Protein AF-0000000072582790 (afdb_homodimer)

Nearest PDB structures (foldseek):
  2hsj-assembly1_D  TM=8.292E-01  e=2.864E-12  Streptococcus pneumoniae TIGR4
  7pzg-assembly1_AAA  TM=8.797E-01  e=2.031E-11  Phocaeicola vulgatus
  7pzh-assembly4_GGG  TM=8.106E-01  e=1.279E-10  Phocaeicola vulgatus
  4rsh-assembly3_C  TM=7.972E-01  e=6.216E-07  Desulfitobacterium hafniense DCB-2
  5tid-assembly1_A  TM=7.064E-01  e=1.705E-06  Escherichia coli

InterPro domains:
  IPR013830 SGNH hydrolase-type esterase domain [PF13472] (95-235)
  IPR036514 SGNH hydrolase superfamily [G3DSA:3.40.50.1110] (51-244)
  IPR051532 Diverse Ester Hydrolysis Enzymes [PTHR30383] (43-239)

Radius of gyration: 24.8 Å; Cα contacts (8 Å, |Δi|>4): 791; chains: 2; bounding box: 52×106×44 Å

Secondary structure (DSSP, 8-state):
------------------SSS--SS---TTSTT---B-SSS-SSHHHHHHHHHHHHHHHHHHHHHHHHH---SEEEEESHHHHTS-HHHHHHHSTT-EEEE-TT--HHHHHHHHHHHTGGG--SEEEEE--HHHHHTTB-HHHHHHHHHHHHHHHHHH-TT-EEEEEPPPP-S-HHHHTTHHHHHHHHHHHHTT-TTEEEE-THHHHB-TTSSSB-GGG--TT-SS---HHHHHHHHHHHHHHHGGG-/------------------SSS--SS---TTSTT---B-SSS-SSHHHHHHHHHHHHHHHHHHHHHHHHH---SEEEEESHHHHTS-HHHHHHHSTT-EEEE-TT--HHHHHHHHHHHTGGG--SEEEEE--HHHHHTTB-HHHHHHHHHHHHHHHHHH-TT-EEEEEPPPP-S-HHHHTTHHHHHHHHHHHHTT-TTEEEE-THHHHEETTEEEE-GGG--TT-SS---HHHHHHHHHHHHHHHGGG-

Structure (mmCIF, N/CA/C/O backbone):
data_AF-0000000072582790-model_v1
#
loop_
_entity.id
_entity.type
_entity.pdbx_description
1 polymer SGNH-hydrolase
#
loop_
_atom_site.group_PDB
_atom_site.id
_atom_site.type_symbol
_atom_site.label_atom_id
_atom_site.label_alt_id
_atom_site.label_comp_id
_atom_site.label_asym_id
_atom_site.label_entity_id
_atom_site.label_seq_id
_atom_site.pdbx_PDB_ins_code
_atom_site.Cartn_x
_atom_site.Cartn_y
_atom_site.Cartn_z
_atom_site.occupancy
_atom_site.B_iso_or_equiv
_atom_site.auth_seq_id
_atom_site.auth_comp_id
_atom_site.auth_asym_id
_atom_site.auth_atom_id
_atom_site.pdbx_PDB_model_num
ATOM 1 N N . MET A 1 1 ? -4.387 53.344 3.742 1 27.47 1 MET A N 1
ATOM 2 C CA . MET A 1 1 ? -3.055 52.812 3.531 1 27.47 1 MET A CA 1
ATOM 3 C C . MET A 1 1 ? -2.865 51.531 4.348 1 27.47 1 MET A C 1
ATOM 5 O O . MET A 1 1 ? -2.449 51.594 5.508 1 27.47 1 MET A O 1
ATOM 9 N N . ALA A 1 2 ? -3.867 50.656 4.301 1 33.16 2 ALA A N 1
ATOM 10 C CA . ALA A 1 2 ? -3.9 49.406 5.043 1 33.16 2 ALA A CA 1
ATOM 11 C C . ALA A 1 2 ? -2.631 48.594 4.805 1 33.16 2 ALA A C 1
ATOM 13 O O . ALA A 1 2 ? -2.254 48.344 3.658 1 33.16 2 ALA A O 1
ATOM 14 N N . LYS A 1 3 ? -1.652 48.625 5.75 1 34.5 3 LYS A N 1
ATOM 15 C CA . LYS A 1 3 ? -0.379 47.906 5.82 1 34.5 3 LYS A CA 1
ATOM 16 C C . LYS A 1 3 ? -0.542 46.438 5.414 1 34.5 3 LYS A C 1
ATOM 18 O O . LYS A 1 3 ? -1.359 45.719 5.988 1 34.5 3 LYS A O 1
ATOM 23 N N . PHE A 1 4 ? -0.385 46.062 4.129 1 31.39 4 PHE A N 1
ATOM 24 C CA . PHE A 1 4 ? -0.151 44.75 3.602 1 31.39 4 PHE A CA 1
ATOM 25 C C . PHE A 1 4 ? 0.883 44 4.441 1 31.39 4 PHE A C 1
ATOM 27 O O . PHE A 1 4 ? 2.082 44.281 4.348 1 31.39 4 PHE A O 1
ATOM 34 N N . LEU A 1 5 ? 0.649 43.844 5.75 1 29.59 5 LEU A N 1
ATOM 35 C CA . LEU A 1 5 ? 1.576 42.969 6.457 1 29.59 5 LEU A CA 1
ATOM 36 C C . LEU A 1 5 ? 1.901 41.719 5.625 1 29.59 5 LEU A C 1
ATOM 38 O O . LEU A 1 5 ? 0.998 41 5.207 1 29.59 5 LEU A O 1
ATOM 42 N N . PHE A 1 6 ? 2.852 41.812 4.699 1 32.5 6 PHE A N 1
ATOM 43 C CA . PHE A 1 6 ? 3.566 40.688 4.133 1 32.5 6 PHE A CA 1
ATOM 44 C C . PHE A 1 6 ? 3.7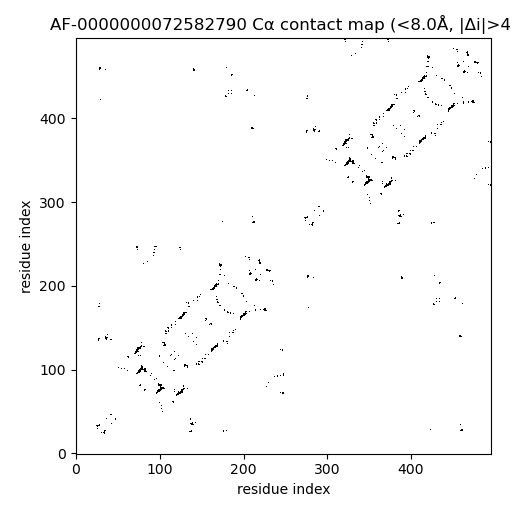44 39.594 5.172 1 32.5 6 PHE A C 1
ATOM 46 O O . PHE A 1 6 ? 4.469 39.75 6.156 1 32.5 6 PHE A O 1
ATOM 53 N N . SER A 1 7 ? 2.707 38.938 5.594 1 32.91 7 SER A N 1
ATOM 54 C CA . SER A 1 7 ? 2.887 37.688 6.359 1 32.91 7 SER A CA 1
ATOM 55 C C . SER A 1 7 ? 4.055 36.875 5.82 1 32.91 7 SER A C 1
ATOM 57 O O . SER A 1 7 ? 4.059 36.469 4.652 1 32.91 7 SER A O 1
ATOM 59 N N . ILE A 1 8 ? 5.297 37.219 6.121 1 33.56 8 ILE A N 1
ATOM 60 C CA . ILE A 1 8 ? 6.473 36.344 5.992 1 33.56 8 ILE A CA 1
ATOM 61 C C . ILE A 1 8 ? 6.094 34.906 6.293 1 33.56 8 ILE A C 1
ATOM 63 O O . ILE A 1 8 ? 5.734 34.562 7.426 1 33.56 8 ILE A O 1
ATOM 67 N N . SER A 1 9 ? 5.258 34.312 5.48 1 35.53 9 SER A N 1
ATOM 68 C CA . SER A 1 9 ? 5.199 32.875 5.527 1 35.53 9 SER A CA 1
ATOM 69 C C . SER A 1 9 ? 6.578 32.25 5.77 1 35.53 9 SER A C 1
ATOM 71 O O . SER A 1 9 ? 7.445 32.312 4.898 1 35.53 9 SER A O 1
ATOM 73 N N . LEU A 1 10 ? 7.133 32.5 6.898 1 34 10 LEU A N 1
ATOM 74 C CA . LEU A 1 10 ? 8.305 31.719 7.297 1 34 10 LEU A CA 1
ATOM 75 C C . LEU A 1 10 ? 8.148 30.266 6.879 1 34 10 LEU A C 1
ATOM 77 O O . LEU A 1 10 ? 7.387 29.516 7.492 1 34 10 LEU A O 1
ATOM 81 N N . LEU A 1 11 ? 8.031 30.078 5.617 1 37.44 11 LEU A N 1
ATOM 82 C CA . LEU A 1 11 ? 8.289 28.719 5.133 1 37.44 11 LEU A CA 1
ATOM 83 C C . LEU A 1 11 ? 9.547 28.141 5.781 1 37.44 11 LEU A C 1
ATOM 85 O O . LEU A 1 11 ? 10.656 28.594 5.48 1 37.44 11 LEU A O 1
ATOM 89 N N . PHE A 1 12 ? 9.484 27.891 7.023 1 36.03 12 PHE A N 1
ATOM 90 C CA . PHE A 1 12 ? 10.555 27.031 7.539 1 36.03 12 PHE A CA 1
ATOM 91 C C . PHE A 1 12 ? 10.836 25.875 6.586 1 36.03 12 PHE A C 1
ATOM 93 O O . PHE A 1 12 ? 10.117 24.875 6.59 1 36.03 12 PHE A O 1
ATOM 100 N N . LEU A 1 13 ? 11.141 26.25 5.355 1 37.5 13 LEU A N 1
ATOM 101 C CA . LEU A 1 13 ? 11.836 25.25 4.539 1 37.5 13 LEU A CA 1
ATOM 102 C C . LEU A 1 13 ? 13.047 24.688 5.281 1 37.5 13 LEU A C 1
ATOM 104 O O . LEU A 1 13 ? 14.109 25.312 5.297 1 37.5 13 LEU A O 1
ATOM 108 N N . PHE A 1 14 ? 12.898 24.109 6.406 1 35.09 14 PHE A N 1
ATOM 109 C CA . PHE A 1 14 ? 14.047 23.359 6.906 1 35.09 14 PHE A CA 1
ATOM 110 C C . PHE A 1 14 ? 14.656 22.516 5.805 1 35.09 14 PHE A C 1
ATOM 112 O O . PHE A 1 14 ? 14.18 21.406 5.523 1 35.09 14 PHE A O 1
ATOM 119 N N . THR A 1 15 ? 15.023 23.125 4.719 1 37.72 15 THR A N 1
ATOM 120 C CA . THR A 1 15 ? 16 22.391 3.941 1 37.72 15 THR A CA 1
ATOM 121 C C . THR A 1 15 ? 17.078 21.797 4.852 1 37.72 15 THR A C 1
ATOM 123 O O . THR A 1 15 ? 17.797 22.547 5.535 1 37.72 15 THR A O 1
ATOM 126 N N . TYR A 1 16 ? 16.844 20.719 5.492 1 35.88 16 TYR A N 1
ATOM 127 C CA . TYR A 1 16 ? 17.891 19.984 6.176 1 35.88 16 TYR A CA 1
ATOM 128 C C . TYR A 1 16 ? 19.203 20.047 5.379 1 35.88 16 TYR A C 1
ATOM 130 O O . TYR A 1 16 ? 19.25 19.609 4.227 1 35.88 16 TYR A O 1
ATOM 138 N N . CYS A 1 17 ? 19.859 21.109 5.449 1 35.12 17 CYS A N 1
ATOM 139 C CA . CYS A 1 17 ? 21.281 21.016 5.168 1 35.12 17 CYS A CA 1
ATOM 140 C C . CYS A 1 17 ? 21.875 19.766 5.781 1 35.12 17 CYS A C 1
ATOM 142 O O . CYS A 1 17 ? 22.391 19.797 6.906 1 35.12 17 CYS A O 1
ATOM 144 N N . SER A 1 18 ? 21.25 18.734 5.656 1 38.41 18 SER A N 1
ATOM 145 C CA . SER A 1 18 ? 21.594 17.422 6.184 1 38.41 18 SER A CA 1
ATOM 146 C C . SER A 1 18 ? 23 17.016 5.754 1 38.41 18 SER A C 1
ATOM 148 O O . SER A 1 18 ? 23.406 15.859 5.945 1 38.41 18 SER A O 1
ATOM 150 N N . SER A 1 19 ? 23.641 17.828 4.93 1 39.44 19 SER A N 1
ATOM 151 C CA . SER A 1 19 ? 24.859 17.188 4.438 1 39.44 19 SER A CA 1
ATOM 152 C C . SER A 1 19 ? 25.766 16.781 5.594 1 39.44 19 SER A C 1
ATOM 154 O O . SER A 1 19 ? 26.344 15.695 5.57 1 39.44 19 SER A O 1
ATOM 156 N N . LEU A 1 20 ? 26.391 17.859 6.355 1 38.34 20 LEU A N 1
ATOM 157 C CA . LEU A 1 20 ? 27.703 17.719 6.973 1 38.34 20 LEU A CA 1
ATOM 158 C C . LEU A 1 20 ? 27.609 17.031 8.328 1 38.34 20 LEU A C 1
ATOM 160 O O . LEU A 1 20 ? 28.625 16.781 8.984 1 38.34 20 LEU A O 1
ATOM 164 N N . ILE A 1 21 ? 26.516 17.109 9.039 1 40.97 21 ILE A N 1
ATOM 165 C CA . ILE A 1 21 ? 26.656 16.5 10.352 1 40.97 21 ILE A CA 1
ATOM 166 C C . ILE A 1 21 ? 26.375 15.008 10.266 1 40.97 21 ILE A C 1
ATOM 168 O O . ILE A 1 21 ? 25.281 14.594 9.844 1 40.97 21 ILE A O 1
ATOM 172 N N . LYS A 1 22 ? 27.344 14.18 10.305 1 53.03 22 LYS A N 1
ATOM 173 C CA . LYS A 1 22 ? 27.328 12.727 10.383 1 53.03 22 LYS A CA 1
ATOM 174 C C . LYS A 1 22 ? 26.266 12.234 11.359 1 53.03 22 LYS A C 1
ATOM 176 O O . LYS A 1 22 ? 26.328 12.523 12.555 1 53.03 22 LYS A O 1
ATOM 181 N N . LYS A 1 23 ? 25.062 11.922 10.891 1 64.81 23 LYS A N 1
ATOM 182 C CA . LYS A 1 23 ? 24.062 11.289 11.766 1 64.81 23 LYS A CA 1
ATOM 183 C C . LYS A 1 23 ? 24.656 10.07 12.461 1 64.81 23 LYS A C 1
ATOM 185 O O . LYS A 1 23 ? 25.344 9.258 11.836 1 64.81 23 LYS A O 1
ATOM 190 N N . SER A 1 24 ? 24.547 10.141 13.758 1 71.12 24 SER A N 1
ATOM 191 C CA . SER A 1 24 ? 24.984 8.961 14.5 1 71.12 24 SER A CA 1
ATOM 192 C C . SER A 1 24 ? 24.016 7.809 14.344 1 71.12 24 SER A C 1
ATOM 194 O O . SER A 1 24 ? 24.219 6.727 14.891 1 71.12 24 SER A O 1
ATOM 196 N N . TYR A 1 25 ? 22.828 8.133 13.594 1 80.62 25 TYR A N 1
ATOM 197 C CA . TYR A 1 25 ? 21.828 7.098 13.391 1 80.62 25 TYR A CA 1
ATOM 198 C C . TYR A 1 25 ? 21.5 6.938 11.914 1 80.62 25 TYR A C 1
ATOM 200 O O . TYR A 1 25 ? 21.766 7.828 11.109 1 80.62 25 TYR A O 1
ATOM 208 N N . THR A 1 26 ? 20.984 5.703 11.547 1 89 26 THR A N 1
ATOM 209 C CA . THR A 1 26 ? 20.516 5.5 10.18 1 89 26 THR A CA 1
ATOM 210 C C . THR A 1 26 ? 19.047 5.855 10.047 1 89 26 THR A C 1
ATOM 212 O O . THR A 1 26 ? 18.25 5.574 10.945 1 89 26 THR A O 1
ATOM 215 N N . ASP A 1 27 ? 18.656 6.543 9 1 87.81 27 ASP A N 1
ATOM 216 C CA . ASP A 1 27 ? 17.266 6.879 8.734 1 87.81 27 ASP A CA 1
ATOM 217 C C . ASP A 1 27 ? 16.625 5.867 7.781 1 87.81 27 ASP A C 1
ATOM 219 O O . ASP A 1 27 ? 15.508 6.07 7.316 1 87.81 27 ASP A O 1
ATOM 223 N N . ASP A 1 28 ? 17.359 4.832 7.473 1 92.88 28 ASP A N 1
ATOM 224 C CA . ASP A 1 28 ? 16.859 3.762 6.621 1 92.88 28 ASP A CA 1
ATOM 225 C C . ASP A 1 28 ? 16.094 2.717 7.441 1 92.88 28 ASP A C 1
ATOM 227 O O . ASP A 1 28 ? 16.719 1.888 8.117 1 92.88 28 ASP A O 1
ATOM 231 N N . TYR A 1 29 ? 14.805 2.725 7.355 1 96.31 29 TYR A N 1
ATOM 232 C CA . TYR A 1 29 ? 13.945 1.836 8.125 1 96.31 29 TYR A CA 1
ATOM 233 C C . TYR A 1 29 ? 14.289 0.375 7.863 1 96.31 29 TYR A C 1
ATOM 235 O O . TYR A 1 29 ? 14.031 -0.492 8.703 1 96.31 29 TYR A O 1
ATOM 243 N N . SER A 1 30 ? 14.805 0.029 6.707 1 93.81 30 SER A N 1
ATOM 244 C CA . SER A 1 30 ? 15.023 -1.362 6.324 1 93.81 30 SER A CA 1
ATOM 245 C C . SER A 1 30 ? 16.344 -1.888 6.879 1 93.81 30 SER A C 1
ATOM 247 O O . SER A 1 30 ? 16.609 -3.09 6.82 1 93.81 30 SER A O 1
ATOM 249 N N . SER A 1 31 ? 17.219 -0.983 7.379 1 93.69 31 SER A N 1
ATOM 250 C CA . SER A 1 31 ? 18.516 -1.369 7.918 1 93.69 31 SER A CA 1
ATOM 251 C C . SER A 1 31 ? 18.359 -2.154 9.219 1 93.69 31 SER A C 1
ATOM 253 O O . SER A 1 31 ? 17.531 -1.817 10.062 1 93.69 31 SER A O 1
ATOM 255 N N . PRO A 1 32 ? 19.125 -3.211 9.383 1 91.81 32 PRO A N 1
ATOM 256 C CA . PRO A 1 32 ? 19.125 -3.916 10.664 1 91.81 32 PRO A CA 1
ATOM 257 C C . PRO A 1 32 ? 19.562 -3.035 11.828 1 91.81 32 PRO A C 1
ATOM 259 O O . PRO A 1 32 ? 19.297 -3.352 12.984 1 91.81 32 PRO A O 1
ATOM 262 N N . ASN A 1 33 ? 20.266 -1.913 11.562 1 93.94 33 ASN A N 1
ATOM 263 C CA . ASN A 1 33 ? 20.766 -1.011 12.594 1 93.94 33 ASN A CA 1
ATOM 264 C C . ASN A 1 33 ? 19.812 0.157 12.836 1 93.94 33 ASN A C 1
ATOM 266 O O . ASN A 1 33 ? 20.125 1.08 13.586 1 93.94 33 ASN A O 1
ATOM 270 N N . PHE A 1 34 ? 18.672 0.109 12.117 1 96.19 34 PHE A N 1
ATOM 271 C CA . PHE A 1 34 ? 17.703 1.171 12.297 1 96.19 34 PHE A CA 1
ATOM 272 C C . PHE A 1 34 ? 17.109 1.13 13.703 1 96.19 34 PHE A C 1
ATOM 274 O O . PHE A 1 34 ? 16.656 0.08 14.164 1 96.19 34 PHE A O 1
ATOM 281 N N . GLU A 1 35 ? 17.172 2.254 14.398 1 95.38 35 GLU A N 1
ATOM 282 C CA . GLU A 1 35 ? 16.5 2.465 15.68 1 95.38 35 GLU A CA 1
ATOM 283 C C . GLU A 1 35 ? 15.445 3.557 15.57 1 95.38 35 GLU A C 1
ATOM 285 O O . GLU A 1 35 ? 15.773 4.734 15.422 1 95.38 35 GLU A O 1
ATOM 290 N N . CYS A 1 36 ? 14.25 3.15 15.617 1 96.56 36 CYS A N 1
ATOM 291 C CA . CYS A 1 36 ? 13.188 4.129 15.43 1 96.56 36 CYS A CA 1
ATOM 292 C C . CYS A 1 36 ? 13.109 5.09 16.609 1 96.56 36 CYS A C 1
ATOM 294 O O . CYS A 1 36 ? 13.562 4.766 17.703 1 96.56 36 CYS A O 1
ATOM 296 N N . TRP A 1 37 ? 12.602 6.246 16.391 1 95.75 37 TRP A N 1
ATOM 297 C CA . TRP A 1 37 ? 12.453 7.289 17.406 1 95.75 37 TRP A CA 1
ATOM 298 C C . TRP A 1 37 ? 11.086 7.195 18.078 1 95.75 37 TRP A C 1
ATOM 300 O O . TRP A 1 37 ? 10.055 7.43 17.453 1 95.75 37 TRP A O 1
ATOM 310 N N . SER A 1 38 ? 11.039 6.914 19.328 1 96.69 38 SER A N 1
ATOM 311 C CA . SER A 1 38 ? 9.781 6.77 20.062 1 96.69 38 SER A CA 1
ATOM 312 C C . SER A 1 38 ? 9.492 8.008 20.906 1 96.69 38 SER A C 1
ATOM 314 O O . SER A 1 38 ? 8.438 8.094 21.531 1 96.69 38 SER A O 1
ATOM 316 N N . GLY A 1 39 ? 10.414 8.938 20.938 1 95.5 39 GLY A N 1
ATOM 317 C CA . GLY A 1 39 ? 10.227 10.133 21.75 1 95.5 39 GLY A CA 1
ATOM 318 C C . GLY A 1 39 ? 9.25 11.125 21.125 1 95.5 39 GLY A C 1
ATOM 319 O O . GLY A 1 39 ? 8.797 10.922 20 1 95.5 39 GLY A O 1
ATOM 320 N N . SER A 1 40 ? 9.008 12.141 21.922 1 95.25 40 SER A N 1
ATOM 321 C CA . SER A 1 40 ? 8.078 13.164 21.469 1 95.25 40 SER A CA 1
ATOM 322 C C . SER A 1 40 ? 8.766 14.141 20.5 1 95.25 40 SER A C 1
ATOM 324 O O . SER A 1 40 ? 9.914 14.531 20.719 1 95.25 40 SER A O 1
ATOM 326 N N . GLY A 1 41 ? 8.031 14.469 19.469 1 96.06 41 GLY A N 1
ATOM 327 C CA . GLY A 1 41 ? 8.492 15.523 18.578 1 96.06 41 GLY A CA 1
ATOM 328 C C . GLY A 1 41 ? 9.586 15.062 17.625 1 96.06 41 GLY A C 1
ATOM 329 O O . GLY A 1 41 ? 9.609 13.906 17.219 1 96.06 41 GLY A O 1
ATOM 330 N N . PHE A 1 42 ? 10.391 16.047 17.188 1 95.25 42 PHE A N 1
ATOM 331 C CA . PHE A 1 42 ? 11.508 15.773 16.281 1 95.25 42 PHE A CA 1
ATOM 332 C C . PHE A 1 42 ? 12.664 15.133 17.047 1 95.25 42 PHE A C 1
ATOM 334 O O . PHE A 1 42 ? 12.805 15.328 18.25 1 95.25 42 PHE A O 1
ATOM 341 N N . ARG A 1 43 ? 13.461 14.406 16.391 1 91.25 43 ARG A N 1
ATOM 342 C CA . ARG A 1 43 ? 14.633 13.789 17 1 91.25 43 ARG A CA 1
ATOM 343 C C . ARG A 1 43 ? 15.586 14.844 17.547 1 91.25 43 ARG A C 1
ATOM 345 O O . ARG A 1 43 ? 16.219 14.641 18.578 1 91.25 43 ARG A O 1
ATOM 352 N N . ASP A 1 44 ? 15.711 15.898 16.828 1 92.88 44 ASP A N 1
ATOM 353 C CA . ASP A 1 44 ? 16.484 17.047 17.297 1 92.88 44 ASP A CA 1
ATOM 354 C C . ASP A 1 44 ? 15.609 17.984 18.141 1 92.88 44 ASP A C 1
ATOM 356 O O . ASP A 1 44 ? 14.781 18.719 17.594 1 92.88 44 ASP A O 1
ATOM 360 N N . SER A 1 45 ? 15.891 18.031 19.391 1 93.62 45 SER A N 1
ATOM 361 C CA . SER A 1 45 ? 15.039 18.75 20.328 1 93.62 45 SER A CA 1
ATOM 362 C C . SER A 1 45 ? 15.094 20.25 20.078 1 93.62 45 SER A C 1
ATOM 364 O O . SER A 1 45 ? 14.094 20.953 20.281 1 93.62 45 SER A O 1
ATOM 366 N N . GLU A 1 46 ? 16.25 20.719 19.719 1 94.88 46 GLU A N 1
ATOM 367 C CA . GLU A 1 46 ? 16.359 22.156 19.453 1 94.88 46 GLU A CA 1
ATOM 368 C C . GLU A 1 46 ? 15.5 22.562 18.266 1 94.88 46 GLU A C 1
ATOM 370 O O . GLU A 1 46 ? 14.758 23.547 18.328 1 94.88 46 GLU A O 1
ATOM 375 N N . THR A 1 47 ? 15.57 21.766 17.219 1 96.06 47 THR A N 1
ATOM 376 C CA . THR A 1 47 ? 14.75 22.031 16.031 1 96.06 47 THR A CA 1
ATOM 377 C C . THR A 1 47 ? 13.273 21.891 16.359 1 96.06 47 THR A C 1
ATOM 379 O O . THR A 1 47 ? 12.445 22.656 15.867 1 96.06 47 THR A O 1
ATOM 382 N N . PHE A 1 48 ? 12.953 20.953 17.188 1 97 48 PHE A N 1
ATOM 383 C CA . PHE A 1 48 ? 11.555 20.781 17.594 1 97 48 PHE A CA 1
ATOM 384 C C . PHE A 1 48 ? 11.062 21.984 18.375 1 97 48 PHE A C 1
ATOM 386 O O . PHE A 1 48 ? 9.906 22.406 18.219 1 97 48 PHE A O 1
ATOM 393 N N . GLY A 1 49 ? 11.898 22.484 19.219 1 97 49 GLY A N 1
ATOM 394 C CA . GLY A 1 49 ? 11.523 23.688 19.953 1 97 49 GLY A CA 1
ATOM 395 C C . GLY A 1 49 ? 11.203 24.859 19.047 1 97 49 GLY A C 1
ATOM 396 O O . GLY A 1 49 ? 10.211 25.562 19.25 1 97 49 GLY A O 1
ATOM 397 N N . LEU A 1 50 ? 12.078 25.062 18.078 1 97.12 50 LEU A N 1
ATOM 398 C CA . LEU A 1 50 ? 11.836 26.125 17.109 1 97.12 50 LEU A CA 1
ATOM 399 C C . LEU A 1 50 ? 10.539 25.875 16.344 1 97.12 50 LEU A C 1
ATOM 401 O O . LEU A 1 50 ? 9.75 26.797 16.141 1 97.12 50 LEU A O 1
ATOM 405 N N . TYR A 1 51 ? 10.367 24.641 15.961 1 97.56 51 TYR A N 1
ATOM 406 C CA . TYR A 1 51 ? 9.133 24.234 15.289 1 97.56 51 TYR A CA 1
ATOM 407 C C . TYR A 1 51 ? 7.922 24.547 16.156 1 97.56 51 TYR A C 1
ATOM 409 O O . TYR A 1 51 ? 6.938 25.109 15.688 1 97.56 51 TYR A O 1
ATOM 417 N N . LYS A 1 52 ? 7.953 24.188 17.422 1 97.94 52 LYS A N 1
ATOM 418 C CA . LYS A 1 52 ? 6.809 24.344 18.312 1 97.94 52 LYS A CA 1
ATOM 419 C C . LYS A 1 52 ? 6.477 25.828 18.531 1 97.94 52 LYS A C 1
ATOM 421 O O . LYS A 1 52 ? 5.309 26.188 18.688 1 97.94 52 LYS A O 1
ATOM 426 N N . SER A 1 53 ? 7.48 26.672 18.516 1 97.81 53 SER A N 1
ATOM 427 C CA . SER A 1 53 ? 7.234 28.094 18.625 1 97.81 53 SER A CA 1
ATOM 428 C C . SER A 1 53 ? 6.457 28.609 17.422 1 97.81 53 SER A C 1
ATOM 430 O O . SER A 1 53 ? 5.445 29.297 17.578 1 97.81 53 SER A O 1
ATOM 432 N N . ALA A 1 54 ? 6.902 28.25 16.234 1 97.81 54 ALA A N 1
ATOM 433 C CA . ALA A 1 54 ? 6.207 28.625 15.008 1 97.81 54 ALA A CA 1
ATOM 434 C C . ALA A 1 54 ? 4.82 28 14.945 1 97.81 54 ALA A C 1
ATOM 436 O O . ALA A 1 54 ? 3.859 28.625 14.508 1 97.81 54 ALA A O 1
ATOM 437 N N . TRP A 1 55 ? 4.797 26.797 15.398 1 98.31 55 TRP A N 1
ATOM 438 C CA . TRP A 1 55 ? 3.555 26.031 15.461 1 98.31 55 TRP A CA 1
ATOM 439 C C . TRP A 1 55 ? 2.52 26.75 16.328 1 98.31 55 TRP A C 1
ATOM 441 O O . TRP A 1 55 ? 1.364 26.906 15.922 1 98.31 55 TRP A O 1
ATOM 451 N N . ALA A 1 56 ? 2.908 27.234 17.438 1 98.38 56 ALA A N 1
ATOM 452 C CA . ALA A 1 56 ? 2.014 27.938 18.359 1 98.38 56 ALA A CA 1
ATOM 453 C C . ALA A 1 56 ? 1.483 29.219 17.734 1 98.38 56 ALA A C 1
ATOM 455 O O . ALA A 1 56 ? 0.309 29.562 17.906 1 98.38 56 ALA A O 1
ATOM 456 N N . GLU A 1 57 ? 2.297 29.875 17.062 1 98.19 57 GLU A N 1
ATOM 457 C CA . GLU A 1 57 ? 1.886 31.109 16.406 1 98.19 57 GLU A CA 1
ATOM 458 C C . GLU A 1 57 ? 0.84 30.844 15.336 1 98.19 57 GLU A C 1
ATOM 460 O O . GLU A 1 57 ? -0.168 31.547 15.25 1 98.19 57 GLU A O 1
ATOM 465 N N . LEU A 1 58 ? 1.089 29.844 14.555 1 98.5 58 LEU A N 1
ATOM 466 C CA . LEU A 1 58 ? 0.151 29.5 13.484 1 98.5 58 LEU A CA 1
ATOM 467 C C . LEU A 1 58 ? -1.176 29.031 14.062 1 98.5 58 LEU A C 1
ATOM 469 O O . LEU A 1 58 ? -2.242 29.359 13.539 1 98.5 58 LEU A O 1
ATOM 473 N N . ARG A 1 59 ? -1.115 28.312 15.156 1 98.69 59 ARG A N 1
ATOM 474 C CA . ARG A 1 59 ? -2.336 27.828 15.797 1 98.69 59 ARG A CA 1
ATOM 475 C C . ARG A 1 59 ? -3.158 28.984 16.344 1 98.69 59 ARG A C 1
ATOM 477 O O . ARG A 1 59 ? -4.391 28.969 16.297 1 98.69 59 ARG A O 1
ATOM 484 N N . ASN A 1 60 ? -2.453 29.953 16.859 1 98.44 60 ASN A N 1
ATOM 485 C CA . ASN A 1 60 ? -3.164 31.141 17.312 1 98.44 60 ASN A CA 1
ATOM 486 C C . ASN A 1 60 ? -3.865 31.844 16.156 1 98.44 60 ASN A C 1
ATOM 488 O O . ASN A 1 60 ? -5.012 32.281 16.297 1 98.44 60 ASN A O 1
ATOM 492 N N . PHE A 1 61 ? -3.178 31.984 15.086 1 98.38 61 PHE A N 1
ATOM 493 C CA . PHE A 1 61 ? -3.773 32.562 13.891 1 98.38 61 PHE A CA 1
ATOM 494 C C . PHE A 1 61 ? -5.008 31.797 13.461 1 98.38 61 PHE A C 1
ATOM 496 O O . PHE A 1 61 ? -6.051 32.375 13.164 1 98.38 61 PHE A O 1
ATOM 503 N N . TYR A 1 62 ? -4.93 30.422 13.406 1 98.69 62 TYR A N 1
ATOM 504 C CA . TYR A 1 62 ? -6.051 29.578 13.008 1 98.69 62 TYR A CA 1
ATOM 505 C C . TYR A 1 62 ? -7.215 29.719 13.977 1 98.69 62 TYR A C 1
ATOM 507 O O . TYR A 1 62 ? -8.375 29.734 13.562 1 98.69 62 TYR A O 1
ATOM 515 N N . LYS A 1 63 ? -6.887 29.844 15.227 1 98.38 63 LYS A N 1
ATOM 516 C CA . LYS A 1 63 ? -7.926 30.031 16.234 1 98.38 63 LYS A CA 1
ATOM 517 C C . LYS A 1 63 ? -8.727 31.312 15.977 1 98.38 63 LYS A C 1
ATOM 519 O O . LYS A 1 63 ? -9.961 31.281 15.992 1 98.38 63 LYS A O 1
ATOM 524 N N . ILE A 1 64 ? -8.094 32.375 15.742 1 98.38 64 ILE A N 1
ATOM 525 C CA . ILE A 1 64 ? -8.734 33.656 15.477 1 98.38 64 ILE A CA 1
ATOM 526 C C . ILE A 1 64 ? -9.562 33.594 14.195 1 98.38 64 ILE A C 1
ATOM 528 O O . ILE A 1 64 ? -10.711 34 14.156 1 98.38 64 ILE A O 1
ATOM 532 N N . GLU A 1 65 ? -8.938 33.031 13.156 1 98.38 65 GLU A N 1
ATOM 533 C CA . GLU A 1 65 ? -9.641 32.875 11.891 1 98.38 65 GLU A CA 1
ATOM 534 C C . GLU A 1 65 ? -10.891 32 12.047 1 98.38 65 GLU A C 1
ATOM 536 O O . GLU A 1 65 ? -11.938 32.312 11.461 1 98.38 65 GLU A O 1
ATOM 541 N N . ASN A 1 66 ? -10.773 30.906 12.812 1 98.62 66 ASN A N 1
ATOM 542 C CA . ASN A 1 66 ? -11.906 30.031 13.039 1 98.62 66 ASN A CA 1
ATOM 543 C C . ASN A 1 66 ? -13.055 30.75 13.734 1 98.62 66 ASN A C 1
ATOM 545 O O . ASN A 1 66 ? -14.227 30.5 13.438 1 98.62 66 ASN A O 1
ATOM 549 N N . GLN A 1 67 ? -12.688 31.609 14.664 1 97.69 67 GLN A N 1
ATOM 550 C CA . GLN A 1 67 ? -13.711 32.375 15.375 1 97.69 67 GLN A CA 1
ATOM 551 C C . GLN A 1 67 ? -14.43 33.344 14.43 1 97.69 67 GLN A C 1
ATOM 553 O O . GLN A 1 67 ? -15.625 33.594 14.594 1 97.69 67 GLN A O 1
ATOM 558 N N . LYS A 1 68 ? -13.758 33.75 13.461 1 97.69 68 LYS A N 1
ATOM 559 C CA . LYS A 1 68 ? -14.344 34.688 12.484 1 97.69 68 LYS A CA 1
ATOM 560 C C . LYS A 1 68 ? -15.211 33.906 11.484 1 97.69 68 LYS A C 1
ATOM 562 O O . LYS A 1 68 ? -16.328 34.344 11.172 1 97.69 68 LYS A O 1
ATOM 567 N N . ILE A 1 69 ? -14.766 32.781 10.945 1 96.25 69 ILE A N 1
ATOM 568 C CA . ILE A 1 69 ? -15.422 32 9.898 1 96.25 69 ILE A CA 1
ATOM 569 C C . ILE A 1 69 ? -16.594 31.219 10.492 1 96.25 69 ILE A C 1
ATOM 571 O O . ILE A 1 69 ? -17.594 30.984 9.812 1 96.25 69 ILE A O 1
ATOM 575 N N . LYS A 1 70 ? -16.438 30.75 11.695 1 96.19 70 LYS A N 1
ATOM 576 C CA . LYS A 1 70 ? -17.422 30.062 12.508 1 96.19 70 LYS A CA 1
ATOM 577 C C . LYS A 1 70 ? -17.656 28.641 12 1 96.19 70 LYS A C 1
ATOM 579 O O . LYS A 1 70 ? -17.703 27.688 12.797 1 96.19 70 LYS A O 1
ATOM 584 N N . SER A 1 71 ? -17.812 28.516 10.641 1 98.06 71 SER A N 1
ATOM 585 C CA . SER A 1 71 ? -18.031 27.172 10.133 1 98.06 71 SER A CA 1
ATOM 586 C C . SER A 1 71 ? -17.516 27.031 8.703 1 98.06 71 SER A C 1
ATOM 588 O O . SER A 1 71 ? -17.484 28 7.953 1 98.06 71 SER A O 1
ATOM 590 N N . ALA A 1 72 ? -17.078 25.812 8.375 1 98.44 72 ALA A N 1
ATOM 591 C CA . ALA A 1 72 ? -16.656 25.453 7.02 1 98.44 72 ALA A CA 1
ATOM 592 C C . ALA A 1 72 ? -17.016 24.016 6.695 1 98.44 72 ALA A C 1
ATOM 594 O O . ALA A 1 72 ? -16.641 23.094 7.422 1 98.44 72 ALA A O 1
ATOM 595 N N . ASN A 1 73 ? -17.672 23.734 5.59 1 98.38 73 ASN A N 1
ATOM 596 C CA . ASN A 1 73 ? -18.094 22.391 5.207 1 98.38 73 ASN A CA 1
ATOM 597 C C . ASN A 1 73 ? -16.891 21.484 4.91 1 98.38 73 ASN A C 1
ATOM 599 O O . ASN A 1 73 ? -16.906 20.297 5.242 1 98.38 73 ASN A O 1
ATOM 603 N N . ILE A 1 74 ? -15.898 22.109 4.266 1 98.88 74 ILE A N 1
ATOM 604 C CA . ILE A 1 74 ? -14.719 21.359 3.854 1 98.88 74 ILE A CA 1
ATOM 605 C C . ILE A 1 74 ? -13.477 21.922 4.527 1 98.88 74 ILE A C 1
ATOM 607 O O . ILE A 1 74 ? -13.18 23.109 4.379 1 98.88 74 ILE A O 1
ATOM 611 N N . VAL A 1 75 ? -12.766 21.125 5.293 1 98.94 75 VAL A N 1
ATOM 612 C CA . VAL A 1 75 ? -11.516 21.531 5.914 1 98.94 75 VAL A CA 1
ATOM 613 C C . VAL A 1 75 ? -10.383 20.594 5.477 1 98.94 75 VAL A C 1
ATOM 615 O O . VAL A 1 75 ? -10.5 19.375 5.602 1 98.94 75 VAL A O 1
ATOM 618 N N . PHE A 1 76 ? -9.359 21.141 4.824 1 98.94 76 PHE A N 1
ATOM 619 C CA . PHE A 1 76 ? -8.102 20.453 4.57 1 98.94 76 PHE A CA 1
ATOM 620 C C . PHE A 1 76 ? -7.176 20.547 5.773 1 98.94 76 PHE A C 1
ATOM 622 O O . PHE A 1 76 ? -7.004 21.625 6.344 1 98.94 76 PHE A O 1
ATOM 629 N N . VAL A 1 77 ? -6.586 19.438 6.188 1 98.94 77 VAL A N 1
ATOM 630 C CA . VAL A 1 77 ? -5.711 19.469 7.352 1 98.94 77 VAL A CA 1
ATOM 631 C C . VAL A 1 77 ? -4.543 18.5 7.152 1 98.94 77 VAL A C 1
ATOM 633 O O . VAL A 1 77 ? -4.699 17.453 6.52 1 98.94 77 VAL A O 1
ATOM 636 N N . GLY A 1 78 ? -3.428 18.828 7.68 1 98.81 78 GLY A N 1
ATOM 637 C CA . GLY A 1 78 ? -2.248 17.984 7.586 1 98.81 78 GLY A CA 1
ATOM 638 C C . GLY A 1 78 ? -0.949 18.766 7.672 1 98.81 78 GLY A C 1
ATOM 639 O O . GLY A 1 78 ? -0.856 19.75 8.406 1 98.81 78 GLY A O 1
ATOM 640 N N . ASP A 1 79 ? 0.051 18.281 6.992 1 98.56 79 ASP A N 1
ATOM 641 C CA . ASP A 1 79 ? 1.392 18.859 7.121 1 98.56 79 ASP A CA 1
ATOM 642 C C . ASP A 1 79 ? 1.666 19.875 6.016 1 98.56 79 ASP A C 1
ATOM 644 O O . ASP A 1 79 ? 0.774 20.625 5.625 1 98.56 79 ASP A O 1
ATOM 648 N N . SER A 1 80 ? 2.865 20 5.559 1 98.69 80 SER A N 1
ATOM 649 C CA . SER A 1 80 ? 3.258 21.016 4.582 1 98.69 80 SER A CA 1
ATOM 650 C C . SER A 1 80 ? 2.58 20.781 3.236 1 98.69 80 SER A C 1
ATOM 652 O O . SER A 1 80 ? 2.314 21.719 2.49 1 98.69 80 SER A O 1
ATOM 654 N N . LEU A 1 81 ? 2.309 19.531 2.883 1 98.44 81 LEU A N 1
ATOM 655 C CA . LEU A 1 81 ? 1.646 19.25 1.613 1 98.44 81 LEU A CA 1
ATOM 656 C C . LEU A 1 81 ? 0.256 19.891 1.58 1 98.44 81 LEU A C 1
ATOM 658 O O . LEU A 1 81 ? -0.216 20.297 0.521 1 98.44 81 LEU A O 1
ATOM 662 N N . ILE A 1 82 ? -0.388 19.969 2.734 1 98.81 82 ILE A N 1
ATOM 663 C CA . ILE A 1 82 ? -1.682 20.641 2.816 1 98.81 82 ILE A CA 1
ATOM 664 C C . ILE A 1 82 ? -1.479 22.156 2.914 1 98.81 82 ILE A C 1
ATOM 666 O O . ILE A 1 82 ? -2.141 22.922 2.213 1 98.81 82 ILE A O 1
ATOM 670 N N . GLN A 1 83 ? -0.51 22.547 3.768 1 98.75 83 GLN A N 1
ATOM 671 C CA . GLN A 1 83 ? -0.256 23.969 3.957 1 98.75 83 GLN A CA 1
ATOM 672 C C . GLN A 1 83 ? 0.038 24.656 2.627 1 98.75 83 GLN A C 1
ATOM 674 O O . GLN A 1 83 ? -0.39 25.797 2.398 1 98.75 83 GLN A O 1
ATOM 679 N N . LEU A 1 84 ? 0.698 23.938 1.778 1 98.12 84 LEU A N 1
ATOM 680 C CA . LEU A 1 84 ? 1.192 24.516 0.54 1 98.12 84 LEU A CA 1
ATOM 681 C C . LEU A 1 84 ? 0.181 24.344 -0.588 1 98.12 84 LEU A C 1
ATOM 683 O O . LEU A 1 84 ? 0.462 24.688 -1.739 1 98.12 84 LEU A O 1
ATOM 687 N N . PHE A 1 85 ? -0.953 23.766 -0.287 1 98.56 85 PHE A N 1
ATOM 688 C CA . PHE A 1 85 ? -1.992 23.734 -1.31 1 98.56 85 PHE A CA 1
ATOM 689 C C . PHE A 1 85 ? -2.217 25.109 -1.906 1 98.56 85 PHE A C 1
ATOM 691 O O . PHE A 1 85 ? -2.479 26.078 -1.18 1 98.56 85 PHE A O 1
ATOM 698 N N . PRO A 1 86 ? -2.125 25.234 -3.262 1 98.25 86 PRO A N 1
ATOM 699 C CA . PRO A 1 86 ? -2.236 26.578 -3.838 1 98.25 86 PRO A CA 1
ATOM 700 C C . PRO A 1 86 ? -3.58 27.25 -3.539 1 98.25 86 PRO A C 1
ATOM 702 O O . PRO A 1 86 ? -4.629 26.719 -3.906 1 98.25 86 PRO A O 1
ATOM 705 N N . LYS A 1 87 ? -3.459 28.422 -2.965 1 97.81 87 LYS A N 1
ATOM 706 C CA . LYS A 1 87 ? -4.645 29.125 -2.484 1 97.81 87 LYS A CA 1
ATOM 707 C C . LYS A 1 87 ? -5.617 29.406 -3.625 1 97.81 87 LYS A C 1
ATOM 709 O O . LYS A 1 87 ? -6.82 29.188 -3.49 1 97.81 87 LYS A O 1
ATOM 714 N N . GLU A 1 88 ? -5.152 29.859 -4.711 1 98.06 88 GLU A N 1
ATOM 715 C CA . GLU A 1 88 ? -6 30.203 -5.848 1 98.06 88 GLU A CA 1
ATOM 716 C C . GLU A 1 88 ? -6.75 28.984 -6.371 1 98.06 88 GLU A C 1
ATOM 718 O O . GLU A 1 88 ? -7.941 29.062 -6.68 1 98.06 88 GLU A O 1
ATOM 723 N N . LEU A 1 89 ? -6.039 27.859 -6.422 1 98.19 89 LEU A N 1
ATOM 724 C CA . LEU A 1 89 ? -6.672 26.641 -6.895 1 98.19 89 LEU A CA 1
ATOM 725 C C . LEU A 1 89 ? -7.738 26.172 -5.914 1 98.19 89 LEU A C 1
ATOM 727 O O . LEU A 1 89 ? -8.805 25.703 -6.324 1 98.19 89 LEU A O 1
ATOM 731 N N . MET A 1 90 ? -7.445 26.266 -4.66 1 98 90 MET A N 1
ATOM 732 C CA . MET A 1 90 ? -8.414 25.828 -3.662 1 98 90 MET A CA 1
ATOM 733 C C . MET A 1 90 ? -9.68 26.672 -3.725 1 98 90 MET A C 1
ATOM 735 O O . MET A 1 90 ? -10.797 26.141 -3.709 1 98 90 MET A O 1
ATOM 739 N N . VAL A 1 91 ? -9.5 28.031 -3.812 1 97.69 91 VAL A N 1
ATOM 740 C CA . VAL A 1 91 ? -10.641 28.938 -3.865 1 97.69 91 VAL A CA 1
ATOM 741 C C . VAL A 1 91 ? -11.469 28.672 -5.117 1 97.69 91 VAL A C 1
ATOM 743 O O . VAL A 1 91 ? -12.695 28.656 -5.066 1 97.69 91 VAL A O 1
ATOM 746 N N . GLN A 1 92 ? -10.805 28.391 -6.195 1 98.12 92 GLN A N 1
ATOM 747 C CA . GLN A 1 92 ? -11.469 28.172 -7.473 1 98.12 92 GLN A CA 1
ATOM 748 C C . GLN A 1 92 ? -12.203 26.844 -7.492 1 98.12 92 GLN A C 1
ATOM 750 O O . GLN A 1 92 ? -13.352 26.766 -7.93 1 98.12 92 GLN A O 1
ATOM 755 N N . GLU A 1 93 ? -11.602 25.797 -6.996 1 98.44 93 GLU A N 1
ATOM 756 C CA . GLU A 1 93 ? -12.117 24.438 -7.18 1 98.44 93 GLU A CA 1
ATOM 757 C C . GLU A 1 93 ? -12.984 24.016 -5.996 1 98.44 93 GLU A C 1
ATOM 759 O O . GLU A 1 93 ? -13.867 23.172 -6.145 1 98.44 93 GLU A O 1
ATOM 764 N N . PHE A 1 94 ? -12.703 24.562 -4.809 1 98.62 94 PHE A N 1
ATOM 765 C CA . PHE A 1 94 ? -13.43 24.234 -3.59 1 98.62 94 PHE A CA 1
ATOM 766 C C . PHE A 1 94 ? -13.797 25.5 -2.818 1 98.62 94 PHE A C 1
ATOM 768 O O . PHE A 1 94 ? -13.328 25.703 -1.695 1 98.62 94 PHE A O 1
ATOM 775 N N . PRO A 1 95 ? -14.711 26.328 -3.373 1 98.06 95 PRO A N 1
ATOM 776 C CA . PRO A 1 95 ? -15.07 27.562 -2.688 1 98.06 95 PRO A CA 1
ATOM 777 C C . PRO A 1 95 ? -15.578 27.328 -1.268 1 98.06 95 PRO A C 1
ATOM 779 O O . PRO A 1 95 ? -16.406 26.438 -1.043 1 98.06 95 PRO A O 1
ATOM 782 N N . GLY A 1 96 ? -14.93 28.094 -0.316 1 97.62 96 GLY A N 1
ATOM 783 C CA . GLY A 1 96 ? -15.359 28 1.072 1 97.62 96 GLY A CA 1
ATOM 784 C C . GLY A 1 96 ? -14.531 27.016 1.884 1 97.62 96 GLY A C 1
ATOM 785 O O . GLY A 1 96 ? -14.633 26.984 3.111 1 97.62 96 GLY A O 1
ATOM 786 N N . ALA A 1 97 ? -13.719 26.188 1.199 1 98.69 97 ALA A N 1
ATOM 787 C CA . ALA A 1 97 ? -12.852 25.266 1.923 1 98.69 97 ALA A CA 1
ATOM 788 C C . ALA A 1 97 ? -11.797 26.016 2.723 1 98.69 97 ALA A C 1
ATOM 790 O O . ALA A 1 97 ? -11.359 27.109 2.322 1 98.69 97 ALA A O 1
ATOM 791 N N . VAL A 1 98 ? -11.43 25.453 3.846 1 98.69 98 VAL A N 1
ATOM 792 C CA . VAL A 1 98 ? -10.453 26.078 4.734 1 98.69 98 VAL A CA 1
ATOM 793 C C . VAL A 1 98 ? -9.211 25.188 4.836 1 98.69 98 VAL A C 1
ATOM 795 O O . VAL A 1 98 ? -9.32 23.969 4.934 1 98.69 98 VAL A O 1
ATOM 798 N N . ASN A 1 99 ? -8.109 25.797 4.75 1 98.88 99 ASN A N 1
ATOM 799 C CA . ASN A 1 99 ? -6.82 25.125 4.875 1 98.88 99 ASN A CA 1
ATOM 800 C C . ASN A 1 99 ? -6.262 25.25 6.289 1 98.88 99 ASN A C 1
ATOM 802 O O . ASN A 1 99 ? -6 26.344 6.77 1 98.88 99 ASN A O 1
ATOM 806 N N . ARG A 1 100 ? -6.051 24.172 6.926 1 98.88 100 ARG A N 1
ATOM 807 C CA . ARG A 1 100 ? -5.48 24.109 8.266 1 98.88 100 ARG A CA 1
ATOM 808 C C . ARG A 1 100 ? -4.23 23.25 8.297 1 98.88 100 ARG A C 1
ATOM 810 O O . ARG A 1 100 ? -4.008 22.5 9.25 1 98.88 100 ARG A O 1
ATOM 817 N N . GLY A 1 101 ? -3.465 23.266 7.215 1 98.94 101 GLY A N 1
ATOM 818 C CA . GLY A 1 101 ? -2.162 22.609 7.172 1 98.94 101 GLY A CA 1
ATOM 819 C C . GLY A 1 101 ? -1.102 23.359 7.965 1 98.94 101 GLY A C 1
ATOM 820 O O . GLY A 1 101 ? -1.086 24.594 7.988 1 98.94 101 GLY A O 1
ATOM 821 N N . ILE A 1 102 ? -0.264 22.609 8.609 1 98.81 102 ILE A N 1
ATOM 822 C CA . ILE A 1 102 ? 0.911 23.188 9.258 1 98.81 102 ILE A CA 1
ATOM 823 C C . ILE A 1 102 ? 2.16 22.406 8.844 1 98.81 102 ILE A C 1
ATOM 825 O O . ILE A 1 102 ? 2.271 21.219 9.109 1 98.81 102 ILE A O 1
ATOM 829 N N . GLY A 1 103 ? 3.072 23.125 8.164 1 98.31 103 GLY A N 1
ATOM 830 C CA . GLY A 1 103 ? 4.332 22.516 7.781 1 98.31 103 GLY A CA 1
ATOM 831 C C . GLY A 1 103 ? 5.074 21.891 8.945 1 98.31 103 GLY A C 1
ATOM 832 O O . GLY A 1 103 ? 5.156 22.469 10.023 1 98.31 103 GLY A O 1
ATOM 833 N N . GLY A 1 104 ? 5.574 20.656 8.742 1 98.25 104 GLY A N 1
ATOM 834 C CA . GLY A 1 104 ? 6.355 19.984 9.773 1 98.25 104 GLY A CA 1
ATOM 835 C C . GLY A 1 104 ? 5.508 19.141 10.703 1 98.25 104 GLY A C 1
ATOM 836 O O . GLY A 1 104 ? 6.043 18.344 11.484 1 98.25 104 GLY A O 1
ATOM 837 N N . ASP A 1 105 ? 4.168 19.234 10.633 1 98.75 105 ASP A N 1
ATOM 838 C CA . ASP A 1 105 ? 3.295 18.453 11.508 1 98.75 105 ASP A CA 1
ATOM 839 C C . ASP A 1 105 ? 3.615 16.969 11.414 1 98.75 105 ASP A C 1
ATOM 841 O O . ASP A 1 105 ? 3.854 16.438 10.32 1 98.75 105 ASP A O 1
ATOM 845 N N . LEU A 1 106 ? 3.666 16.375 12.547 1 98.75 106 LEU A N 1
ATOM 846 C CA . LEU A 1 106 ? 3.646 14.93 12.727 1 98.75 106 LEU A CA 1
ATOM 847 C C . LEU A 1 106 ? 2.24 14.445 13.062 1 98.75 106 LEU A C 1
ATOM 849 O O . LEU A 1 106 ? 1.352 15.25 13.352 1 98.75 106 LEU A O 1
ATOM 853 N N . THR A 1 107 ? 2.008 13.125 12.992 1 98.88 107 THR A N 1
ATOM 854 C CA . THR A 1 107 ? 0.723 12.586 13.43 1 98.88 107 THR A CA 1
ATOM 855 C C . THR A 1 107 ? 0.431 13 14.875 1 98.88 107 THR A C 1
ATOM 857 O O . THR A 1 107 ? -0.71 13.312 15.211 1 98.88 107 THR A O 1
ATOM 860 N N . GLU A 1 108 ? 1.442 13.086 15.719 1 98.69 108 GLU A N 1
ATOM 861 C CA . GLU A 1 108 ? 1.235 13.406 17.125 1 98.69 108 GLU A CA 1
ATOM 862 C C . GLU A 1 108 ? 0.876 14.883 17.312 1 98.69 108 GLU A C 1
ATOM 864 O O . GLU A 1 108 ? 0.049 15.227 18.156 1 98.69 108 GLU A O 1
ATOM 869 N N . THR A 1 109 ? 1.56 15.766 16.547 1 98.81 109 THR A N 1
ATOM 870 C CA . THR A 1 109 ? 1.238 17.172 16.703 1 98.81 109 THR A CA 1
ATOM 871 C C . THR A 1 109 ? -0.133 17.484 16.109 1 98.81 109 THR A C 1
ATOM 873 O O . THR A 1 109 ? -0.864 18.328 16.641 1 98.81 109 THR A O 1
ATOM 876 N N . LEU A 1 110 ? -0.495 16.844 15.023 1 98.88 110 LEU A N 1
ATOM 877 C CA . LEU A 1 110 ? -1.843 17 14.484 1 98.88 110 LEU A CA 1
ATOM 878 C C . LEU A 1 110 ? -2.885 16.5 15.484 1 98.88 110 LEU A C 1
ATOM 880 O O . LEU A 1 110 ? -3.922 17.141 15.672 1 98.88 110 LEU A O 1
ATOM 884 N N . LEU A 1 111 ? -2.639 15.352 16.078 1 98.88 111 LEU A N 1
ATOM 885 C CA . LEU A 1 111 ? -3.531 14.797 17.094 1 98.88 111 LEU A CA 1
ATOM 886 C C . LEU A 1 111 ? -3.812 15.812 18.188 1 98.88 111 LEU A C 1
ATOM 888 O O . LEU A 1 111 ? -4.941 15.914 18.672 1 98.88 111 LEU A O 1
ATOM 892 N N . GLU A 1 112 ? -2.816 16.609 18.531 1 98.69 112 GLU A N 1
ATOM 893 C CA . GLU A 1 112 ? -2.922 17.594 19.594 1 98.69 112 GLU A CA 1
ATOM 894 C C . GLU A 1 112 ? -3.873 18.719 19.219 1 98.69 112 GLU A C 1
ATOM 896 O O . GLU A 1 112 ? -4.5 19.328 20.078 1 98.69 112 GLU A O 1
ATOM 901 N N . ARG A 1 113 ? -4.02 18.953 17.938 1 98.75 113 ARG A N 1
ATOM 902 C CA . ARG A 1 113 ? -4.676 20.219 17.594 1 98.75 113 ARG A CA 1
ATOM 903 C C . ARG A 1 113 ? -5.941 19.969 16.766 1 98.75 113 ARG A C 1
ATOM 905 O O . ARG A 1 113 ? -6.625 20.906 16.375 1 98.75 113 ARG A O 1
ATOM 912 N N . ILE A 1 114 ? -6.305 18.75 16.531 1 98.88 114 ILE A N 1
ATOM 913 C CA . ILE A 1 114 ? -7.359 18.422 15.586 1 98.88 114 ILE A CA 1
ATOM 914 C C . ILE A 1 114 ? -8.688 19.016 16.062 1 98.88 114 ILE A C 1
ATOM 916 O O . ILE A 1 114 ? -9.492 19.469 15.242 1 98.88 114 ILE A O 1
ATOM 920 N N . GLU A 1 115 ? -9 19.062 17.344 1 98.62 115 GLU A N 1
ATOM 921 C CA . GLU A 1 115 ? -10.266 19.578 17.859 1 98.62 115 GLU A CA 1
ATOM 922 C C . GLU A 1 115 ? -10.352 21.094 17.703 1 98.62 115 GLU A C 1
ATOM 924 O O . GLU A 1 115 ? -11.305 21.609 17.109 1 98.62 115 GLU A O 1
ATOM 929 N N . GLU A 1 116 ? -9.344 21.781 18.109 1 98.38 116 GLU A N 1
ATOM 930 C CA . GLU A 1 116 ? -9.375 23.25 18.109 1 98.38 116 GLU A CA 1
ATOM 931 C C . GLU A 1 116 ? -9.242 23.797 16.703 1 98.38 116 GLU A C 1
ATOM 933 O O . GLU A 1 116 ? -9.938 24.75 16.344 1 98.38 116 GLU A O 1
ATOM 938 N N . ASP A 1 117 ? -8.414 23.188 15.898 1 98.75 117 ASP A N 1
ATOM 939 C CA . ASP A 1 117 ? -8.086 23.797 14.617 1 98.75 117 ASP A CA 1
ATOM 940 C C . ASP A 1 117 ? -9.031 23.328 13.523 1 98.75 117 ASP A C 1
ATOM 942 O O . ASP A 1 117 ? -9.188 24 12.5 1 98.75 117 ASP A O 1
ATOM 946 N N . VAL A 1 118 ? -9.664 22.156 13.703 1 98.88 118 VAL A N 1
ATOM 947 C CA . VAL A 1 118 ? -10.414 21.578 12.594 1 98.88 118 VAL A CA 1
ATOM 948 C C . VAL A 1 118 ? -11.875 21.391 13.008 1 98.88 118 VAL A C 1
ATOM 950 O O . VAL A 1 118 ? -12.781 21.953 12.406 1 98.88 118 VAL A O 1
ATOM 953 N N . LEU A 1 119 ? -12.102 20.688 14.125 1 98.81 119 LEU A N 1
ATOM 954 C CA . LEU A 1 119 ? -13.461 20.312 14.484 1 98.81 119 LEU A CA 1
ATOM 955 C C . LEU A 1 119 ? -14.266 21.516 14.945 1 98.81 119 LEU A C 1
ATOM 957 O O . LEU A 1 119 ? -15.5 21.531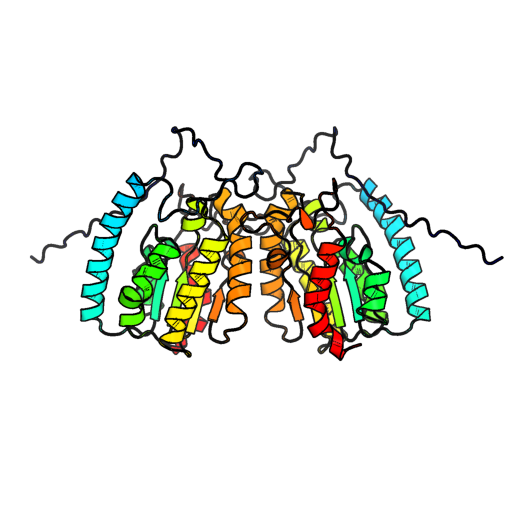 14.836 1 98.81 119 LEU A O 1
ATOM 961 N N . SER A 1 120 ? -13.578 22.578 15.391 1 98.56 120 SER A N 1
ATOM 962 C CA . SER A 1 120 ? -14.242 23.797 15.828 1 98.56 120 SER A CA 1
ATOM 963 C C . SER A 1 120 ? -14.961 24.484 14.672 1 98.56 120 SER A C 1
ATOM 965 O O . SER A 1 120 ? -15.82 25.344 14.891 1 98.56 120 SER A O 1
ATOM 967 N N . LEU A 1 121 ? -14.719 24.062 13.438 1 98.75 121 LEU A N 1
ATOM 968 C CA . LEU A 1 121 ? -15.344 24.641 12.258 1 98.75 121 LEU A CA 1
ATOM 969 C C . LEU A 1 121 ? -16.578 23.859 11.844 1 98.75 121 LEU A C 1
ATOM 971 O O . LEU A 1 121 ? -17.219 24.172 10.844 1 98.75 121 LEU A O 1
ATOM 975 N N . ASN A 1 122 ? -16.859 22.781 12.562 1 98.5 122 ASN A N 1
ATOM 976 C CA . ASN A 1 122 ? -18.016 21.938 12.312 1 98.5 122 ASN A CA 1
ATOM 977 C C . ASN A 1 122 ? -18.047 21.438 10.867 1 98.5 122 ASN A C 1
ATOM 979 O O . ASN A 1 122 ? -19.062 21.594 10.18 1 98.5 122 ASN A O 1
ATOM 983 N N . PRO A 1 123 ? -16.984 20.781 10.422 1 98.81 123 PRO A N 1
ATOM 984 C CA . PRO A 1 123 ? -16.906 20.359 9.023 1 98.81 123 PRO A CA 1
ATOM 985 C C . PRO A 1 123 ? -17.828 19.188 8.703 1 98.81 123 PRO A C 1
ATOM 987 O O . PRO A 1 123 ? -18.172 18.406 9.602 1 98.81 123 PRO A O 1
ATOM 990 N N . LYS A 1 124 ? -18.203 19.125 7.445 1 98.69 124 LYS A N 1
ATOM 991 C CA . LYS A 1 124 ? -18.922 17.969 6.914 1 98.69 124 LYS A CA 1
ATOM 992 C C . LYS A 1 124 ? -17.969 17 6.25 1 98.69 124 LYS A C 1
ATOM 994 O O . LYS A 1 124 ? -18.266 15.805 6.133 1 98.69 124 LYS A O 1
ATOM 999 N N . VAL A 1 125 ? -16.844 17.516 5.781 1 98.88 125 VAL A N 1
ATOM 1000 C CA . VAL A 1 125 ? -15.805 16.703 5.172 1 98.88 125 VAL A CA 1
ATOM 1001 C C . VAL A 1 125 ? -14.438 17.188 5.645 1 98.88 125 VAL A C 1
ATOM 1003 O O . VAL A 1 125 ? -14.188 18.391 5.723 1 98.88 125 VAL A O 1
ATOM 1006 N N . ILE A 1 126 ? -13.57 16.266 5.93 1 98.94 126 ILE A N 1
ATOM 1007 C CA . ILE A 1 126 ? -12.172 16.547 6.246 1 98.94 126 ILE A CA 1
ATOM 1008 C C . ILE A 1 126 ? -11.266 15.836 5.242 1 98.94 126 ILE A C 1
ATOM 1010 O O . ILE A 1 126 ? -11.414 14.633 4.996 1 98.94 126 ILE A O 1
ATOM 1014 N N . VAL A 1 127 ? -10.438 16.547 4.535 1 98.94 127 VAL A N 1
ATOM 1015 C CA . VAL A 1 127 ? -9.352 16 3.734 1 98.94 127 VAL A CA 1
ATOM 1016 C C . VAL A 1 127 ? -8.055 16.016 4.543 1 98.94 127 VAL A C 1
ATOM 1018 O O . VAL A 1 127 ? -7.543 17.078 4.895 1 98.94 127 VAL A O 1
ATOM 1021 N N . LEU A 1 128 ? -7.531 14.859 4.812 1 98.94 128 LEU A N 1
ATOM 1022 C CA . LEU A 1 128 ? -6.453 14.688 5.777 1 98.94 128 LEU A CA 1
ATOM 1023 C C . LEU A 1 128 ? -5.211 14.109 5.105 1 98.94 128 LEU A C 1
ATOM 1025 O O . LEU A 1 128 ? -5.289 13.102 4.406 1 98.94 128 LEU A O 1
ATOM 1029 N N . GLU A 1 129 ? -4.086 14.734 5.184 1 98.88 129 GLU A N 1
ATOM 1030 C CA . GLU A 1 129 ? -2.787 14.234 4.742 1 98.88 129 GLU A CA 1
ATOM 1031 C C . GLU A 1 129 ? -1.743 14.367 5.848 1 98.88 129 GLU A C 1
ATOM 1033 O O . GLU A 1 129 ? -1.411 15.477 6.27 1 98.88 129 GLU A O 1
ATOM 1038 N N . ILE A 1 130 ? -1.183 13.195 6.348 1 98.88 130 ILE A N 1
ATOM 1039 C CA . ILE A 1 130 ? -0.244 13.25 7.465 1 98.88 130 ILE A CA 1
ATOM 1040 C C . ILE A 1 130 ? 0.63 12 7.461 1 98.88 130 ILE A C 1
ATOM 1042 O O . ILE A 1 130 ? 0.263 10.977 6.875 1 98.88 130 ILE A O 1
ATOM 1046 N N . GLY A 1 131 ? 1.766 12.07 8.086 1 98.69 131 GLY A N 1
ATOM 1047 C CA . GLY A 1 131 ? 2.588 10.891 8.312 1 98.69 131 GLY A CA 1
ATOM 1048 C C . GLY A 1 131 ? 3.979 11.016 7.715 1 98.69 131 GLY A C 1
ATOM 1049 O O . GLY A 1 131 ? 4.922 10.391 8.195 1 98.69 131 GLY A O 1
ATOM 1050 N N . GLY A 1 132 ? 4.164 11.781 6.551 1 98.25 132 GLY A N 1
ATOM 1051 C CA . GLY A 1 132 ? 5.453 11.914 5.887 1 98.25 132 GLY A CA 1
ATOM 1052 C C . GLY A 1 132 ? 6.547 12.422 6.809 1 98.25 132 GLY A C 1
ATOM 1053 O O . GLY A 1 132 ? 7.668 11.906 6.793 1 98.25 132 GLY A O 1
ATOM 1054 N N . ASN A 1 133 ? 6.254 13.422 7.586 1 98.06 133 ASN A N 1
ATOM 1055 C CA . ASN A 1 133 ? 7.25 13.984 8.5 1 98.06 133 ASN A CA 1
ATOM 1056 C C . ASN A 1 133 ? 7.613 13 9.602 1 98.06 133 ASN A C 1
ATOM 1058 O O . ASN A 1 133 ? 8.742 13.008 10.094 1 98.06 133 ASN A O 1
ATOM 1062 N N . ASP A 1 134 ? 6.641 12.148 10.062 1 98.44 134 ASP A N 1
ATOM 1063 C CA . ASP A 1 134 ? 6.969 11.07 10.992 1 98.44 134 ASP A CA 1
ATOM 1064 C C . ASP A 1 134 ? 8.086 10.188 10.445 1 98.44 134 ASP A C 1
ATOM 1066 O O . ASP A 1 134 ? 9.047 9.875 11.156 1 98.44 134 ASP A O 1
ATOM 1070 N N . LEU A 1 135 ? 7.969 9.844 9.18 1 98.12 135 LEU A N 1
ATOM 1071 C CA . LEU A 1 135 ? 8.961 8.984 8.539 1 98.12 135 LEU A CA 1
ATOM 1072 C C . LEU A 1 135 ? 10.305 9.695 8.43 1 98.12 135 LEU A C 1
ATOM 1074 O O . LEU A 1 135 ? 11.352 9.078 8.633 1 98.12 135 LEU A O 1
ATOM 1078 N N . ILE A 1 136 ? 10.258 10.984 8.125 1 96.56 136 ILE A N 1
ATOM 1079 C CA . ILE A 1 136 ? 11.477 11.773 8.023 1 96.56 136 ILE A CA 1
ATOM 1080 C C . ILE A 1 136 ? 12.203 11.773 9.359 1 96.56 136 ILE A C 1
ATOM 1082 O O . ILE A 1 136 ? 13.438 11.703 9.406 1 96.56 136 ILE A O 1
ATOM 1086 N N . GLN A 1 137 ? 11.484 11.789 10.492 1 96.25 137 GLN A N 1
ATOM 1087 C CA . GLN A 1 137 ? 12.07 11.82 11.82 1 96.25 137 GLN A CA 1
ATOM 1088 C C . GLN A 1 137 ? 12.453 10.414 12.289 1 96.25 137 GLN A C 1
ATOM 1090 O O . GLN A 1 137 ? 13 10.242 13.383 1 96.25 137 GLN A O 1
ATOM 1095 N N . GLY A 1 138 ? 12.156 9.383 11.492 1 96.88 138 GLY A N 1
ATOM 1096 C CA . GLY A 1 138 ? 12.438 8.016 11.891 1 96.88 138 GLY A CA 1
ATOM 1097 C C . GLY A 1 138 ? 11.562 7.531 13.031 1 96.88 138 GLY A C 1
ATOM 1098 O O . GLY A 1 138 ? 12.008 6.762 13.883 1 96.88 138 GLY A O 1
ATOM 1099 N N . LYS A 1 139 ? 10.336 8.008 13.062 1 98 139 LYS A N 1
ATOM 1100 C CA . LYS A 1 139 ? 9.422 7.617 14.133 1 98 139 LYS A CA 1
ATOM 1101 C C . LYS A 1 139 ? 9.109 6.125 14.062 1 98 139 LYS A C 1
ATOM 1103 O O . LYS A 1 139 ? 9.086 5.539 12.977 1 98 139 LYS A O 1
ATOM 1108 N N . CYS A 1 140 ? 8.914 5.551 15.266 1 98.44 140 CYS A N 1
ATOM 1109 C CA . CYS A 1 140 ? 8.406 4.184 15.273 1 98.44 140 CYS A CA 1
ATOM 1110 C C . CYS A 1 140 ? 7.062 4.098 14.562 1 98.44 140 CYS A C 1
ATOM 1112 O O . CYS A 1 140 ? 6.148 4.871 14.859 1 98.44 140 CYS A O 1
ATOM 1114 N N . LEU A 1 141 ? 6.953 3.158 13.648 1 98.62 141 LEU A N 1
ATOM 1115 C CA . LEU A 1 141 ? 5.758 3.051 12.82 1 98.62 141 LEU A CA 1
ATOM 1116 C C . LEU A 1 141 ? 4.516 2.828 13.688 1 98.62 141 LEU A C 1
ATOM 1118 O O . LEU A 1 141 ? 3.459 3.404 13.422 1 98.62 141 LEU A O 1
ATOM 1122 N N . HIS A 1 142 ? 4.637 1.991 14.719 1 98.5 142 HIS A N 1
ATOM 1123 C CA . HIS A 1 142 ? 3.471 1.677 15.539 1 98.5 142 HIS A CA 1
ATOM 1124 C C . HIS A 1 142 ? 2.916 2.928 16.203 1 98.5 142 HIS A C 1
ATOM 1126 O O . HIS A 1 142 ? 1.71 3.025 16.453 1 98.5 142 HIS A O 1
ATOM 1132 N N . ILE A 1 143 ? 3.777 3.906 16.516 1 98.62 143 ILE A N 1
ATOM 1133 C CA . ILE A 1 143 ? 3.338 5.152 17.125 1 98.62 143 ILE A CA 1
ATOM 1134 C C . ILE A 1 143 ? 2.566 5.988 16.109 1 98.62 143 ILE A C 1
ATOM 1136 O O . ILE A 1 143 ? 1.491 6.512 16.422 1 98.62 143 ILE A O 1
ATOM 1140 N N . THR A 1 144 ? 3.117 6.109 14.914 1 98.75 144 THR A N 1
ATOM 1141 C CA . THR A 1 144 ? 2.457 6.832 13.828 1 98.75 144 THR A CA 1
ATOM 1142 C C . THR A 1 144 ? 1.096 6.215 13.516 1 98.75 144 THR A C 1
ATOM 1144 O O . THR A 1 144 ? 0.103 6.93 13.375 1 98.75 144 THR A O 1
ATOM 1147 N N . GLU A 1 145 ? 1.04 4.898 13.461 1 98.75 145 GLU A N 1
ATOM 1148 C CA . GLU A 1 145 ? -0.192 4.164 13.203 1 98.75 145 GLU A CA 1
ATOM 1149 C C . GLU A 1 145 ? -1.215 4.383 14.312 1 98.75 145 GLU A C 1
ATOM 1151 O O . GLU A 1 145 ? -2.391 4.633 14.039 1 98.75 145 GLU A O 1
ATOM 1156 N N . THR A 1 146 ? -0.776 4.316 15.539 1 98.62 146 THR A N 1
ATOM 1157 C CA . THR A 1 146 ? -1.646 4.535 16.688 1 98.62 146 THR A CA 1
ATOM 1158 C C . THR A 1 146 ? -2.209 5.953 16.672 1 98.62 146 THR A C 1
ATOM 1160 O O . THR A 1 146 ? -3.385 6.164 16.984 1 98.62 146 THR A O 1
ATOM 1163 N N . ASN A 1 147 ? -1.358 6.887 16.359 1 98.88 147 ASN A N 1
ATOM 1164 C CA . ASN A 1 147 ? -1.8 8.281 16.328 1 98.88 147 ASN A CA 1
ATOM 1165 C C . ASN A 1 147 ? -2.879 8.5 15.266 1 98.88 147 ASN A C 1
ATOM 1167 O O . ASN A 1 147 ? -3.822 9.258 15.484 1 98.88 147 ASN A O 1
ATOM 1171 N N . LEU A 1 148 ? -2.756 7.875 14.086 1 98.75 148 LEU A N 1
ATOM 1172 C CA . LEU A 1 148 ? -3.82 8.008 13.094 1 98.75 148 LEU A CA 1
ATOM 1173 C C . LEU A 1 148 ? -5.137 7.453 13.633 1 98.75 148 LEU A C 1
ATOM 1175 O O . LEU A 1 148 ? -6.191 8.062 13.453 1 98.75 148 LEU A O 1
ATOM 1179 N N . ASN A 1 149 ? -5.062 6.277 14.289 1 98.75 149 ASN A N 1
ATOM 1180 C CA . ASN A 1 149 ? -6.258 5.719 14.914 1 98.75 149 ASN A CA 1
ATOM 1181 C C . ASN A 1 149 ? -6.902 6.715 15.875 1 98.75 149 ASN A C 1
ATOM 1183 O O . ASN A 1 149 ? -8.117 6.918 15.836 1 98.75 149 ASN A O 1
ATOM 1187 N N . ARG A 1 150 ? -6.113 7.348 16.656 1 98.88 150 ARG A N 1
ATOM 1188 C CA . ARG A 1 150 ? -6.621 8.289 17.656 1 98.88 150 ARG A CA 1
ATOM 1189 C C . ARG A 1 150 ? -7.203 9.531 16.984 1 98.88 150 ARG A C 1
ATOM 1191 O O . ARG A 1 150 ? -8.195 10.086 17.453 1 98.88 150 ARG A O 1
ATOM 1198 N N . ILE A 1 151 ? -6.59 10.008 15.922 1 98.94 151 ILE A N 1
ATOM 1199 C CA . ILE A 1 151 ? -7.113 11.141 15.164 1 98.94 151 ILE A CA 1
ATOM 1200 C C . ILE A 1 151 ? -8.5 10.797 14.625 1 98.94 151 ILE A C 1
ATOM 1202 O O . ILE A 1 151 ? -9.445 11.578 14.789 1 98.94 151 ILE A O 1
ATOM 1206 N N . LEU A 1 152 ? -8.641 9.648 14.016 1 98.88 152 LEU A N 1
ATOM 1207 C CA . LEU A 1 152 ? -9.922 9.219 13.453 1 98.88 152 LEU A CA 1
ATOM 1208 C C . LEU A 1 152 ? -10.969 9.055 14.555 1 98.88 152 LEU A C 1
ATOM 1210 O O . LEU A 1 152 ? -12.125 9.445 14.375 1 98.88 152 LEU A O 1
ATOM 1214 N N . GLU A 1 153 ? -10.516 8.523 15.695 1 98.62 153 GLU A N 1
ATOM 1215 C CA . GLU A 1 153 ? -11.43 8.359 16.828 1 98.62 153 GLU A CA 1
ATOM 1216 C C . GLU A 1 153 ? -11.984 9.703 17.281 1 98.62 153 GLU A C 1
ATOM 1218 O O . GLU A 1 153 ? -13.188 9.836 17.516 1 98.62 153 GLU A O 1
ATOM 1223 N N . LYS A 1 154 ? -11.117 10.711 17.391 1 98.81 154 LYS A N 1
ATOM 1224 C CA . LYS A 1 154 ? -11.562 12.047 17.797 1 98.81 154 LYS A CA 1
ATOM 1225 C C . LYS A 1 154 ? -12.555 12.625 16.797 1 98.81 154 LYS A C 1
ATOM 1227 O O . LYS A 1 154 ? -13.586 13.172 17.188 1 98.81 154 LYS A O 1
ATOM 1232 N N . ILE A 1 155 ? -12.281 12.492 15.531 1 98.88 155 ILE A N 1
ATOM 1233 C CA . ILE A 1 155 ? -13.125 13.047 14.477 1 98.88 155 ILE A CA 1
ATOM 1234 C C . ILE A 1 155 ? -14.484 12.352 14.484 1 98.88 155 ILE A C 1
ATOM 1236 O O . ILE A 1 155 ? -15.523 13.016 14.477 1 98.88 155 ILE A O 1
ATOM 1240 N N . LEU A 1 156 ? -14.477 11.031 14.57 1 98.62 156 LEU A N 1
ATOM 1241 C CA . LEU A 1 156 ? -15.695 10.258 14.43 1 98.62 156 LEU A CA 1
ATOM 1242 C C . LEU A 1 156 ? -16.531 10.32 15.703 1 98.62 156 LEU A C 1
ATOM 1244 O O . LEU A 1 156 ? -17.75 10.141 15.664 1 98.62 156 LEU A O 1
ATOM 1248 N N . LYS A 1 157 ? -15.859 10.539 16.844 1 98.38 157 LYS A N 1
ATOM 1249 C CA . LYS A 1 157 ? -16.594 10.812 18.078 1 98.38 157 LYS A CA 1
ATOM 1250 C C . LYS A 1 157 ? -17.344 12.141 17.984 1 98.38 157 LYS A C 1
ATOM 1252 O O . LYS A 1 157 ? -18.453 12.273 18.5 1 98.38 157 LYS A O 1
ATOM 1257 N N . PHE A 1 158 ? -16.75 13.062 17.359 1 98.25 158 PHE A N 1
ATOM 1258 C CA . PHE A 1 158 ? -17.344 14.375 17.172 1 98.25 158 PHE A CA 1
ATOM 1259 C C . PHE A 1 158 ? -18.562 14.281 16.25 1 98.25 158 PHE A C 1
ATOM 1261 O O . PHE A 1 158 ? -19.625 14.836 16.562 1 98.25 158 PHE A O 1
ATOM 1268 N N . ASN A 1 159 ? -18.5 13.641 15.148 1 98.12 159 ASN A N 1
ATOM 1269 C CA . ASN A 1 159 ? -19.562 13.398 14.18 1 98.12 159 ASN A CA 1
ATOM 1270 C C . ASN A 1 159 ? -19.359 12.062 13.461 1 98.12 159 ASN A C 1
ATOM 1272 O O . ASN A 1 159 ? -18.547 11.961 12.547 1 98.12 159 ASN A O 1
ATOM 1276 N N . PRO A 1 160 ? -20.141 11.086 13.805 1 97.62 160 PRO A N 1
ATOM 1277 C CA . PRO A 1 160 ? -19.938 9.734 13.266 1 97.62 160 PRO A CA 1
ATOM 1278 C C . PRO A 1 160 ? -20.219 9.656 11.766 1 97.62 160 PRO A C 1
ATOM 1280 O O . PRO A 1 160 ? -19.859 8.68 11.109 1 97.62 160 PRO A O 1
ATOM 1283 N N . ASN A 1 161 ? -20.844 10.688 11.242 1 96.5 161 ASN A N 1
ATOM 1284 C CA . ASN A 1 161 ? -21.234 10.648 9.844 1 96.5 161 ASN A CA 1
ATOM 1285 C C . ASN A 1 161 ? -20.328 11.523 8.984 1 96.5 161 ASN A C 1
ATOM 1287 O O . ASN A 1 161 ? -20.516 11.617 7.766 1 96.5 161 ASN A O 1
ATOM 1291 N N . ILE A 1 162 ? -19.359 12.141 9.562 1 98.69 162 ILE A N 1
ATOM 1292 C CA . ILE A 1 162 ? -18.453 13.039 8.844 1 98.69 162 ILE A CA 1
ATOM 1293 C C . ILE A 1 162 ? -17.719 12.258 7.758 1 98.69 162 ILE A C 1
ATOM 1295 O O . ILE A 1 162 ? -17.297 11.117 7.98 1 98.69 162 ILE A O 1
ATOM 1299 N N . LYS A 1 163 ? -17.625 12.828 6.535 1 98.81 163 LYS A N 1
ATOM 1300 C CA . LYS A 1 163 ? -16.797 12.258 5.473 1 98.81 163 LYS A CA 1
ATOM 1301 C C . LYS A 1 163 ? -15.328 12.578 5.688 1 98.81 163 LYS A C 1
ATOM 1303 O O . LYS A 1 163 ? -14.969 13.727 5.945 1 98.81 163 LYS A O 1
ATOM 1308 N N . ILE A 1 164 ? -14.484 11.586 5.684 1 98.94 164 ILE A N 1
ATOM 1309 C CA . ILE A 1 164 ? -13.039 11.789 5.785 1 98.94 164 ILE A CA 1
ATOM 1310 C C . ILE A 1 164 ? -12.352 11.234 4.539 1 98.94 164 ILE A C 1
ATOM 1312 O O . ILE A 1 164 ? -12.602 10.094 4.145 1 98.94 164 ILE A O 1
ATOM 1316 N N . VAL A 1 165 ? -11.586 12.023 3.855 1 98.94 165 VAL A N 1
ATOM 1317 C CA . VAL A 1 165 ? -10.727 11.578 2.766 1 98.94 165 VAL A CA 1
ATOM 1318 C C . VAL A 1 165 ? -9.266 11.656 3.199 1 98.94 165 VAL A C 1
ATOM 1320 O O . VAL A 1 165 ? -8.742 12.742 3.443 1 98.94 165 VAL A O 1
ATOM 1323 N N . ILE A 1 166 ? -8.641 10.531 3.334 1 98.94 166 ILE A N 1
ATOM 1324 C CA . ILE A 1 166 ? -7.215 10.492 3.65 1 98.94 166 ILE A CA 1
ATOM 1325 C C . ILE A 1 166 ? -6.398 10.508 2.359 1 98.94 166 ILE A C 1
ATOM 1327 O O . ILE A 1 166 ? -6.52 9.594 1.532 1 98.94 166 ILE A O 1
ATOM 1331 N N . LEU A 1 167 ? -5.652 11.562 2.154 1 98.81 167 LEU A N 1
ATOM 1332 C CA . LEU A 1 167 ? -4.633 11.562 1.107 1 98.81 167 LEU A CA 1
ATOM 1333 C C . LEU A 1 167 ? -3.402 10.773 1.549 1 98.81 167 LEU A C 1
ATOM 1335 O O . LEU A 1 167 ? -2.715 11.172 2.492 1 98.81 167 LEU A O 1
ATOM 1339 N N . GLY A 1 168 ? -3.186 9.617 0.92 1 98.75 168 GLY A N 1
ATOM 1340 C CA . GLY A 1 168 ? -1.999 8.852 1.252 1 98.75 168 GLY A CA 1
ATOM 1341 C C . GLY A 1 168 ? -0.713 9.641 1.109 1 98.75 168 GLY A C 1
ATOM 1342 O O . GLY A 1 168 ? -0.649 10.594 0.329 1 98.75 168 GLY A O 1
ATOM 1343 N N . ILE A 1 169 ? 0.321 9.266 1.902 1 98.81 169 ILE A N 1
ATOM 1344 C CA . ILE A 1 169 ? 1.636 9.867 1.705 1 98.81 169 ILE A CA 1
ATOM 1345 C C . ILE A 1 169 ? 2.1 9.633 0.269 1 98.81 169 ILE A C 1
ATOM 1347 O O . ILE A 1 169 ? 2.26 8.492 -0.16 1 98.81 169 ILE A O 1
ATOM 1351 N N . PRO A 1 170 ? 2.273 10.672 -0.494 1 98.69 170 PRO A N 1
ATOM 1352 C CA . PRO A 1 170 ? 2.607 10.5 -1.91 1 98.69 170 PRO A CA 1
ATOM 1353 C C . PRO A 1 170 ? 4.07 10.125 -2.131 1 98.69 170 PRO A C 1
ATOM 1355 O O . PRO A 1 170 ? 4.887 10.227 -1.21 1 98.69 170 PRO A O 1
ATOM 1358 N N . PRO A 1 171 ? 4.395 9.594 -3.371 1 98.56 171 PRO A N 1
ATOM 1359 C CA . PRO A 1 171 ? 5.82 9.508 -3.699 1 98.56 171 PRO A CA 1
ATOM 1360 C C . PRO A 1 171 ? 6.504 10.875 -3.693 1 98.56 171 PRO A C 1
ATOM 1362 O O . PRO A 1 171 ? 5.898 11.875 -4.094 1 98.56 171 PRO A O 1
ATOM 1365 N N . VAL A 1 172 ? 7.676 10.906 -3.209 1 97.69 172 VAL A N 1
ATOM 1366 C CA . VAL A 1 172 ? 8.516 12.102 -3.219 1 97.69 172 VAL A CA 1
ATOM 1367 C C . VAL A 1 172 ? 9.898 11.758 -3.762 1 97.69 172 VAL A C 1
ATOM 1369 O O . VAL A 1 172 ? 10.109 10.664 -4.293 1 97.69 172 VAL A O 1
ATOM 1372 N N . ARG A 1 173 ? 10.773 12.672 -3.727 1 95.44 173 ARG A N 1
ATOM 1373 C CA . ARG A 1 173 ? 12.109 12.43 -4.254 1 95.44 173 ARG A CA 1
ATOM 1374 C C . ARG A 1 173 ? 13.031 11.867 -3.18 1 95.44 173 ARG A C 1
ATOM 1376 O O . ARG A 1 173 ? 14.102 11.344 -3.484 1 95.44 173 ARG A O 1
ATOM 1383 N N . ASN A 1 174 ? 12.602 11.969 -1.932 1 94.75 174 ASN A N 1
ATOM 1384 C CA . ASN A 1 174 ? 13.336 11.383 -0.812 1 94.75 174 ASN A CA 1
ATOM 1385 C C . ASN A 1 174 ? 13.133 9.875 -0.736 1 94.75 174 ASN A C 1
ATOM 1387 O O . ASN A 1 174 ? 12.039 9.406 -0.393 1 94.75 174 ASN A O 1
ATOM 1391 N N . GLN A 1 175 ? 14.188 9.109 -0.911 1 91.38 175 GLN A N 1
ATOM 1392 C CA . GLN A 1 175 ? 14.062 7.664 -1.042 1 91.38 175 GLN A CA 1
ATOM 1393 C C . GLN A 1 175 ? 13.82 7.008 0.314 1 91.38 175 GLN A C 1
ATOM 1395 O O . GLN A 1 175 ? 13.203 5.945 0.395 1 91.38 175 GLN A O 1
ATOM 1400 N N . THR A 1 176 ? 14.305 7.66 1.341 1 91.06 176 THR A N 1
ATOM 1401 C CA . THR A 1 176 ? 14.047 7.125 2.672 1 91.06 176 THR A CA 1
ATOM 1402 C C . THR A 1 176 ? 12.547 7.102 2.965 1 91.06 176 THR A C 1
ATOM 1404 O O . THR A 1 176 ? 12.023 6.117 3.494 1 91.06 176 THR A O 1
ATOM 1407 N N . VAL A 1 177 ? 11.867 8.156 2.604 1 96.62 177 VAL A N 1
ATOM 1408 C CA . VAL A 1 177 ? 10.422 8.25 2.768 1 96.62 177 VAL A CA 1
ATOM 1409 C C . VAL A 1 177 ? 9.734 7.281 1.812 1 96.62 177 VAL A C 1
ATOM 1411 O O . VAL A 1 177 ? 8.852 6.52 2.219 1 96.62 177 VAL A O 1
ATOM 1414 N N . ASN A 1 178 ? 10.203 7.211 0.572 1 97.31 178 ASN A N 1
ATOM 1415 C CA . ASN A 1 178 ? 9.562 6.406 -0.464 1 97.31 178 ASN A CA 1
ATOM 1416 C C . ASN A 1 178 ? 9.633 4.918 -0.143 1 97.31 178 ASN A C 1
ATOM 1418 O O . ASN A 1 178 ? 8.742 4.152 -0.512 1 97.31 178 ASN A O 1
ATOM 1422 N N . ARG A 1 179 ? 10.633 4.562 0.576 1 95.88 179 ARG A N 1
ATOM 1423 C CA . ARG A 1 179 ? 10.828 3.145 0.854 1 95.88 179 ARG A CA 1
ATOM 1424 C C . ARG A 1 179 ? 9.852 2.65 1.916 1 95.88 179 ARG A C 1
ATOM 1426 O O . ARG A 1 179 ? 9.609 1.447 2.029 1 95.88 179 ARG A O 1
ATOM 1433 N N . VAL A 1 180 ? 9.227 3.566 2.639 1 98 180 VAL A N 1
ATOM 1434 C CA . VAL A 1 180 ? 8.43 3.137 3.779 1 98 180 VAL A CA 1
ATOM 1435 C C . VAL A 1 180 ? 6.996 3.645 3.625 1 98 180 VAL A C 1
ATOM 1437 O O . VAL A 1 180 ? 6.055 3.021 4.121 1 98 180 VAL A O 1
ATOM 1440 N N . SER A 1 181 ? 6.785 4.723 2.932 1 98.69 181 SER A N 1
ATOM 1441 C CA . SER A 1 181 ? 5.477 5.371 2.891 1 98.69 181 SER A CA 1
ATOM 1442 C C . SER A 1 181 ? 4.414 4.438 2.326 1 98.69 181 SER A C 1
ATOM 1444 O O . SER A 1 181 ? 3.275 4.422 2.803 1 98.69 181 SER A O 1
ATOM 1446 N N . PRO A 1 182 ? 4.719 3.592 1.289 1 98.81 182 PRO A N 1
ATOM 1447 C CA . PRO A 1 182 ? 3.664 2.689 0.821 1 98.81 182 PRO A CA 1
ATOM 1448 C C . PRO A 1 182 ? 3.24 1.678 1.882 1 98.81 182 PRO A C 1
ATOM 1450 O O . PRO A 1 182 ? 2.076 1.27 1.92 1 98.81 182 PRO A O 1
ATOM 1453 N N . VAL A 1 183 ? 4.164 1.242 2.758 1 98.75 183 VAL A N 1
ATOM 1454 C CA . VAL A 1 183 ? 3.846 0.333 3.854 1 98.75 183 VAL A CA 1
ATOM 1455 C C . VAL A 1 183 ? 2.883 1.011 4.828 1 98.75 183 VAL A C 1
ATOM 1457 O O . VAL A 1 183 ? 1.887 0.414 5.242 1 98.75 183 VAL A O 1
ATOM 1460 N N . LEU A 1 184 ? 3.186 2.207 5.141 1 98.75 184 LEU A N 1
ATOM 1461 C CA . LEU A 1 184 ? 2.314 2.967 6.031 1 98.75 184 LEU A CA 1
ATOM 1462 C C . LEU A 1 184 ? 0.966 3.234 5.371 1 98.75 184 LEU A C 1
ATOM 1464 O O . LEU A 1 184 ? -0.075 3.168 6.031 1 98.75 184 LEU A O 1
ATOM 1468 N N . ASN A 1 185 ? 0.956 3.561 4.059 1 98.88 185 ASN A N 1
ATOM 1469 C CA . ASN A 1 185 ? -0.289 3.752 3.324 1 98.88 185 ASN A CA 1
ATOM 1470 C C . ASN A 1 185 ? -1.159 2.5 3.357 1 98.88 185 ASN A C 1
ATOM 1472 O O . ASN A 1 185 ? -2.377 2.588 3.518 1 98.88 185 ASN A O 1
ATOM 1476 N N . LEU A 1 186 ? -0.539 1.338 3.199 1 98.81 186 LEU A N 1
ATOM 1477 C CA . LEU A 1 186 ? -1.286 0.094 3.342 1 98.81 186 LEU A CA 1
ATOM 1478 C C . LEU A 1 186 ? -1.911 -0.008 4.73 1 98.81 186 LEU A C 1
ATOM 1480 O O . LEU A 1 186 ? -3.047 -0.466 4.871 1 98.81 186 LEU A O 1
ATOM 1484 N N . THR A 1 187 ? -1.173 0.396 5.711 1 98.62 187 THR A N 1
ATOM 1485 C CA . THR A 1 187 ? -1.686 0.366 7.078 1 98.62 187 THR A CA 1
ATOM 1486 C C . THR A 1 187 ? -2.854 1.336 7.238 1 98.62 187 THR A C 1
ATOM 1488 O O . THR A 1 187 ? -3.842 1.021 7.902 1 98.62 187 THR A O 1
ATOM 1491 N N . TRP A 1 188 ? -2.729 2.559 6.629 1 98.75 188 TRP A N 1
ATOM 1492 C CA . TRP A 1 188 ? -3.846 3.498 6.641 1 98.75 188 TRP A CA 1
ATOM 1493 C C . TRP A 1 188 ? -5.109 2.85 6.082 1 98.75 188 TRP A C 1
ATOM 1495 O O . TRP A 1 188 ? -6.176 2.924 6.699 1 98.75 188 TRP A O 1
ATOM 1505 N N . ILE A 1 189 ? -4.969 2.162 4.957 1 98.56 189 ILE A N 1
ATOM 1506 C CA . ILE A 1 189 ? -6.098 1.503 4.305 1 98.56 189 ILE A CA 1
ATOM 1507 C C . ILE A 1 189 ? -6.688 0.452 5.242 1 98.56 189 ILE A C 1
ATOM 1509 O O . ILE A 1 189 ? -7.91 0.339 5.363 1 98.56 189 ILE A O 1
ATOM 1513 N N . SER A 1 190 ? -5.828 -0.297 5.926 1 97.75 190 SER A N 1
ATOM 1514 C CA . SER A 1 190 ? -6.293 -1.312 6.867 1 97.75 190 SER A CA 1
ATOM 1515 C C . SER A 1 190 ? -7.059 -0.685 8.023 1 97.75 190 SER A C 1
ATOM 1517 O O . SER A 1 190 ? -8.102 -1.198 8.438 1 97.75 190 SER A O 1
ATOM 1519 N N . ILE A 1 191 ? -6.578 0.42 8.539 1 98.12 191 ILE A N 1
ATOM 1520 C CA . ILE A 1 191 ? -7.141 1.103 9.695 1 98.12 191 ILE A CA 1
ATOM 1521 C C . ILE A 1 191 ? -8.547 1.607 9.367 1 98.12 191 ILE A C 1
ATOM 1523 O O . ILE A 1 191 ? -9.438 1.581 10.219 1 98.12 191 ILE A O 1
ATOM 1527 N N . ILE A 1 192 ? -8.766 1.995 8.125 1 98.19 192 ILE A N 1
ATOM 1528 C CA . ILE A 1 192 ? -10.008 2.697 7.848 1 98.19 192 ILE A CA 1
ATOM 1529 C C . ILE A 1 192 ? -11.055 1.71 7.324 1 98.19 192 ILE A C 1
ATOM 1531 O O . ILE A 1 192 ? -12.203 2.08 7.09 1 98.19 192 ILE A O 1
ATOM 1535 N N . ARG A 1 193 ? -10.703 0.456 7.16 1 95.56 193 ARG A N 1
ATOM 1536 C CA . ARG A 1 193 ? -11.547 -0.573 6.559 1 95.56 193 ARG A CA 1
ATOM 1537 C C . ARG A 1 193 ? -12.914 -0.616 7.227 1 95.56 193 ARG A C 1
ATOM 1539 O O . ARG A 1 193 ? -13.938 -0.763 6.551 1 95.56 193 ARG A O 1
ATOM 1546 N N . PRO A 1 194 ? -13.078 -0.412 8.562 1 95.69 194 PRO A N 1
ATOM 1547 C CA . PRO A 1 194 ? -14.375 -0.542 9.219 1 95.69 194 PRO A CA 1
ATOM 1548 C C . PRO A 1 194 ? -15.266 0.687 9.016 1 95.69 194 PRO A C 1
ATOM 1550 O O . PRO A 1 194 ? -16.453 0.65 9.328 1 95.69 194 PRO A O 1
ATOM 1553 N N . TYR A 1 195 ? -14.711 1.751 8.469 1 97.62 195 TYR A N 1
ATOM 1554 C CA . TYR A 1 195 ? -15.43 3.014 8.383 1 97.62 195 TYR A CA 1
ATOM 1555 C C . TYR A 1 195 ? -15.906 3.281 6.957 1 97.62 195 TYR A C 1
ATOM 1557 O O . TYR A 1 195 ? -15.102 3.607 6.082 1 97.62 195 TYR A O 1
ATOM 1565 N N . LYS A 1 196 ? -17.172 3.312 6.742 1 96.31 196 LYS A N 1
ATOM 1566 C CA . LYS A 1 196 ? -17.75 3.471 5.406 1 96.31 196 LYS A CA 1
ATOM 1567 C C . LYS A 1 196 ? -17.609 4.91 4.918 1 96.31 196 LYS A C 1
ATOM 1569 O O . LYS A 1 196 ? -17.609 5.164 3.711 1 96.31 196 LYS A O 1
ATOM 1574 N N . ASN A 1 197 ? -17.531 5.836 5.887 1 98.06 197 ASN A N 1
ATOM 1575 C CA . ASN A 1 197 ? -17.469 7.25 5.523 1 98.06 197 ASN A CA 1
ATOM 1576 C C . ASN A 1 197 ? -16.047 7.758 5.449 1 98.06 197 ASN A C 1
ATOM 1578 O O . ASN A 1 197 ? -15.805 8.969 5.387 1 98.06 197 ASN A O 1
ATOM 1582 N N . VAL A 1 198 ? -15.023 6.883 5.531 1 98.69 198 VAL A N 1
ATOM 1583 C CA . VAL A 1 198 ? -13.617 7.23 5.391 1 98.69 198 VAL A CA 1
ATOM 1584 C C . VAL A 1 198 ? -13.047 6.586 4.125 1 98.69 198 VAL A C 1
ATOM 1586 O O . VAL A 1 198 ? -13.219 5.387 3.904 1 98.69 198 VAL A O 1
ATOM 1589 N N . GLU A 1 199 ? -12.477 7.32 3.258 1 97.69 199 GLU A N 1
ATOM 1590 C CA . GLU A 1 199 ? -11.891 6.785 2.033 1 97.69 199 GLU A CA 1
ATOM 1591 C C . GLU A 1 199 ? -10.422 7.184 1.905 1 97.69 199 GLU A C 1
ATOM 1593 O O . GLU A 1 199 ? -9.984 8.156 2.523 1 97.69 199 GLU A O 1
ATOM 1598 N N . PHE A 1 200 ? -9.719 6.402 1.248 1 98.75 200 PHE A N 1
ATOM 1599 C CA . PHE A 1 200 ? -8.289 6.59 1.022 1 98.75 200 PHE A CA 1
ATOM 1600 C C . PHE A 1 200 ? -8.008 6.914 -0.439 1 98.75 200 PHE A C 1
ATOM 1602 O O . PHE A 1 200 ? -8.461 6.199 -1.338 1 98.75 200 PHE A O 1
ATOM 1609 N N . LEU A 1 201 ? -7.332 8.047 -0.668 1 98.56 201 LEU A N 1
ATOM 1610 C CA . LEU A 1 201 ? -6.887 8.422 -2.008 1 98.56 201 LEU A CA 1
ATOM 1611 C C . LEU A 1 201 ? -5.395 8.156 -2.174 1 98.56 201 LEU A C 1
ATOM 1613 O O . LEU A 1 201 ? -4.57 8.82 -1.538 1 98.56 201 LEU A O 1
ATOM 1617 N N . ASP A 1 202 ? -5.027 7.238 -3.031 1 98.25 202 ASP A N 1
ATOM 1618 C CA . ASP A 1 202 ? -3.66 6.754 -3.211 1 98.25 202 ASP A CA 1
ATOM 1619 C C . ASP A 1 202 ? -2.92 7.578 -4.262 1 98.25 202 ASP A C 1
ATOM 1621 O O . ASP A 1 202 ? -3.047 7.324 -5.461 1 98.25 202 ASP A O 1
ATOM 1625 N N . GLY A 1 203 ? -2.047 8.461 -3.814 1 97.94 203 GLY A N 1
ATOM 1626 C CA . GLY A 1 203 ? -1.275 9.305 -4.715 1 97.94 203 GLY A CA 1
ATOM 1627 C C . GLY A 1 203 ? -0.211 8.547 -5.48 1 97.94 203 GLY A C 1
ATOM 1628 O O . GLY A 1 203 ? 0.314 9.039 -6.48 1 97.94 203 GLY A O 1
ATOM 1629 N N . TRP A 1 204 ? 0.158 7.363 -5 1 98.25 204 TRP A N 1
ATOM 1630 C CA . TRP A 1 204 ? 1.17 6.566 -5.688 1 98.25 204 TRP A CA 1
ATOM 1631 C C . TRP A 1 204 ? 0.665 6.105 -7.051 1 98.25 204 TRP A C 1
ATOM 1633 O O . TRP A 1 204 ? 1.46 5.824 -7.953 1 98.25 204 TRP A O 1
ATOM 1643 N N . GLN A 1 205 ? -0.63 6.031 -7.215 1 96.75 205 GLN A N 1
ATOM 1644 C CA . GLN A 1 205 ? -1.21 5.512 -8.453 1 96.75 205 GLN A CA 1
ATOM 1645 C C . GLN A 1 205 ? -1.156 6.551 -9.562 1 96.75 205 GLN A C 1
ATOM 1647 O O . GLN A 1 205 ? -1.139 6.199 -10.75 1 96.75 205 GLN A O 1
ATOM 1652 N N . PHE A 1 206 ? -1.101 7.836 -9.203 1 97.19 206 PHE A N 1
ATOM 1653 C CA . PHE A 1 206 ? -1.182 8.797 -10.297 1 97.19 206 PHE A CA 1
ATOM 1654 C C . PHE A 1 206 ? -0.037 9.797 -10.219 1 97.19 206 PHE A C 1
ATOM 1656 O O . PHE A 1 206 ? 0.092 10.664 -11.086 1 97.19 206 PHE A O 1
ATOM 1663 N N . LEU A 1 207 ? 0.908 9.664 -9.25 1 98.62 207 LEU A N 1
ATOM 1664 C CA . LEU A 1 207 ? 2 10.625 -9.156 1 98.62 207 LEU A CA 1
ATOM 1665 C C . LEU A 1 207 ? 3.344 9.953 -9.414 1 98.62 207 LEU A C 1
ATOM 1667 O O . LEU A 1 207 ? 4.352 10.633 -9.617 1 98.62 207 LEU A O 1
ATOM 1671 N N . ARG A 1 208 ? 3.406 8.617 -9.352 1 98.31 208 ARG A N 1
ATOM 1672 C CA . ARG A 1 208 ? 4.691 7.953 -9.516 1 98.31 208 ARG A CA 1
ATOM 1673 C C . ARG A 1 208 ? 5.02 7.766 -11 1 98.31 208 ARG A C 1
ATOM 1675 O O . ARG A 1 208 ? 4.137 7.855 -11.852 1 98.31 208 ARG A O 1
ATOM 1682 N N . GLU A 1 209 ? 6.332 7.492 -11.312 1 97.94 209 GLU A N 1
ATOM 1683 C CA . GLU A 1 209 ? 6.715 7.043 -12.648 1 97.94 209 GLU A CA 1
ATOM 1684 C C . GLU A 1 209 ? 6.051 5.715 -13 1 97.94 209 GLU A C 1
ATOM 1686 O O . GLU A 1 209 ? 5.742 4.918 -12.109 1 97.94 209 GLU A O 1
ATOM 1691 N N . LYS A 1 210 ? 5.855 5.504 -14.234 1 97.12 210 LYS A N 1
ATOM 1692 C CA . LYS A 1 210 ? 5.109 4.359 -14.742 1 97.12 210 LYS A CA 1
ATOM 1693 C C . LYS A 1 210 ? 5.715 3.045 -14.258 1 97.12 210 LYS A C 1
ATOM 1695 O O . LYS A 1 210 ? 4.992 2.127 -13.867 1 97.12 210 LYS A O 1
ATOM 1700 N N . ASP A 1 211 ? 7.113 2.973 -14.211 1 97.88 211 ASP A N 1
ATOM 1701 C CA . ASP A 1 211 ? 7.73 1.678 -13.938 1 97.88 211 ASP A CA 1
ATOM 1702 C C . ASP A 1 211 ? 8.75 1.783 -12.805 1 97.88 211 ASP A C 1
ATOM 1704 O O . ASP A 1 211 ? 9.609 0.913 -12.656 1 97.88 211 ASP A O 1
ATOM 1708 N N . ARG A 1 212 ? 8.734 2.889 -12.023 1 97.12 212 ARG A N 1
ATOM 1709 C CA . ARG A 1 212 ? 9.609 3.082 -10.875 1 97.12 212 ARG A CA 1
ATOM 1710 C C . ARG A 1 212 ? 8.844 3.672 -9.695 1 97.12 212 ARG A C 1
ATOM 1712 O O . ARG A 1 212 ? 7.934 4.484 -9.883 1 97.12 212 ARG A O 1
ATOM 1719 N N . PRO A 1 213 ? 9.195 3.23 -8.484 1 97.75 213 PRO A N 1
ATOM 1720 C CA . PRO A 1 213 ? 8.539 3.748 -7.285 1 97.75 213 PRO A CA 1
ATOM 1721 C C . PRO A 1 213 ? 9.117 5.082 -6.824 1 97.75 213 PRO A C 1
ATOM 1723 O O . PRO A 1 213 ? 9.562 5.203 -5.68 1 97.75 213 PRO A O 1
ATOM 1726 N N . VAL A 1 214 ? 9.156 6.059 -7.734 1 97.44 214 VAL A N 1
ATOM 1727 C CA . VAL A 1 214 ? 9.625 7.414 -7.469 1 97.44 214 VAL A CA 1
ATOM 1728 C C . VAL A 1 214 ? 8.633 8.43 -8.031 1 97.44 214 VAL A C 1
ATOM 1730 O O . VAL A 1 214 ? 7.828 8.102 -8.906 1 97.44 214 VAL A O 1
ATOM 1733 N N . LEU A 1 215 ? 8.672 9.594 -7.469 1 98.38 215 LEU A N 1
ATOM 1734 C CA . LEU A 1 215 ? 7.836 10.664 -8 1 98.38 215 LEU A CA 1
ATOM 1735 C C . LEU A 1 215 ? 8.18 10.945 -9.461 1 98.38 215 LEU A C 1
ATOM 1737 O O . LEU A 1 215 ? 9.352 11.125 -9.805 1 98.38 215 LEU A O 1
ATOM 1741 N N . ASP A 1 216 ? 7.16 10.953 -10.297 1 98.12 216 ASP A N 1
ATOM 1742 C CA . ASP A 1 216 ? 7.379 11.297 -11.695 1 98.12 216 ASP A CA 1
ATOM 1743 C C . ASP A 1 216 ? 7.969 12.695 -11.836 1 98.12 216 ASP A C 1
ATOM 1745 O O . ASP A 1 216 ? 7.555 13.625 -11.141 1 98.12 216 ASP A O 1
ATOM 1749 N N . SER A 1 217 ? 8.906 12.867 -12.719 1 96.75 217 SER A N 1
ATOM 1750 C CA . SER A 1 217 ? 9.633 14.125 -12.875 1 96.75 217 SER A CA 1
ATOM 1751 C C . SER A 1 217 ? 8.695 15.266 -13.234 1 96.75 217 SER A C 1
ATOM 1753 O O . SER A 1 217 ? 8.984 16.438 -12.953 1 96.75 217 SER A O 1
ATOM 1755 N N . GLU A 1 218 ? 7.555 14.992 -13.82 1 97.75 218 GLU A N 1
ATOM 1756 C CA . GLU A 1 218 ? 6.602 16.031 -14.18 1 97.75 218 GLU A CA 1
ATOM 1757 C C . GLU A 1 218 ? 6.027 16.719 -12.938 1 97.75 218 GLU A C 1
ATOM 1759 O O . GLU A 1 218 ? 5.5 17.828 -13.023 1 97.75 218 GLU A O 1
ATOM 1764 N N . PHE A 1 219 ? 6.156 16.094 -11.766 1 98.5 219 PHE A N 1
ATOM 1765 C CA . PHE A 1 219 ? 5.574 16.625 -10.539 1 98.5 219 PHE A CA 1
ATOM 1766 C C . PHE A 1 219 ? 6.656 17.172 -9.609 1 98.5 219 PHE A C 1
ATOM 1768 O O . PHE A 1 219 ? 6.383 17.484 -8.453 1 98.5 219 PHE A O 1
ATOM 1775 N N . TRP A 1 220 ? 7.941 17.25 -10.094 1 95.31 220 TRP A N 1
ATOM 1776 C CA . TRP A 1 220 ? 9.055 17.734 -9.289 1 95.31 220 TRP A CA 1
ATOM 1777 C C . TRP A 1 220 ? 8.953 19.234 -9.062 1 95.31 220 TRP A C 1
ATOM 1779 O O . TRP A 1 220 ? 8.742 20 -10.008 1 95.31 220 TRP A O 1
ATOM 1789 N N . PRO A 1 221 ? 9.109 19.688 -7.82 1 92.62 221 PRO A N 1
ATOM 1790 C CA . PRO A 1 221 ? 9.227 21.125 -7.559 1 92.62 221 PRO A CA 1
ATOM 1791 C C . PRO A 1 221 ? 10.68 21.594 -7.531 1 92.62 221 PRO A C 1
ATOM 1793 O O . PRO A 1 221 ? 11.109 22.234 -6.566 1 92.62 221 PRO A O 1
ATOM 1796 N N . GLY A 1 222 ? 11.461 21.312 -8.578 1 91.56 222 GLY A N 1
ATOM 1797 C CA . GLY A 1 222 ? 12.875 21.656 -8.617 1 91.56 222 GLY A CA 1
ATOM 1798 C C . GLY A 1 222 ? 13.742 20.688 -7.816 1 91.56 222 GLY A C 1
ATOM 1799 O O . GLY A 1 222 ? 13.672 19.484 -8.008 1 91.56 222 GLY A O 1
ATOM 1800 N N . GLN A 1 223 ? 14.484 21.25 -6.844 1 89.69 223 GLN A N 1
ATOM 1801 C CA . GLN A 1 223 ? 15.422 20.422 -6.094 1 89.69 223 GLN A CA 1
ATOM 1802 C C . GLN A 1 223 ? 14.812 19.953 -4.777 1 89.69 223 GLN A C 1
ATOM 1804 O O . GLN A 1 223 ? 15.43 19.172 -4.039 1 89.69 223 GLN A O 1
ATOM 1809 N N . ASP A 1 224 ? 13.641 20.328 -4.566 1 92.5 224 ASP A N 1
AT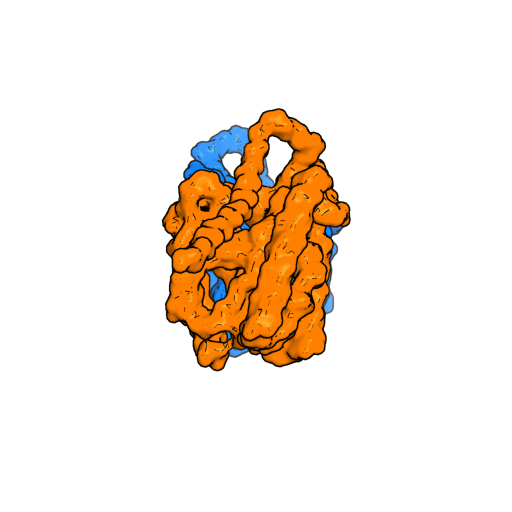OM 1810 C CA . ASP A 1 224 ? 12.922 19.906 -3.367 1 92.5 224 ASP A CA 1
ATOM 1811 C C . ASP A 1 224 ? 12.703 18.406 -3.357 1 92.5 224 ASP A C 1
ATOM 1813 O O . ASP A 1 224 ? 12.312 17.812 -4.371 1 92.5 224 ASP A O 1
ATOM 1817 N N . LYS A 1 225 ? 12.898 17.734 -2.223 1 94.81 225 LYS A N 1
ATOM 1818 C CA . LYS A 1 225 ? 12.898 16.266 -2.205 1 94.81 225 LYS A CA 1
ATOM 1819 C C . LYS A 1 225 ? 11.656 15.734 -1.504 1 94.81 225 LYS A C 1
ATOM 1821 O O . LYS A 1 225 ? 11.414 14.523 -1.501 1 94.81 225 LYS A O 1
ATOM 1826 N N . ILE A 1 226 ? 10.867 16.625 -0.891 1 95.69 226 ILE A N 1
ATOM 1827 C CA . ILE A 1 226 ? 9.789 16.062 -0.081 1 95.69 226 ILE A CA 1
ATOM 1828 C C . ILE A 1 226 ? 8.461 16.688 -0.488 1 95.69 226 ILE A C 1
ATOM 1830 O O . ILE A 1 226 ? 7.395 16.219 -0.075 1 95.69 226 ILE A O 1
ATOM 1834 N N . HIS A 1 227 ? 8.492 17.766 -1.297 1 97.44 227 HIS A N 1
ATOM 1835 C CA . HIS A 1 227 ? 7.262 18.406 -1.756 1 97.44 227 HIS A CA 1
ATOM 1836 C C . HIS A 1 227 ? 6.984 18.078 -3.221 1 97.44 227 HIS A C 1
ATOM 1838 O O . HIS A 1 227 ? 7.738 17.328 -3.846 1 97.44 227 HIS A O 1
ATOM 1844 N N . VAL A 1 228 ? 5.875 18.594 -3.752 1 98.12 228 VAL A N 1
ATOM 1845 C CA . VAL A 1 228 ? 5.449 18.391 -5.133 1 98.12 228 VAL A CA 1
ATOM 1846 C C . VAL A 1 228 ? 5.105 19.734 -5.773 1 98.12 228 VAL A C 1
ATOM 1848 O O . VAL A 1 228 ? 5.023 20.75 -5.086 1 98.12 228 VAL A O 1
ATOM 1851 N N . ASN A 1 229 ? 4.945 19.734 -7.098 1 98 229 ASN A N 1
ATOM 1852 C CA . ASN A 1 229 ? 4.633 20.984 -7.789 1 98 229 ASN A CA 1
ATOM 1853 C C . ASN A 1 229 ? 3.129 21.141 -8.008 1 98 229 ASN A C 1
ATOM 1855 O O . ASN A 1 229 ? 2.34 20.312 -7.543 1 98 229 ASN A O 1
ATOM 1859 N N . GLU A 1 230 ? 2.721 22.203 -8.656 1 98.25 230 GLU A N 1
ATOM 1860 C CA . GLU A 1 230 ? 1.315 22.547 -8.852 1 98.25 230 GLU A CA 1
ATOM 1861 C C . GLU A 1 230 ? 0.584 21.453 -9.648 1 98.25 230 GLU A C 1
ATOM 1863 O O . GLU A 1 230 ? -0.596 21.203 -9.406 1 98.25 230 GLU A O 1
ATOM 1868 N N . LYS A 1 231 ? 1.242 20.828 -10.617 1 98.5 231 LYS A N 1
ATOM 1869 C CA . LYS A 1 231 ? 0.63 19.766 -11.414 1 98.5 231 LYS A CA 1
ATOM 1870 C C . LYS A 1 231 ? 0.147 18.625 -10.523 1 98.5 231 LYS A C 1
ATOM 1872 O O . LYS A 1 231 ? -0.894 18.016 -10.789 1 98.5 231 LYS A O 1
ATOM 1877 N N . ALA A 1 232 ? 0.911 18.297 -9.516 1 98.69 232 ALA A N 1
ATOM 1878 C CA . ALA A 1 232 ? 0.502 17.266 -8.578 1 98.69 232 ALA A CA 1
ATOM 1879 C C . ALA A 1 232 ? -0.772 17.656 -7.836 1 98.69 232 ALA A C 1
ATOM 1881 O O . ALA A 1 232 ? -1.671 16.828 -7.648 1 98.69 232 ALA A O 1
ATOM 1882 N N . TYR A 1 233 ? -0.84 18.938 -7.43 1 98.75 233 TYR A N 1
ATOM 1883 C CA . TYR A 1 233 ? -2.049 19.422 -6.766 1 98.75 233 TYR A CA 1
ATOM 1884 C C . TYR A 1 233 ? -3.25 19.344 -7.699 1 98.75 233 TYR A C 1
ATOM 1886 O O . TYR A 1 233 ? -4.352 18.984 -7.273 1 98.75 233 TYR A O 1
ATOM 1894 N N . ARG A 1 234 ? -3.068 19.641 -8.922 1 98.75 234 ARG A N 1
ATOM 1895 C CA . ARG A 1 234 ? -4.148 19.531 -9.891 1 98.75 234 ARG A CA 1
ATOM 1896 C C . ARG A 1 234 ? -4.605 18.094 -10.055 1 98.75 234 ARG A C 1
ATOM 1898 O O . ARG A 1 234 ? -5.793 17.828 -10.227 1 98.75 234 ARG A O 1
ATOM 1905 N N . ALA A 1 235 ? -3.674 17.172 -10.031 1 98.62 235 ALA A N 1
ATOM 1906 C CA . ALA A 1 235 ? -4.031 15.758 -10.07 1 98.62 235 ALA A CA 1
ATOM 1907 C C . ALA A 1 235 ? -4.871 15.375 -8.852 1 98.62 235 ALA A C 1
ATOM 1909 O O . ALA A 1 235 ? -5.871 14.664 -8.984 1 98.62 235 ALA A O 1
ATOM 1910 N N . TRP A 1 236 ? -4.48 15.891 -7.637 1 98.44 236 TRP A N 1
ATOM 1911 C CA . TRP A 1 236 ? -5.266 15.656 -6.43 1 98.44 236 TRP A CA 1
ATOM 1912 C C . TRP A 1 236 ? -6.66 16.25 -6.562 1 98.44 236 TRP A C 1
ATOM 1914 O O . TRP A 1 236 ? -7.656 15.617 -6.219 1 98.44 236 TRP A O 1
ATOM 1924 N N . ILE A 1 237 ? -6.688 17.453 -7.09 1 98.75 237 ILE A N 1
ATOM 1925 C CA . ILE A 1 237 ? -7.957 18.156 -7.25 1 98.75 237 ILE A CA 1
ATOM 1926 C C . ILE A 1 237 ? -8.883 17.344 -8.156 1 98.75 237 ILE A C 1
ATOM 1928 O O . ILE A 1 237 ? -10.07 17.188 -7.852 1 98.75 237 ILE A O 1
ATOM 1932 N N . HIS A 1 238 ? -8.352 16.844 -9.219 1 98.56 238 HIS A N 1
ATOM 1933 C CA . HIS A 1 238 ? -9.133 16.047 -10.156 1 98.56 238 HIS A CA 1
ATOM 1934 C C . HIS A 1 238 ? -9.789 14.859 -9.461 1 98.56 238 HIS A C 1
ATOM 1936 O O . HIS A 1 238 ? -10.945 14.531 -9.742 1 98.56 238 HIS A O 1
ATOM 1942 N N . LYS A 1 239 ? -9.078 14.227 -8.555 1 98.31 239 LYS A N 1
ATOM 1943 C CA . LYS A 1 239 ? -9.602 13.062 -7.848 1 98.31 239 LYS A CA 1
ATOM 1944 C C . LYS A 1 239 ? -10.547 13.477 -6.723 1 98.31 239 LYS A C 1
ATOM 1946 O O . LYS A 1 239 ? -11.492 12.758 -6.402 1 98.31 239 LYS A O 1
ATOM 1951 N N . LEU A 1 240 ? -10.344 14.656 -6.125 1 98.69 240 LEU A N 1
ATOM 1952 C CA . LEU A 1 240 ? -11.102 15.125 -4.969 1 98.69 240 LEU A CA 1
ATOM 1953 C C . LEU A 1 240 ? -12.43 15.742 -5.398 1 98.69 240 LEU A C 1
ATOM 1955 O O . LEU A 1 240 ? -13.414 15.688 -4.652 1 98.69 240 LEU A O 1
ATOM 1959 N N . LYS A 1 241 ? -12.5 16.297 -6.551 1 98.44 241 LYS A N 1
ATOM 1960 C CA . LYS A 1 241 ? -13.641 17.094 -6.992 1 98.44 241 LYS A CA 1
ATOM 1961 C C . LYS A 1 241 ? -14.938 16.281 -6.906 1 98.44 241 LYS A C 1
ATOM 1963 O O . LYS A 1 241 ? -15.906 16.734 -6.301 1 98.44 241 LYS A O 1
ATOM 1968 N N . PRO A 1 242 ? -14.945 15.047 -7.484 1 98.06 242 PRO A N 1
ATOM 1969 C CA . PRO A 1 242 ? -16.203 14.297 -7.41 1 98.06 242 PRO A CA 1
ATOM 1970 C C . PRO A 1 242 ? -16.609 13.961 -5.977 1 98.06 242 PRO A C 1
ATOM 1972 O O . PRO A 1 242 ? -17.797 13.789 -5.691 1 98.06 242 PRO A O 1
ATOM 1975 N N . ILE A 1 243 ? -15.672 13.875 -5.074 1 98.06 243 ILE A N 1
ATOM 1976 C CA . ILE A 1 243 ? -15.945 13.516 -3.686 1 98.06 243 ILE A CA 1
ATOM 1977 C C . ILE A 1 243 ? -16.453 14.742 -2.93 1 98.06 243 ILE A C 1
ATOM 1979 O O . ILE A 1 243 ? -17.359 14.625 -2.098 1 98.06 243 ILE A O 1
ATOM 1983 N N . LEU A 1 244 ? -15.93 15.945 -3.24 1 98.56 244 LEU A N 1
ATOM 1984 C CA . LEU A 1 244 ? -16.156 17.141 -2.422 1 98.56 244 LEU A CA 1
ATOM 1985 C C . LEU A 1 244 ? -17.312 17.969 -2.979 1 98.56 244 LEU A C 1
ATOM 1987 O O . LEU A 1 244 ? -17.891 18.797 -2.27 1 98.56 244 LEU A O 1
ATOM 1991 N N . LEU A 1 245 ? -17.719 17.75 -4.191 1 97.88 245 LEU A N 1
ATOM 1992 C CA . LEU A 1 245 ? -18.719 18.562 -4.887 1 97.88 245 LEU A CA 1
ATOM 1993 C C . LEU A 1 245 ? -20.031 18.609 -4.105 1 97.88 245 LEU A C 1
ATOM 1995 O O . LEU A 1 245 ? -20.625 19.688 -3.951 1 97.88 245 LEU A O 1
ATOM 1999 N N . PRO A 1 246 ? -20.469 17.516 -3.488 1 97.69 246 PRO A N 1
ATOM 2000 C CA . PRO A 1 246 ? -21.75 17.531 -2.77 1 97.69 246 PRO A CA 1
ATOM 2001 C C . PRO A 1 246 ? -21.703 18.438 -1.533 1 97.69 246 PRO A C 1
ATOM 2003 O O . PRO A 1 246 ? -22.75 18.734 -0.953 1 97.69 246 PRO A O 1
ATOM 2006 N N . TYR A 1 247 ? -20.562 18.875 -1.156 1 97.06 247 TYR A N 1
ATOM 2007 C CA . TYR A 1 247 ? -20.422 19.609 0.09 1 97.06 247 TYR A CA 1
ATOM 2008 C C . TYR A 1 247 ? -20.125 21.078 -0.183 1 97.06 247 TYR A C 1
ATOM 2010 O O . TYR A 1 247 ? -19.891 21.859 0.747 1 97.06 247 TYR A O 1
ATOM 2018 N N . LEU A 1 248 ? -20.016 21.406 -1.455 1 95.06 248 LEU A N 1
ATOM 2019 C CA . LEU A 1 248 ? -19.703 22.781 -1.85 1 95.06 248 LEU A CA 1
ATOM 2020 C C . LEU A 1 248 ? -20.969 23.641 -1.868 1 95.06 248 LEU A C 1
ATOM 2022 O O . LEU A 1 248 ? -22.062 23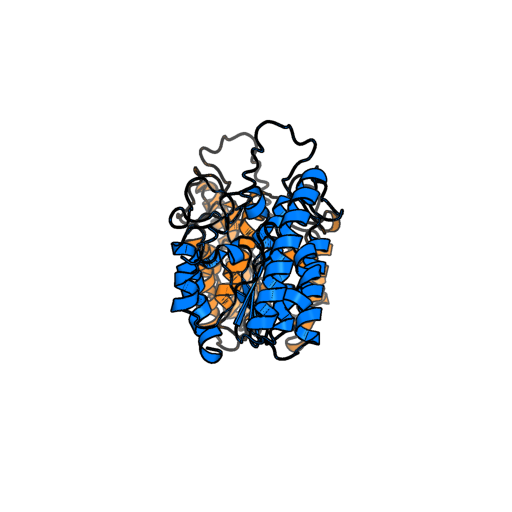.125 -2.107 1 95.06 248 LEU A O 1
ATOM 2026 N N . MET B 1 1 ? 3.012 -54.062 -3.793 1 29.03 1 MET B N 1
ATOM 2027 C CA . MET B 1 1 ? 4.266 -53.312 -3.693 1 29.03 1 MET B CA 1
ATOM 2028 C C . MET B 1 1 ? 4.195 -52.031 -4.5 1 29.03 1 MET B C 1
ATOM 2030 O O . MET B 1 1 ? 4.512 -52 -5.691 1 29.03 1 MET B O 1
ATOM 2034 N N . ALA B 1 2 ? 3.068 -51.281 -4.328 1 34.88 2 ALA B N 1
ATOM 2035 C CA . ALA B 1 2 ? 2.799 -50.031 -5.031 1 34.88 2 ALA B CA 1
ATOM 2036 C C . ALA B 1 2 ? 3.967 -49.062 -4.895 1 34.88 2 ALA B C 1
ATOM 2038 O O . ALA B 1 2 ? 4.402 -48.75 -3.779 1 34.88 2 ALA B O 1
ATOM 2039 N N . LYS B 1 3 ? 4.836 -48.969 -5.93 1 37 3 LYS B N 1
ATOM 2040 C CA . LYS B 1 3 ? 5.98 -48.094 -6.109 1 37 3 LYS B CA 1
ATOM 2041 C C . LYS B 1 3 ? 5.641 -46.656 -5.691 1 37 3 LYS B C 1
ATOM 2043 O O . LYS B 1 3 ? 4.695 -46.062 -6.211 1 37 3 LYS B O 1
ATOM 2048 N N . PHE B 1 4 ? 5.812 -46.25 -4.426 1 32.94 4 PHE B N 1
ATOM 2049 C CA . PHE B 1 4 ? 5.855 -44.875 -3.924 1 32.94 4 PHE B CA 1
ATOM 2050 C C . PHE B 1 4 ? 6.754 -44 -4.797 1 32.94 4 PHE B C 1
ATOM 2052 O O . PHE B 1 4 ? 7.98 -44.094 -4.734 1 32.94 4 PHE B O 1
ATOM 2059 N N . LEU B 1 5 ? 6.438 -43.844 -6.094 1 29.8 5 LEU B N 1
ATOM 2060 C CA . LEU B 1 5 ? 7.199 -42.844 -6.84 1 29.8 5 LEU B CA 1
ATOM 2061 C C . LEU B 1 5 ? 7.379 -41.562 -6.023 1 29.8 5 LEU B C 1
ATOM 2063 O O . LEU B 1 5 ? 6.395 -40.969 -5.582 1 29.8 5 LEU B O 1
ATOM 2067 N N . PHE B 1 6 ? 8.352 -41.531 -5.117 1 32.88 6 PHE B N 1
ATOM 2068 C CA . PHE B 1 6 ? 8.914 -40.281 -4.57 1 32.88 6 PHE B CA 1
ATOM 2069 C C . PHE B 1 6 ? 8.922 -39.188 -5.617 1 32.88 6 PHE B C 1
ATOM 2071 O O . PHE B 1 6 ? 9.641 -39.281 -6.613 1 32.88 6 PHE B O 1
ATOM 2078 N N . SER B 1 7 ? 7.773 -38.656 -5.98 1 32.97 7 SER B N 1
ATOM 2079 C CA . SER B 1 7 ? 7.754 -37.438 -6.762 1 32.97 7 SER B CA 1
ATOM 2080 C C . SER B 1 7 ? 8.82 -36.469 -6.281 1 32.97 7 SER B C 1
ATOM 2082 O O . SER B 1 7 ? 8.844 -36.094 -5.109 1 32.97 7 SER B O 1
ATOM 2084 N N . ILE B 1 8 ? 10.078 -36.562 -6.691 1 33.16 8 ILE B N 1
ATOM 2085 C CA . ILE B 1 8 ? 11.141 -35.562 -6.621 1 33.16 8 ILE B CA 1
ATOM 2086 C C . ILE B 1 8 ? 10.555 -34.188 -6.848 1 33.16 8 ILE B C 1
ATOM 2088 O O . ILE B 1 8 ? 10.07 -33.875 -7.941 1 33.16 8 ILE B O 1
ATOM 2092 N N . SER B 1 9 ? 9.742 -33.719 -5.945 1 35.41 9 SER B N 1
ATOM 2093 C CA . SER B 1 9 ? 9.5 -32.281 -5.953 1 35.41 9 SER B CA 1
ATOM 2094 C C . SER B 1 9 ? 10.781 -31.5 -6.277 1 35.41 9 SER B C 1
ATOM 2096 O O . SER B 1 9 ? 11.719 -31.484 -5.48 1 35.41 9 SER B O 1
ATOM 2098 N N . LEU B 1 10 ? 11.234 -31.594 -7.457 1 34 10 LEU B N 1
ATOM 2099 C CA . LEU B 1 10 ? 12.281 -30.688 -7.914 1 34 10 LEU B CA 1
ATOM 2100 C C . LEU B 1 10 ? 12 -29.266 -7.445 1 34 10 LEU B C 1
ATOM 2102 O O . LEU B 1 10 ? 11.094 -28.609 -7.961 1 34 10 LEU B O 1
ATOM 2106 N N . LEU B 1 11 ? 12.039 -29.094 -6.184 1 37.03 11 LEU B N 1
ATOM 2107 C CA . LEU B 1 11 ? 12.195 -27.734 -5.68 1 37.03 11 LEU B CA 1
ATOM 2108 C C . LEU B 1 11 ? 13.289 -27 -6.438 1 37.03 11 LEU B C 1
ATOM 2110 O O . LEU B 1 11 ? 14.477 -27.281 -6.266 1 37.03 11 LEU B O 1
ATOM 2114 N N . PHE B 1 12 ? 13.031 -26.703 -7.66 1 35.84 12 PHE B N 1
ATOM 2115 C CA . PHE B 1 12 ? 13.922 -25.703 -8.242 1 35.84 12 PHE B CA 1
ATOM 2116 C C . PHE B 1 12 ? 14.117 -24.531 -7.297 1 35.84 12 PHE B C 1
ATOM 2118 O O . PHE B 1 12 ? 13.273 -23.625 -7.234 1 35.84 12 PHE B O 1
ATOM 2125 N N . LEU B 1 13 ? 14.586 -24.844 -6.105 1 37.41 13 LEU B N 1
ATOM 2126 C CA . LEU B 1 13 ? 15.188 -23.766 -5.336 1 37.41 13 LEU B CA 1
ATOM 2127 C C . LEU B 1 13 ? 16.234 -23.031 -6.168 1 37.41 13 LEU B C 1
ATOM 2129 O O . LEU B 1 13 ? 17.375 -23.469 -6.27 1 37.41 13 LEU B O 1
ATOM 2133 N N . PHE B 1 14 ? 15.883 -22.438 -7.242 1 35.22 14 PHE B N 1
ATOM 2134 C CA . PHE B 1 14 ? 16.875 -21.531 -7.793 1 35.22 14 PHE B CA 1
ATOM 2135 C C . PHE B 1 14 ? 17.453 -20.625 -6.703 1 35.22 14 PHE B C 1
ATOM 2137 O O . PHE B 1 14 ? 16.844 -19.625 -6.332 1 35.22 14 PHE B O 1
ATOM 2144 N N . THR B 1 15 ? 18 -21.234 -5.688 1 37.5 15 THR B N 1
ATOM 2145 C CA . THR B 1 15 ? 18.938 -20.375 -4.961 1 37.5 15 THR B CA 1
ATOM 2146 C C . THR B 1 15 ? 19.781 -19.547 -5.93 1 37.5 15 THR B C 1
ATOM 2148 O O . THR B 1 15 ? 20.5 -20.109 -6.758 1 37.5 15 THR B O 1
ATOM 2151 N N . TYR B 1 16 ? 19.266 -18.469 -6.406 1 36.22 16 TYR B N 1
ATOM 2152 C CA . TYR B 1 16 ? 20.125 -17.516 -7.098 1 36.22 16 TYR B CA 1
ATOM 2153 C C . TYR B 1 16 ? 21.5 -17.453 -6.449 1 36.22 16 TYR B C 1
ATOM 2155 O O . TYR B 1 16 ? 21.625 -17.047 -5.293 1 36.22 16 TYR B O 1
ATOM 2163 N N . CYS B 1 17 ? 22.25 -18.438 -6.664 1 34.19 17 CYS B N 1
ATOM 2164 C CA . CYS B 1 17 ? 23.672 -18.141 -6.504 1 34.19 17 CYS B CA 1
ATOM 2165 C C . CYS B 1 17 ? 24.016 -16.781 -7.102 1 34.19 17 CYS B C 1
ATOM 2167 O O . CYS B 1 17 ? 24.281 -16.672 -8.297 1 34.19 17 CYS B O 1
ATOM 2169 N N . SER B 1 18 ? 23.328 -15.828 -6.773 1 38.94 18 SER B N 1
ATOM 2170 C CA . SER B 1 18 ? 23.578 -14.445 -7.145 1 38.94 18 SER B CA 1
ATOM 2171 C C . SER B 1 18 ? 25.062 -14.078 -6.957 1 38.94 18 SER B C 1
ATOM 2173 O O . SER B 1 18 ? 25.391 -12.914 -6.754 1 38.94 18 SER B O 1
ATOM 2175 N N . SER B 1 19 ? 25.906 -15.039 -6.559 1 38.88 19 SER B N 1
ATOM 2176 C CA . SER B 1 19 ? 27.219 -14.492 -6.289 1 38.88 19 SER B CA 1
ATOM 2177 C C . SER B 1 19 ? 27.688 -13.594 -7.43 1 38.88 19 SER B C 1
ATOM 2179 O O . SER B 1 19 ? 28.031 -12.43 -7.211 1 38.88 19 SER B O 1
ATOM 2181 N N . LEU B 1 20 ? 28.797 -14.172 -8.289 1 37.62 20 LEU B N 1
ATOM 2182 C CA . LEU B 1 20 ? 29.969 -13.617 -8.945 1 37.62 20 LEU B CA 1
ATOM 2183 C C . LEU B 1 20 ? 29.625 -13.031 -10.305 1 37.62 20 LEU B C 1
ATOM 2185 O O . LEU B 1 20 ? 30.5 -12.578 -11.039 1 37.62 20 LEU B O 1
ATOM 2189 N N . ILE B 1 21 ? 28.438 -13.344 -10.914 1 44.03 21 ILE B N 1
ATOM 2190 C CA . ILE B 1 21 ? 28.344 -12.766 -12.25 1 44.03 21 ILE B CA 1
ATOM 2191 C C . ILE B 1 21 ? 27.844 -11.328 -12.156 1 44.03 21 ILE B C 1
ATOM 2193 O O . ILE B 1 21 ? 26.75 -11.086 -11.633 1 44.03 21 ILE B O 1
ATOM 2197 N N . LYS B 1 22 ? 28.625 -10.312 -12.234 1 53.97 22 LYS B N 1
ATOM 2198 C CA . LYS B 1 22 ? 28.406 -8.875 -12.328 1 53.97 22 LYS B CA 1
ATOM 2199 C C . LYS B 1 22 ? 27.203 -8.57 -13.227 1 53.97 22 LYS B C 1
ATOM 2201 O O . LYS B 1 22 ? 27.219 -8.883 -14.414 1 53.97 22 LYS B O 1
ATOM 2206 N N . LYS B 1 23 ? 25.969 -8.398 -12.617 1 64.75 23 LYS B N 1
ATOM 2207 C CA . LYS B 1 23 ? 24.844 -7.934 -13.422 1 64.75 23 LYS B CA 1
ATOM 2208 C C . LYS B 1 23 ? 25.172 -6.621 -14.133 1 64.75 23 LYS B C 1
ATOM 2210 O O . LYS B 1 23 ? 25.766 -5.719 -13.531 1 64.75 23 LYS B O 1
ATOM 2215 N N . SER B 1 24 ? 25.031 -6.66 -15.383 1 72.44 24 SER B N 1
ATOM 2216 C CA . SER B 1 24 ? 25.219 -5.434 -16.156 1 72.44 24 SER B CA 1
ATOM 2217 C C . SER B 1 24 ? 24.062 -4.457 -15.93 1 72.44 24 SER B C 1
ATOM 2219 O O . SER B 1 24 ? 24.062 -3.359 -16.484 1 72.44 24 SER B O 1
ATOM 2221 N N . TYR B 1 25 ? 23.016 -4.988 -15.086 1 81.56 25 TYR B N 1
ATOM 2222 C CA . TYR B 1 25 ? 21.859 -4.125 -14.812 1 81.56 25 TYR B CA 1
ATOM 2223 C C . TYR B 1 25 ? 21.594 -4.023 -13.32 1 81.56 25 TYR B C 1
ATOM 2225 O O . TYR B 1 25 ? 22.078 -4.848 -12.539 1 81.56 25 TYR B O 1
ATOM 2233 N N . THR B 1 26 ? 20.906 -2.906 -12.906 1 89.38 26 THR B N 1
ATOM 2234 C CA . THR B 1 26 ? 20.5 -2.781 -11.508 1 89.38 26 THR B CA 1
ATOM 2235 C C . THR B 1 26 ? 19.094 -3.344 -11.289 1 89.38 26 THR B C 1
ATOM 2237 O O . THR B 1 26 ? 18.219 -3.172 -12.141 1 89.38 26 THR B O 1
ATOM 2240 N N . ASP B 1 27 ? 18.891 -4.082 -10.227 1 88.12 27 ASP B N 1
ATOM 2241 C CA . ASP B 1 27 ? 17.578 -4.613 -9.883 1 88.12 27 ASP B CA 1
ATOM 2242 C C . ASP B 1 27 ? 16.859 -3.693 -8.906 1 88.12 27 ASP B C 1
ATOM 2244 O O . ASP B 1 27 ? 15.797 -4.047 -8.375 1 88.12 27 ASP B O 1
ATOM 2248 N N . ASP B 1 28 ? 17.453 -2.557 -8.617 1 93 28 ASP B N 1
ATOM 2249 C CA . ASP B 1 28 ? 16.844 -1.562 -7.742 1 93 28 ASP B CA 1
ATOM 2250 C C . ASP B 1 28 ? 15.891 -0.649 -8.523 1 93 28 ASP B C 1
ATOM 2252 O O . ASP B 1 28 ? 16.344 0.256 -9.227 1 93 28 ASP B O 1
ATOM 2256 N N . TYR B 1 29 ? 14.617 -0.856 -8.367 1 96.44 29 TYR B N 1
ATOM 2257 C CA . TYR B 1 29 ? 13.594 -0.114 -9.094 1 96.44 29 TYR B CA 1
ATOM 2258 C C . TYR B 1 29 ? 13.734 1.385 -8.852 1 96.44 29 TYR B C 1
ATOM 2260 O O . TYR B 1 29 ? 13.305 2.195 -9.68 1 96.44 29 TYR B O 1
ATOM 2268 N N . SER B 1 30 ? 14.258 1.82 -7.727 1 94.19 30 SER B N 1
ATOM 2269 C CA . SER B 1 30 ? 14.297 3.232 -7.363 1 94.19 30 SER B CA 1
ATOM 2270 C C . SER B 1 30 ? 15.492 3.938 -7.992 1 94.19 30 SER B C 1
ATOM 2272 O O . SER B 1 30 ? 15.586 5.164 -7.953 1 94.19 30 SER B O 1
ATOM 2274 N N . SER B 1 31 ? 16.453 3.17 -8.531 1 94.06 31 SER B N 1
ATOM 2275 C CA . SER B 1 31 ? 17.656 3.734 -9.141 1 94.06 31 SER B CA 1
ATOM 2276 C C . SER B 1 31 ? 17.328 4.477 -10.438 1 94.06 31 SER B C 1
ATOM 2278 O O . SER B 1 31 ? 16.5 4.012 -11.234 1 94.06 31 SER B O 1
ATOM 2280 N N . PRO B 1 32 ? 17.906 5.641 -10.641 1 92.44 32 PRO B N 1
ATOM 2281 C CA . PRO B 1 32 ? 17.734 6.324 -11.922 1 92.44 32 PRO B CA 1
ATOM 2282 C C . PRO B 1 32 ? 18.234 5.508 -13.102 1 92.44 32 PRO B C 1
ATOM 2284 O O . PRO B 1 32 ? 17.875 5.773 -14.25 1 92.44 32 PRO B O 1
ATOM 2287 N N . ASN B 1 33 ? 19.109 4.504 -12.883 1 94.25 33 ASN B N 1
ATOM 2288 C CA . ASN B 1 33 ? 19.688 3.678 -13.93 1 94.25 33 ASN B CA 1
ATOM 2289 C C . ASN B 1 33 ? 18.906 2.381 -14.117 1 94.25 33 ASN B C 1
ATOM 2291 O O . ASN B 1 33 ? 19.312 1.508 -14.891 1 94.25 33 ASN B O 1
ATOM 2295 N N . PHE B 1 34 ? 17.812 2.273 -13.336 1 96.38 34 PHE B N 1
ATOM 2296 C CA . PHE B 1 34 ? 16.984 1.077 -13.469 1 96.38 34 PHE B CA 1
ATOM 2297 C C . PHE B 1 34 ? 16.328 1.022 -14.844 1 96.38 34 PHE B C 1
ATOM 2299 O O . PHE B 1 34 ? 15.695 1.99 -15.273 1 96.38 34 PHE B O 1
ATOM 2306 N N . GLU B 1 35 ? 16.516 -0.093 -15.539 1 95.62 35 GLU B N 1
ATOM 2307 C CA . GLU B 1 35 ? 15.812 -0.412 -16.781 1 95.62 35 GLU B CA 1
ATOM 2308 C C . GLU B 1 35 ? 14.93 -1.643 -16.609 1 95.62 35 GLU B C 1
ATOM 2310 O O . GLU B 1 35 ? 15.43 -2.762 -16.484 1 95.62 35 GLU B O 1
ATOM 2315 N N . CYS B 1 36 ? 13.68 -1.417 -16.594 1 96.75 36 CYS B N 1
ATOM 2316 C CA . CYS B 1 36 ? 12.781 -2.537 -16.344 1 96.75 36 CYS B CA 1
ATOM 2317 C C . CYS B 1 36 ? 12.781 -3.514 -17.516 1 96.75 36 CYS B C 1
ATOM 2319 O O . CYS B 1 36 ? 13.117 -3.139 -18.641 1 96.75 36 CYS B O 1
ATOM 2321 N N . TRP B 1 37 ? 12.461 -4.742 -17.25 1 96 37 TRP B N 1
ATOM 2322 C CA . TRP B 1 37 ? 12.406 -5.805 -18.25 1 96 37 TRP B CA 1
ATOM 2323 C C . TRP B 1 37 ? 11.008 -5.914 -18.859 1 96 37 TRP B C 1
ATOM 2325 O O . TRP B 1 37 ? 10.055 -6.289 -18.172 1 96 37 TRP B O 1
ATOM 2335 N N . SER B 1 38 ? 10.859 -5.648 -20.094 1 96.81 38 SER B N 1
ATOM 2336 C CA . SER B 1 38 ? 9.555 -5.695 -20.75 1 96.81 38 SER B CA 1
ATOM 2337 C C . SER B 1 38 ? 9.398 -6.969 -21.578 1 96.81 38 SER B C 1
ATOM 2339 O O . SER B 1 38 ? 8.336 -7.211 -22.156 1 96.81 38 SER B O 1
ATOM 2341 N N . GLY B 1 39 ? 10.453 -7.746 -21.688 1 95.62 39 GLY B N 1
ATOM 2342 C CA . GLY B 1 39 ? 10.406 -8.969 -22.469 1 95.62 39 GLY B CA 1
ATOM 2343 C C . GLY B 1 39 ? 9.625 -10.078 -21.797 1 95.62 39 GLY B C 1
ATOM 2344 O O . GLY B 1 39 ? 9.219 -9.953 -20.641 1 95.62 39 GLY B O 1
ATOM 2345 N N . SER B 1 40 ? 9.461 -11.133 -22.578 1 95.25 40 SER B N 1
ATOM 2346 C CA . SER B 1 40 ? 8.719 -12.281 -22.078 1 95.25 40 SER B CA 1
ATOM 2347 C C . SER B 1 40 ? 9.586 -13.125 -21.141 1 95.25 40 SER B C 1
ATOM 2349 O O . SER B 1 40 ? 10.766 -13.344 -21.422 1 95.25 40 SER B O 1
ATOM 2351 N N . GLY B 1 41 ? 8.961 -13.562 -20.078 1 96.19 41 GLY B N 1
ATOM 2352 C CA . GLY B 1 41 ? 9.617 -14.523 -19.203 1 96.19 41 GLY B CA 1
ATOM 2353 C C . GLY B 1 41 ? 10.68 -13.906 -18.312 1 96.19 41 GLY B C 1
ATOM 2354 O O . GLY B 1 41 ? 10.562 -12.75 -17.922 1 96.19 41 GLY B O 1
ATOM 2355 N N . PHE B 1 42 ? 11.641 -14.758 -17.906 1 95.31 42 PHE B N 1
ATOM 2356 C CA . PHE B 1 42 ? 12.75 -14.32 -17.078 1 95.31 42 PHE B CA 1
ATOM 2357 C C . PHE B 1 42 ? 13.758 -13.523 -17.891 1 95.31 42 PHE B C 1
ATOM 2359 O O . PHE B 1 42 ? 13.859 -13.695 -19.109 1 95.31 42 PHE B O 1
ATOM 2366 N N . ARG B 1 43 ? 14.461 -12.664 -17.281 1 91.38 43 ARG B N 1
ATOM 2367 C CA . ARG B 1 43 ? 15.492 -11.891 -17.969 1 91.38 43 ARG B CA 1
ATOM 2368 C C . ARG B 1 43 ? 16.562 -12.797 -18.562 1 91.38 43 ARG B C 1
ATOM 2370 O O . ARG B 1 43 ? 17.109 -12.508 -19.625 1 91.38 43 ARG B O 1
ATOM 2377 N N . ASP B 1 44 ? 16.875 -13.82 -17.844 1 92.94 44 ASP B N 1
ATOM 2378 C CA . ASP B 1 44 ? 17.781 -14.844 -18.359 1 92.94 44 ASP B CA 1
ATOM 2379 C C . ASP B 1 44 ? 17.016 -15.906 -19.141 1 92.94 44 ASP B C 1
ATOM 2381 O O . ASP B 1 44 ? 16.328 -16.75 -18.562 1 92.94 44 ASP B O 1
ATOM 2385 N N . SER B 1 45 ? 17.219 -15.914 -20.422 1 93.75 45 SER B N 1
ATOM 2386 C CA . SER B 1 45 ? 16.422 -16.75 -21.312 1 93.75 45 SER B CA 1
ATOM 2387 C C . SER B 1 45 ? 16.719 -18.234 -21.078 1 93.75 45 SER B C 1
ATOM 2389 O O . SER B 1 45 ? 15.82 -19.078 -21.203 1 93.75 45 SER B O 1
ATOM 2391 N N . GLU B 1 46 ? 17.953 -18.516 -20.766 1 94.88 46 GLU B N 1
ATOM 2392 C CA . GLU B 1 46 ? 18.297 -19.922 -20.516 1 94.88 46 GLU B CA 1
ATOM 2393 C C . GLU B 1 46 ? 17.562 -20.438 -19.281 1 94.88 46 GLU B C 1
ATOM 2395 O O . GLU B 1 46 ? 16.984 -21.531 -19.312 1 94.88 46 GLU B O 1
ATOM 2400 N N . THR B 1 47 ? 17.578 -19.641 -18.234 1 96.06 47 THR B N 1
ATOM 2401 C CA . THR B 1 47 ? 16.875 -20.031 -17.016 1 96.06 47 THR B CA 1
ATOM 2402 C C . THR B 1 47 ? 15.375 -20.109 -17.266 1 96.06 47 THR B C 1
ATOM 2404 O O . THR B 1 47 ? 14.695 -20.984 -16.719 1 96.06 47 THR B O 1
ATOM 2407 N N . PHE B 1 48 ? 14.875 -19.234 -18.078 1 97.12 48 PHE B N 1
ATOM 2408 C CA . PHE B 1 48 ? 13.453 -19.266 -18.391 1 97.12 48 PHE B CA 1
ATOM 2409 C C . PHE B 1 48 ? 13.094 -20.531 -19.141 1 97.12 48 PHE B C 1
ATOM 2411 O O . PHE B 1 48 ? 12.023 -21.109 -18.922 1 97.12 48 PHE B O 1
ATOM 2418 N N . GLY B 1 49 ? 13.938 -20.906 -20.047 1 97 49 GLY B N 1
ATOM 2419 C CA . GLY B 1 49 ? 13.711 -22.156 -20.75 1 97 49 GLY B CA 1
ATOM 2420 C C . GLY B 1 49 ? 13.617 -23.359 -19.828 1 97 49 GLY B C 1
ATOM 2421 O O . GLY B 1 49 ? 12.719 -24.203 -19.984 1 97 49 GLY B O 1
ATOM 2422 N N . LEU B 1 50 ? 14.562 -23.438 -18.922 1 97.06 50 LEU B N 1
ATOM 2423 C CA . LEU B 1 50 ? 14.539 -24.516 -17.938 1 97.06 50 LEU B CA 1
ATOM 2424 C C . LEU B 1 50 ? 13.266 -24.453 -17.109 1 97.06 50 LEU B C 1
ATOM 2426 O O . LEU B 1 50 ? 12.625 -25.484 -16.875 1 97.06 50 LEU B O 1
ATOM 2430 N N . TYR B 1 51 ? 12.938 -23.25 -16.703 1 97.44 51 TYR B N 1
ATOM 2431 C CA . TYR B 1 51 ? 11.695 -23.031 -15.961 1 97.44 51 TYR B CA 1
ATOM 2432 C C . TYR B 1 51 ? 10.492 -23.516 -16.766 1 97.44 51 TYR B C 1
ATOM 2434 O O . TYR B 1 51 ? 9.625 -24.219 -16.234 1 97.44 51 TYR B O 1
ATOM 2442 N N . LYS B 1 52 ? 10.383 -23.156 -18.016 1 97.94 52 LYS B N 1
ATOM 2443 C CA . LYS B 1 52 ? 9.227 -23.484 -18.844 1 97.94 52 LYS B CA 1
ATOM 2444 C C . LYS B 1 52 ? 9.094 -24.984 -19.047 1 97.94 52 LYS B C 1
ATOM 2446 O O . LYS B 1 52 ? 7.984 -25.516 -19.141 1 97.94 52 LYS B O 1
ATOM 2451 N N . SER B 1 53 ? 10.219 -25.688 -19.109 1 97.75 53 SER B N 1
ATOM 2452 C CA . SER B 1 53 ? 10.172 -27.141 -19.203 1 97.75 53 SER B CA 1
ATOM 2453 C C . SER B 1 53 ? 9.539 -27.75 -17.953 1 97.75 53 SER B C 1
ATOM 2455 O O . SER B 1 53 ? 8.633 -28.578 -18.047 1 97.75 53 SER B O 1
ATOM 2457 N N . ALA B 1 54 ? 10 -27.312 -16.797 1 97.81 54 ALA B N 1
ATOM 2458 C CA . ALA B 1 54 ? 9.43 -27.781 -15.539 1 97.81 54 ALA B CA 1
ATOM 2459 C C . ALA B 1 54 ? 7.973 -27.359 -15.398 1 97.81 54 ALA B C 1
ATOM 2461 O O . ALA B 1 54 ? 7.137 -28.109 -14.906 1 97.81 54 ALA B O 1
ATOM 2462 N N . TRP B 1 55 ? 7.758 -26.172 -15.844 1 98.31 55 TRP B N 1
ATOM 2463 C CA . TRP B 1 55 ? 6.414 -25.594 -15.836 1 98.31 55 TRP B CA 1
ATOM 2464 C C . TRP B 1 55 ? 5.449 -26.453 -16.641 1 98.31 55 TRP B C 1
ATOM 2466 O O . TRP B 1 55 ? 4.352 -26.766 -16.188 1 98.31 55 TRP B O 1
ATOM 2476 N N . ALA B 1 56 ? 5.844 -26.891 -17.797 1 98.38 56 ALA B N 1
ATOM 2477 C CA . ALA B 1 56 ? 5.012 -27.703 -18.656 1 98.38 56 ALA B CA 1
ATOM 2478 C C . ALA B 1 56 ? 4.707 -29.062 -18.016 1 98.38 56 ALA B C 1
ATOM 2480 O O . ALA B 1 56 ? 3.59 -29.562 -18.109 1 98.38 56 ALA B O 1
ATOM 2481 N N . GLU B 1 57 ? 5.652 -29.578 -17.375 1 98.12 57 GLU B N 1
ATOM 2482 C CA . GLU B 1 57 ? 5.461 -30.859 -16.703 1 98.12 57 GLU B CA 1
ATOM 2483 C C . GLU B 1 57 ? 4.445 -30.734 -15.57 1 98.12 57 GLU B C 1
ATOM 2485 O O . GLU B 1 57 ? 3.553 -31.578 -15.438 1 98.12 57 GLU B O 1
ATOM 2490 N N . LEU B 1 58 ? 4.574 -29.703 -14.797 1 98.44 58 LEU B N 1
ATOM 2491 C CA . LEU B 1 58 ? 3.654 -29.5 -13.68 1 98.44 58 LEU B CA 1
ATOM 2492 C C . LEU B 1 58 ? 2.244 -29.219 -14.188 1 98.44 58 LEU B C 1
ATOM 2494 O O . LEU B 1 58 ? 1.265 -29.688 -13.609 1 98.44 58 LEU B O 1
ATOM 2498 N N . ARG B 1 59 ? 2.135 -28.5 -15.289 1 98.69 59 ARG B N 1
ATOM 2499 C CA . ARG B 1 59 ? 0.827 -28.203 -15.867 1 98.69 59 ARG B CA 1
ATOM 2500 C C . ARG B 1 59 ? 0.154 -29.484 -16.375 1 98.69 59 ARG B C 1
ATOM 2502 O O . ARG B 1 59 ? -1.064 -29.625 -16.266 1 98.69 59 ARG B O 1
ATOM 2509 N N . ASN B 1 60 ? 0.967 -30.344 -16.906 1 98.44 60 ASN B N 1
ATOM 2510 C CA . ASN B 1 60 ? 0.411 -31.625 -17.328 1 98.44 60 ASN B CA 1
ATOM 2511 C C . ASN B 1 60 ? -0.115 -32.406 -16.141 1 98.44 60 ASN B C 1
ATOM 2513 O O . ASN B 1 60 ? -1.194 -33 -16.219 1 98.44 60 ASN B O 1
ATOM 2517 N N . PHE B 1 61 ? 0.646 -32.469 -15.109 1 98.38 61 PHE B N 1
ATOM 2518 C CA . PHE B 1 61 ? 0.208 -33.125 -13.883 1 98.38 61 PHE B CA 1
ATOM 2519 C C . PHE B 1 61 ? -1.104 -32.531 -13.383 1 98.38 61 PHE B C 1
ATOM 2521 O O . PHE B 1 61 ? -2.033 -33.25 -13.039 1 98.38 61 PHE B O 1
ATOM 2528 N N . TYR B 1 62 ? -1.225 -31.125 -13.32 1 98.69 62 TYR B N 1
ATOM 2529 C CA . TYR B 1 62 ? -2.434 -30.453 -12.867 1 98.69 62 TYR B CA 1
ATOM 2530 C C . TYR B 1 62 ? -3.615 -30.781 -13.773 1 98.69 62 TYR B C 1
ATOM 2532 O O . TYR B 1 62 ? -4.742 -30.953 -13.297 1 98.69 62 TYR B O 1
ATOM 2540 N N . LYS B 1 63 ? -3.34 -30.875 -15.055 1 98.38 63 LYS B N 1
ATOM 2541 C CA . LYS B 1 63 ? -4.395 -31.219 -16.016 1 98.38 63 LYS B CA 1
ATOM 2542 C C . LYS B 1 63 ? -4.992 -32.594 -15.703 1 98.38 63 LYS B C 1
ATOM 2544 O O . LYS B 1 63 ? -6.215 -32.719 -15.648 1 98.38 63 LYS B O 1
ATOM 2549 N N . ILE B 1 64 ? -4.191 -33.562 -15.508 1 98.38 64 ILE B N 1
ATOM 2550 C CA . ILE B 1 64 ? -4.629 -34.906 -15.219 1 98.38 64 ILE B CA 1
ATOM 2551 C C . ILE B 1 64 ? -5.383 -34.938 -13.891 1 98.38 64 ILE B C 1
ATOM 2553 O O . ILE B 1 64 ? -6.461 -35.531 -13.789 1 98.38 64 ILE B O 1
ATOM 2557 N N . GLU B 1 65 ? -4.797 -34.281 -12.891 1 98.38 65 GLU B N 1
ATOM 2558 C CA . GLU B 1 65 ? -5.445 -34.219 -11.578 1 98.38 65 GLU B CA 1
ATOM 2559 C C . GLU B 1 65 ? -6.812 -33.562 -11.672 1 98.38 65 GLU B C 1
ATOM 2561 O O . GLU B 1 65 ? -7.77 -34 -11.031 1 98.38 65 GLU B O 1
ATOM 2566 N N . ASN B 1 66 ? -6.895 -32.469 -12.445 1 98.62 66 ASN B N 1
ATOM 2567 C CA . ASN B 1 66 ? -8.156 -31.75 -12.602 1 98.62 66 ASN B CA 1
ATOM 2568 C C . ASN B 1 66 ? -9.227 -32.625 -13.242 1 98.62 66 ASN B C 1
ATOM 2570 O O . ASN B 1 66 ? -10.398 -32.562 -12.883 1 98.62 66 ASN B O 1
ATOM 2574 N N . GLN B 1 67 ? -8.797 -33.438 -14.188 1 97.62 67 GLN B N 1
ATOM 2575 C CA . GLN B 1 67 ? -9.727 -34.344 -14.844 1 97.62 67 GLN B CA 1
ATOM 2576 C C . GLN B 1 67 ? -10.258 -35.406 -13.859 1 97.62 67 GLN B C 1
ATOM 2578 O O . GLN B 1 67 ? -11.406 -35.844 -13.969 1 97.62 67 GLN B O 1
ATOM 2583 N N . LYS B 1 68 ? -9.484 -35.719 -12.938 1 97.69 68 LYS B N 1
ATOM 2584 C CA . LYS B 1 68 ? -9.883 -36.688 -11.93 1 97.69 68 LYS B CA 1
ATOM 2585 C C . LYS B 1 68 ? -10.797 -36.062 -10.883 1 97.69 68 LYS B C 1
ATOM 2587 O O . LYS B 1 68 ? -11.82 -36.656 -10.516 1 97.69 68 LYS B O 1
ATOM 2592 N N . ILE B 1 69 ? -10.492 -34.875 -10.367 1 96.25 69 ILE B N 1
ATOM 2593 C CA . ILE B 1 69 ? -11.188 -34.188 -9.289 1 96.25 69 ILE B CA 1
ATOM 2594 C C . ILE B 1 69 ? -12.492 -33.594 -9.812 1 96.25 69 ILE B C 1
ATOM 2596 O O . ILE B 1 69 ? -13.484 -33.5 -9.086 1 96.25 69 ILE B O 1
ATOM 2600 N N . LYS B 1 70 ? -12.461 -33.094 -11.031 1 96.06 70 LYS B N 1
ATOM 2601 C CA . LYS B 1 70 ? -13.586 -32.562 -11.781 1 96.06 70 LYS B CA 1
ATOM 2602 C C . LYS B 1 70 ? -13.984 -31.188 -11.266 1 96.06 70 LYS B C 1
ATOM 2604 O O . LYS B 1 70 ? -14.203 -30.266 -12.055 1 96.06 70 LYS B O 1
ATOM 2609 N N . SER B 1 71 ? -14.086 -31.078 -9.906 1 98.06 71 SER B N 1
ATOM 2610 C CA . SER B 1 71 ? -14.469 -29.766 -9.383 1 98.06 71 SER B CA 1
ATOM 2611 C C . SER B 1 71 ? -13.898 -29.547 -7.984 1 98.06 71 SER B C 1
ATOM 2613 O O . SER B 1 71 ? -13.68 -30.5 -7.242 1 98.06 71 SER B O 1
ATOM 2615 N N . ALA B 1 72 ? -13.625 -28.281 -7.672 1 98.44 72 ALA B N 1
ATOM 2616 C CA . ALA B 1 72 ? -13.188 -27.859 -6.344 1 98.44 72 ALA B CA 1
ATOM 2617 C C . ALA B 1 72 ? -13.734 -26.484 -5.992 1 98.44 72 ALA B C 1
ATOM 2619 O O . ALA B 1 72 ? -13.531 -25.516 -6.738 1 98.44 72 ALA B O 1
ATOM 2620 N N . ASN B 1 73 ? -14.359 -26.297 -4.859 1 98.38 73 ASN B N 1
ATOM 2621 C CA . ASN B 1 73 ? -14.953 -25.031 -4.453 1 98.38 73 ASN B CA 1
ATOM 2622 C C . ASN B 1 73 ? -13.883 -23.969 -4.219 1 98.38 73 ASN B C 1
ATOM 2624 O O . ASN B 1 73 ? -14.078 -22.797 -4.551 1 98.38 73 ASN B O 1
ATOM 2628 N N . ILE B 1 74 ? -12.773 -24.422 -3.633 1 98.88 74 ILE B N 1
ATOM 2629 C CA . ILE B 1 74 ? -11.695 -23.5 -3.279 1 98.88 74 ILE B CA 1
ATOM 2630 C C . ILE B 1 74 ? -10.422 -23.906 -4.016 1 98.88 74 ILE B C 1
ATOM 2632 O O . ILE B 1 74 ? -9.945 -25.031 -3.883 1 98.88 74 ILE B O 1
ATOM 2636 N N . VAL B 1 75 ? -9.875 -23.016 -4.824 1 98.94 75 VAL B N 1
ATOM 2637 C CA . VAL B 1 75 ? -8.602 -23.25 -5.508 1 98.94 75 VAL B CA 1
ATOM 2638 C C . VAL B 1 75 ? -7.602 -22.156 -5.129 1 98.94 75 VAL B C 1
ATOM 2640 O O . VAL B 1 75 ? -7.898 -20.969 -5.246 1 98.94 75 VAL B O 1
ATOM 2643 N N . PHE B 1 76 ? -6.484 -22.547 -4.52 1 98.94 76 PHE B N 1
ATOM 2644 C CA . PHE B 1 76 ? -5.332 -21.688 -4.328 1 98.94 76 PHE B CA 1
ATOM 2645 C C . PHE B 1 76 ? -4.461 -21.656 -5.582 1 98.94 76 PHE B C 1
ATOM 2647 O O . PHE B 1 76 ? -4.172 -22.703 -6.164 1 98.94 76 PHE B O 1
ATOM 2654 N N . VAL B 1 77 ? -4.059 -20.469 -6.035 1 98.94 77 VAL B N 1
ATOM 2655 C CA . VAL B 1 77 ? -3.252 -20.375 -7.25 1 98.94 77 VAL B CA 1
ATOM 2656 C C . VAL B 1 77 ? -2.229 -19.25 -7.109 1 98.94 77 VAL B C 1
ATOM 2658 O O . VAL B 1 77 ? -2.5 -18.234 -6.469 1 98.94 77 VAL B O 1
ATOM 2661 N N . GLY B 1 78 ? -1.105 -19.422 -7.691 1 98.81 78 GLY B N 1
ATOM 2662 C CA . GLY B 1 78 ? -0.058 -18.406 -7.66 1 98.81 78 GLY B CA 1
ATOM 2663 C C . GLY B 1 78 ? 1.335 -18.984 -7.812 1 98.81 78 GLY B C 1
ATOM 2664 O O . GLY B 1 78 ? 1.531 -19.953 -8.555 1 98.81 78 GLY B O 1
ATOM 2665 N N . ASP B 1 79 ? 2.297 -18.375 -7.195 1 98.56 79 ASP B N 1
ATOM 2666 C CA . ASP B 1 79 ? 3.695 -18.734 -7.395 1 98.56 79 ASP B CA 1
ATOM 2667 C C . ASP B 1 79 ? 4.172 -19.703 -6.312 1 98.56 79 ASP B C 1
ATOM 2669 O O . ASP B 1 79 ? 3.424 -20.578 -5.887 1 98.56 79 ASP B O 1
ATOM 2673 N N . SER B 1 80 ? 5.406 -19.641 -5.922 1 98.69 80 SER B N 1
ATOM 2674 C CA . SER B 1 80 ? 5.988 -20.578 -4.969 1 98.69 80 SER B CA 1
ATOM 2675 C C . SER B 1 80 ? 5.355 -20.438 -3.59 1 98.69 80 SER B C 1
ATOM 2677 O O . SER B 1 80 ? 5.273 -21.406 -2.834 1 98.69 80 SER B O 1
ATOM 2679 N N . LEU B 1 81 ? 4.922 -19.25 -3.215 1 98.44 81 LEU B N 1
ATOM 2680 C CA . LEU B 1 81 ? 4.293 -19.062 -1.911 1 98.44 81 LEU B CA 1
ATOM 2681 C C . LEU B 1 81 ? 3.012 -19.875 -1.806 1 98.44 81 LEU B C 1
ATOM 2683 O O . LEU B 1 81 ? 2.662 -20.359 -0.723 1 98.44 81 LEU B O 1
ATOM 2687 N N . ILE B 1 82 ? 2.326 -20.062 -2.912 1 98.88 82 ILE B N 1
ATOM 2688 C CA . ILE B 1 82 ? 1.139 -20.922 -2.926 1 98.88 82 ILE B CA 1
ATOM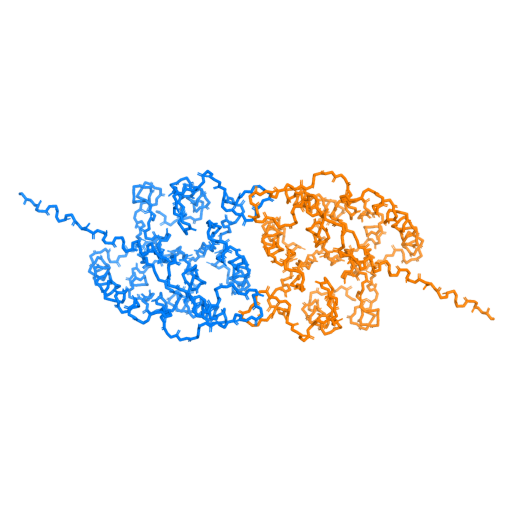 2689 C C . ILE B 1 82 ? 1.552 -22.375 -3.035 1 98.88 82 ILE B C 1
ATOM 2691 O O . ILE B 1 82 ? 1.044 -23.234 -2.303 1 98.88 82 ILE B O 1
ATOM 2695 N N . GLN B 1 83 ? 2.523 -22.641 -3.953 1 98.75 83 GLN B N 1
ATOM 2696 C CA . GLN B 1 83 ? 2.969 -24.016 -4.156 1 98.75 83 GLN B CA 1
ATOM 2697 C C . GLN B 1 83 ? 3.432 -24.641 -2.844 1 98.75 83 GLN B C 1
ATOM 2699 O O . GLN B 1 83 ? 3.186 -25.828 -2.596 1 98.75 83 GLN B O 1
ATOM 2704 N N . LEU B 1 84 ? 4.027 -23.828 -2.029 1 98.19 84 LEU B N 1
ATOM 2705 C CA . LEU B 1 84 ? 4.664 -24.328 -0.817 1 98.19 84 LEU B CA 1
ATOM 2706 C C . LEU B 1 84 ? 3.697 -24.297 0.361 1 98.19 84 LEU B C 1
ATOM 2708 O O . LEU B 1 84 ? 4.086 -24.578 1.496 1 98.19 84 LEU B O 1
ATOM 2712 N N . PHE B 1 85 ? 2.471 -23.891 0.129 1 98.56 85 PHE B N 1
ATOM 2713 C CA . PHE B 1 85 ? 1.49 -24 1.204 1 98.56 85 PHE B CA 1
ATOM 2714 C C . PHE B 1 85 ? 1.498 -25.391 1.81 1 98.56 85 PHE B C 1
ATOM 2716 O O . PHE B 1 85 ? 1.337 -26.391 1.096 1 98.56 85 PHE B O 1
ATOM 2723 N N . PRO B 1 86 ? 1.679 -25.5 3.143 1 98.25 86 PRO B N 1
ATOM 2724 C CA . PRO B 1 86 ? 1.792 -26.844 3.725 1 98.25 86 PRO B CA 1
ATOM 2725 C C . PRO B 1 86 ? 0.544 -27.688 3.496 1 98.25 86 PRO B C 1
ATOM 2727 O O . PRO B 1 86 ? -0.552 -27.312 3.918 1 98.25 86 PRO B O 1
ATOM 2730 N N . LYS B 1 87 ? 0.797 -28.844 2.908 1 97.88 87 LYS B N 1
ATOM 2731 C CA . LYS B 1 87 ? -0.299 -29.719 2.488 1 97.88 87 LYS B CA 1
ATOM 2732 C C . LYS B 1 87 ? -1.159 -30.125 3.678 1 97.88 87 LYS B C 1
ATOM 2734 O O . LYS B 1 87 ? -2.389 -30.078 3.609 1 97.88 87 LYS B O 1
ATOM 2739 N N . GLU B 1 88 ? -0.581 -30.5 4.742 1 98.06 88 GLU B N 1
ATOM 2740 C CA . GLU B 1 88 ? -1.309 -30.953 5.918 1 98.06 88 GLU B CA 1
ATOM 2741 C C . GLU B 1 88 ? -2.197 -29.859 6.488 1 98.06 88 GLU B C 1
ATOM 2743 O O . GLU B 1 88 ? -3.346 -30.109 6.859 1 98.06 88 GLU B O 1
ATOM 2748 N N . LEU B 1 89 ? -1.649 -28.641 6.516 1 98.19 89 LEU B N 1
ATOM 2749 C CA . LEU B 1 89 ? -2.424 -27.516 7.023 1 98.19 89 LEU B CA 1
ATOM 2750 C C . LEU B 1 89 ? -3.6 -27.203 6.105 1 98.19 89 LEU B C 1
ATOM 2752 O O . LEU B 1 89 ? -4.699 -26.906 6.574 1 98.19 89 LEU B O 1
ATOM 2756 N N . MET B 1 90 ? -3.357 -27.266 4.832 1 98 90 MET B N 1
ATOM 2757 C CA . MET B 1 90 ? -4.434 -26.984 3.891 1 98 90 MET B CA 1
ATOM 2758 C C . MET B 1 90 ? -5.559 -28 4.02 1 98 90 MET B C 1
ATOM 2760 O O . MET B 1 90 ? -6.734 -27.625 4.062 1 98 90 MET B O 1
ATOM 2764 N N . VAL B 1 91 ? -5.191 -29.312 4.094 1 97.69 91 VAL B N 1
ATOM 2765 C CA . VAL B 1 91 ? -6.18 -30.375 4.203 1 97.69 91 VAL B CA 1
ATOM 2766 C C . VAL B 1 91 ? -6.969 -30.219 5.504 1 97.69 91 VAL B C 1
ATOM 2768 O O . VAL B 1 91 ? -8.195 -30.375 5.516 1 97.69 91 VAL B O 1
ATOM 2771 N N . GLN B 1 92 ? -6.297 -29.844 6.539 1 98.12 92 GLN B N 1
ATOM 2772 C CA . GLN B 1 92 ? -6.918 -29.719 7.852 1 98.12 92 GLN B CA 1
ATOM 2773 C C . GLN B 1 92 ? -7.836 -28.5 7.91 1 98.12 92 GLN B C 1
ATOM 2775 O O . GLN B 1 92 ? -8.961 -28.578 8.414 1 98.12 92 GLN B O 1
ATOM 2780 N N . GLU B 1 93 ? -7.414 -27.375 7.395 1 98.44 93 GLU B N 1
ATOM 2781 C CA . GLU B 1 93 ? -8.102 -26.109 7.605 1 98.44 93 GLU B CA 1
ATOM 2782 C C . GLU B 1 93 ? -9.086 -25.812 6.473 1 98.44 93 GLU B C 1
ATOM 2784 O O . GLU B 1 93 ? -10.078 -25.109 6.672 1 98.44 93 GLU B O 1
ATOM 2789 N N . PHE B 1 94 ? -8.797 -26.344 5.262 1 98.62 94 PHE B N 1
ATOM 2790 C CA . PHE B 1 94 ? -9.625 -26.125 4.086 1 98.62 94 PHE B CA 1
ATOM 2791 C C . PHE B 1 94 ? -9.852 -27.438 3.33 1 98.62 94 PHE B C 1
ATOM 2793 O O . PHE B 1 94 ? -9.422 -27.578 2.184 1 98.62 94 PHE B O 1
ATOM 2800 N N . PRO B 1 95 ? -10.602 -28.391 3.928 1 98.06 95 PRO B N 1
ATOM 2801 C CA . PRO B 1 95 ? -10.82 -29.672 3.26 1 98.06 95 PRO B CA 1
ATOM 2802 C C . PRO B 1 95 ? -11.43 -29.531 1.87 1 98.06 95 PRO B C 1
ATOM 2804 O O . PRO B 1 95 ? -12.391 -28.766 1.693 1 98.06 95 PRO B O 1
ATOM 2807 N N . GLY B 1 96 ? -10.734 -30.172 0.893 1 97.62 96 GLY B N 1
ATOM 2808 C CA . GLY B 1 96 ? -11.234 -30.156 -0.471 1 97.62 96 GLY B CA 1
ATOM 2809 C C . GLY B 1 96 ? -10.609 -29.062 -1.322 1 97.62 96 GLY B C 1
ATOM 2810 O O . GLY B 1 96 ? -10.773 -29.062 -2.545 1 97.62 96 GLY B O 1
ATOM 2811 N N . ALA B 1 97 ? -9.891 -28.141 -0.681 1 98.69 97 ALA B N 1
ATOM 2812 C CA . ALA B 1 97 ? -9.195 -27.109 -1.447 1 98.69 97 ALA B CA 1
ATOM 2813 C C . ALA B 1 97 ? -8.086 -27.703 -2.299 1 98.69 97 ALA B C 1
ATOM 2815 O O . ALA B 1 97 ? -7.477 -28.703 -1.922 1 98.69 97 ALA B O 1
ATOM 2816 N N . VAL B 1 98 ? -7.859 -27.094 -3.445 1 98.69 98 VAL B N 1
ATOM 2817 C CA . VAL B 1 98 ? -6.848 -27.578 -4.383 1 98.69 98 VAL B CA 1
ATOM 2818 C C . VAL B 1 98 ? -5.754 -26.516 -4.547 1 98.69 98 VAL B C 1
ATOM 2820 O O . VAL B 1 98 ? -6.047 -25.328 -4.637 1 98.69 98 VAL B O 1
ATOM 2823 N N . ASN B 1 99 ? -4.574 -26.969 -4.512 1 98.88 99 ASN B N 1
ATOM 2824 C CA . ASN B 1 99 ? -3.408 -26.125 -4.707 1 98.88 99 ASN B CA 1
ATOM 2825 C C . ASN B 1 99 ? -2.914 -26.172 -6.152 1 98.88 99 ASN B C 1
ATOM 2827 O O . ASN B 1 99 ? -2.525 -27.219 -6.645 1 98.88 99 ASN B O 1
ATOM 2831 N N . ARG B 1 100 ? -2.893 -25.078 -6.812 1 98.88 100 ARG B N 1
ATOM 2832 C CA . ARG B 1 100 ? -2.41 -24.953 -8.188 1 98.88 100 ARG B CA 1
ATOM 2833 C C . ARG B 1 100 ? -1.298 -23.906 -8.273 1 98.88 100 ARG B C 1
ATOM 2835 O O . ARG B 1 100 ? -1.229 -23.141 -9.242 1 98.88 100 ARG B O 1
ATOM 2842 N N . GLY B 1 101 ? -0.484 -23.812 -7.227 1 98.94 101 GLY B N 1
ATOM 2843 C CA . GLY B 1 101 ? 0.712 -22.984 -7.25 1 98.94 101 GLY B CA 1
ATOM 2844 C C . GLY B 1 101 ? 1.826 -23.562 -8.094 1 98.94 101 GLY B C 1
ATOM 2845 O O . GLY B 1 101 ? 2.014 -24.781 -8.125 1 98.94 101 GLY B O 1
ATOM 2846 N N . ILE B 1 102 ? 2.525 -22.703 -8.797 1 98.81 102 ILE B N 1
ATOM 2847 C CA . ILE B 1 102 ? 3.738 -23.109 -9.5 1 98.81 102 ILE B CA 1
ATOM 2848 C C . ILE B 1 102 ? 4.879 -22.156 -9.148 1 98.81 102 ILE B C 1
ATOM 2850 O O . ILE B 1 102 ? 4.801 -20.969 -9.422 1 98.81 102 ILE B O 1
ATOM 2854 N N . GLY B 1 103 ? 5.926 -22.75 -8.523 1 98.31 103 GLY B N 1
ATOM 2855 C CA . GLY B 1 103 ? 7.102 -21.953 -8.195 1 98.31 103 GLY B CA 1
ATOM 2856 C C . GLY B 1 103 ? 7.684 -21.234 -9.398 1 98.31 103 GLY B C 1
ATOM 2857 O O . GLY B 1 103 ? 7.793 -21.812 -10.484 1 98.31 103 GLY B O 1
ATOM 2858 N N . GLY B 1 104 ? 8 -19.938 -9.234 1 98.25 104 GLY B N 1
ATOM 2859 C CA . GLY B 1 104 ? 8.625 -19.172 -10.305 1 98.25 104 GLY B CA 1
ATOM 2860 C C . GLY B 1 104 ? 7.617 -18.469 -11.188 1 98.25 104 GLY B C 1
ATOM 2861 O O . GLY B 1 104 ? 7.988 -17.609 -12 1 98.25 104 GLY B O 1
ATOM 2862 N N . ASP B 1 105 ? 6.305 -18.75 -11.055 1 98.75 105 ASP B N 1
ATOM 2863 C CA . ASP B 1 105 ? 5.285 -18.109 -11.883 1 98.75 105 ASP B CA 1
ATOM 2864 C C . ASP B 1 105 ? 5.391 -16.594 -11.812 1 98.75 105 ASP B C 1
ATOM 2866 O O . ASP B 1 105 ? 5.609 -16.031 -10.734 1 98.75 105 ASP B O 1
ATOM 2870 N N . LEU B 1 106 ? 5.305 -16.016 -12.938 1 98.81 106 LEU B N 1
ATOM 2871 C CA . LEU B 1 106 ? 5.066 -14.586 -13.117 1 98.81 106 LEU B CA 1
ATOM 2872 C C . LEU B 1 106 ? 3.588 -14.305 -13.367 1 98.81 106 LEU B C 1
ATOM 2874 O O . LEU B 1 106 ? 2.809 -15.234 -13.609 1 98.81 106 LEU B O 1
ATOM 2878 N N . THR B 1 107 ? 3.178 -13.023 -13.289 1 98.88 107 THR B N 1
ATOM 2879 C CA . THR B 1 107 ? 1.807 -12.688 -13.656 1 98.88 107 THR B CA 1
ATOM 2880 C C . THR B 1 107 ? 1.498 -13.148 -15.078 1 98.88 107 THR B C 1
ATOM 2882 O O . THR B 1 107 ? 0.397 -13.625 -15.359 1 98.88 107 THR B O 1
ATOM 2885 N N . GLU B 1 108 ? 2.465 -1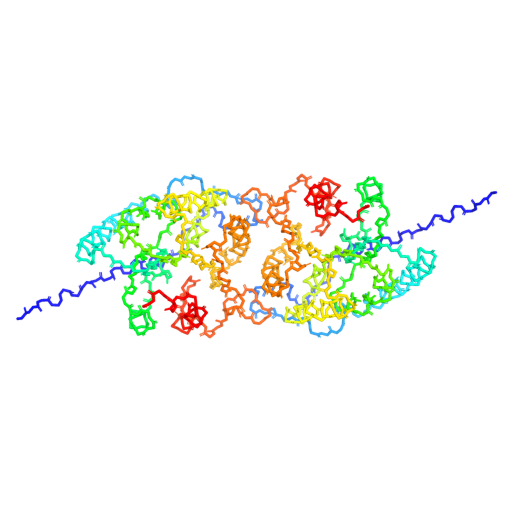3.102 -15.984 1 98.69 108 GLU B N 1
ATOM 2886 C CA . GLU B 1 108 ? 2.229 -13.461 -17.375 1 98.69 108 GLU B CA 1
ATOM 2887 C C . GLU B 1 108 ? 2.078 -14.977 -17.531 1 98.69 108 GLU B C 1
ATOM 2889 O O . GLU B 1 108 ? 1.262 -15.438 -18.328 1 98.69 108 GLU B O 1
ATOM 2894 N N . THR B 1 109 ? 2.918 -15.742 -16.828 1 98.81 109 THR B N 1
ATOM 2895 C CA . THR B 1 109 ? 2.795 -17.188 -16.953 1 98.81 109 THR B CA 1
ATOM 2896 C C . THR B 1 109 ? 1.516 -17.688 -16.297 1 98.81 109 THR B C 1
ATOM 2898 O O . THR B 1 109 ? 0.888 -18.641 -16.781 1 98.81 109 THR B O 1
ATOM 2901 N N . LEU B 1 110 ? 1.122 -17.094 -15.18 1 98.88 110 LEU B N 1
ATOM 2902 C CA . LEU B 1 110 ? -0.16 -17.438 -14.57 1 98.88 110 LEU B CA 1
ATOM 2903 C C . LEU B 1 110 ? -1.313 -17.109 -15.508 1 98.88 110 LEU B C 1
ATOM 2905 O O . LEU B 1 110 ? -2.256 -17.891 -15.641 1 98.88 110 LEU B O 1
ATOM 2909 N N . LEU B 1 111 ? -1.274 -15.93 -16.125 1 98.88 111 LEU B N 1
ATOM 2910 C CA . LEU B 1 111 ? -2.289 -15.516 -17.078 1 98.88 111 LEU B CA 1
ATOM 2911 C C . LEU B 1 111 ? -2.479 -16.578 -18.156 1 98.88 111 LEU B C 1
ATOM 2913 O O . LEU B 1 111 ? -3.605 -16.844 -18.578 1 98.88 111 LEU B O 1
ATOM 2917 N N . GLU B 1 112 ? -1.39 -17.219 -18.547 1 98.69 112 GLU B N 1
ATOM 2918 C CA . GLU B 1 112 ? -1.409 -18.219 -19.609 1 98.69 112 GLU B CA 1
ATOM 2919 C C . GLU B 1 112 ? -2.172 -19.469 -19.188 1 98.69 112 GLU B C 1
ATOM 2921 O O . GLU B 1 112 ? -2.752 -20.172 -20.016 1 98.69 112 GLU B O 1
ATOM 2926 N N . ARG B 1 113 ? -2.221 -19.719 -17.906 1 98.75 113 ARG B N 1
ATOM 2927 C CA . ARG B 1 113 ? -2.672 -21.047 -17.531 1 98.75 113 ARG B CA 1
ATOM 2928 C C . ARG B 1 113 ? -3.912 -20.969 -16.641 1 98.75 113 ARG B C 1
ATOM 2930 O O . ARG B 1 113 ? -4.438 -22 -16.219 1 98.75 113 ARG B O 1
ATOM 2937 N N . ILE B 1 114 ? -4.426 -19.828 -16.375 1 98.88 114 ILE B N 1
ATOM 2938 C CA . ILE B 1 114 ? -5.465 -19.641 -15.375 1 98.88 114 ILE B CA 1
ATOM 2939 C C . ILE B 1 114 ? -6.719 -20.406 -15.773 1 98.88 114 ILE B C 1
ATOM 2941 O O . ILE B 1 114 ? -7.406 -20.969 -14.922 1 98.88 114 ILE B O 1
ATOM 2945 N N . GLU B 1 115 ? -7.098 -20.516 -17.047 1 98.62 115 GLU B N 1
ATOM 2946 C CA . GLU B 1 115 ? -8.297 -21.219 -17.484 1 98.62 115 GLU B CA 1
ATOM 2947 C C . GLU B 1 115 ? -8.156 -22.719 -17.328 1 98.62 115 GLU B C 1
ATOM 2949 O O . GLU B 1 115 ? -8.992 -23.359 -16.688 1 98.62 115 GLU B O 1
ATOM 2954 N N . GLU B 1 116 ? -7.086 -23.266 -17.797 1 98.38 116 GLU B N 1
ATOM 2955 C CA . GLU B 1 116 ? -6.906 -24.719 -17.797 1 98.38 116 GLU B CA 1
ATOM 2956 C C . GLU B 1 116 ? -6.625 -25.25 -16.391 1 98.38 116 GLU B C 1
ATOM 2958 O O . GLU B 1 116 ? -7.16 -26.281 -16 1 98.38 116 GLU B O 1
ATOM 2963 N N . ASP B 1 117 ? -5.84 -24.516 -15.641 1 98.75 117 ASP B N 1
ATOM 2964 C CA . ASP B 1 117 ? -5.359 -25.062 -14.383 1 98.75 117 ASP B CA 1
ATOM 2965 C C . ASP B 1 117 ? -6.309 -24.719 -13.234 1 98.75 117 ASP B C 1
ATOM 2967 O O . ASP B 1 117 ? -6.316 -25.406 -12.203 1 98.75 117 ASP B O 1
ATOM 2971 N N . VAL B 1 118 ? -7.105 -23.656 -13.367 1 98.88 118 VAL B N 1
ATOM 2972 C CA . VAL B 1 118 ? -7.875 -23.188 -12.219 1 98.88 118 VAL B CA 1
ATOM 2973 C C . VAL B 1 118 ? -9.367 -23.203 -12.562 1 98.88 118 VAL B C 1
ATOM 2975 O O . VAL B 1 118 ? -10.148 -23.891 -11.906 1 98.88 118 VAL B O 1
ATOM 2978 N N . LEU B 1 119 ? -9.75 -22.547 -13.656 1 98.81 119 LEU B N 1
ATOM 2979 C CA . LEU B 1 119 ? -11.164 -22.359 -13.945 1 98.81 119 LEU B CA 1
ATOM 2980 C C . LEU B 1 119 ? -11.812 -23.672 -14.367 1 98.81 119 LEU B C 1
ATOM 2982 O O . LEU B 1 119 ? -13.023 -23.859 -14.195 1 98.81 119 LEU B O 1
ATOM 2986 N N . SER B 1 120 ? -10.992 -24.625 -14.859 1 98.56 120 SER B N 1
ATOM 2987 C CA . SER B 1 120 ? -11.508 -25.938 -15.266 1 98.56 120 SER B CA 1
ATOM 2988 C C . SER B 1 120 ? -12.062 -26.703 -14.078 1 98.56 120 SER B C 1
ATOM 2990 O O . SER B 1 120 ? -12.789 -27.688 -14.25 1 98.56 120 SER B O 1
ATOM 2992 N N . LEU B 1 121 ? -11.82 -26.25 -12.859 1 98.75 121 LEU B N 1
ATOM 2993 C CA . LEU B 1 121 ? -12.297 -26.922 -11.648 1 98.75 121 LEU B CA 1
ATOM 2994 C C . LEU B 1 121 ? -13.609 -26.312 -11.164 1 98.75 121 LEU B C 1
ATOM 2996 O O . LEU B 1 121 ? -14.141 -26.703 -10.133 1 98.75 121 LEU B O 1
ATOM 3000 N N . ASN B 1 122 ? -14.07 -25.297 -11.867 1 98.44 122 ASN B N 1
ATOM 3001 C CA . ASN B 1 122 ? -15.32 -24.625 -11.555 1 98.44 122 ASN B CA 1
ATOM 3002 C C . ASN B 1 122 ? -15.344 -24.125 -10.109 1 98.44 122 ASN B C 1
ATOM 3004 O O . ASN B 1 122 ? -16.281 -24.406 -9.367 1 98.44 122 ASN B O 1
ATOM 3008 N N . PRO B 1 123 ? -14.352 -23.312 -9.727 1 98.81 123 PRO B N 1
ATOM 3009 C CA . PRO B 1 123 ? -14.266 -22.875 -8.328 1 98.81 123 PRO B CA 1
ATOM 3010 C C . PRO B 1 123 ? -15.328 -21.844 -7.961 1 98.81 123 PRO B C 1
ATOM 3012 O O . PRO B 1 123 ? -15.828 -21.125 -8.836 1 98.81 123 PRO B O 1
ATOM 3015 N N . LYS B 1 124 ? -15.641 -21.828 -6.684 1 98.62 124 LYS B N 1
ATOM 3016 C CA . LYS B 1 124 ? -16.484 -20.781 -6.113 1 98.62 124 LYS B CA 1
ATOM 3017 C C . LYS B 1 124 ? -15.641 -19.672 -5.496 1 98.62 124 LYS B C 1
ATOM 3019 O O . LYS B 1 124 ? -16.109 -18.531 -5.359 1 98.62 124 LYS B O 1
ATOM 3024 N N . VAL B 1 125 ? -14.438 -20.016 -5.086 1 98.88 125 VAL B N 1
ATOM 3025 C CA . VAL B 1 125 ? -13.484 -19.062 -4.527 1 98.88 125 VAL B CA 1
ATOM 3026 C C . VAL B 1 125 ? -12.086 -19.344 -5.078 1 98.88 125 VAL B C 1
ATOM 3028 O O . VAL B 1 125 ? -11.68 -20.5 -5.18 1 98.88 125 VAL B O 1
ATOM 3031 N N . ILE B 1 126 ? -11.391 -18.312 -5.41 1 98.94 126 ILE B N 1
ATOM 3032 C CA . ILE B 1 126 ? -9.984 -18.391 -5.797 1 98.94 126 ILE B CA 1
ATOM 3033 C C . ILE B 1 126 ? -9.141 -17.562 -4.844 1 98.94 126 ILE B C 1
ATOM 3035 O O . ILE B 1 126 ? -9.445 -16.391 -4.59 1 98.94 126 ILE B O 1
ATOM 3039 N N . VAL B 1 127 ? -8.188 -18.156 -4.184 1 98.94 127 VAL B N 1
ATOM 3040 C CA . VAL B 1 127 ? -7.148 -17.453 -3.438 1 98.94 127 VAL B CA 1
ATOM 3041 C C . VAL B 1 127 ? -5.91 -17.281 -4.312 1 98.94 127 VAL B C 1
ATOM 3043 O O . VAL B 1 127 ? -5.266 -18.266 -4.688 1 98.94 127 VAL B O 1
ATOM 3046 N N . LEU B 1 128 ? -5.578 -16.062 -4.613 1 98.94 128 LEU B N 1
ATOM 3047 C CA . LEU B 1 128 ? -4.586 -15.742 -5.633 1 98.94 128 LEU B CA 1
ATOM 3048 C C . LEU B 1 128 ? -3.406 -14.984 -5.027 1 98.94 128 LEU B C 1
ATOM 3050 O O . LEU B 1 128 ? -3.596 -13.992 -4.324 1 98.94 128 LEU B O 1
ATOM 3054 N N . GLU B 1 129 ? -2.215 -15.453 -5.156 1 98.88 129 GLU B N 1
ATOM 3055 C CA . GLU B 1 129 ? -0.981 -14.766 -4.785 1 98.88 129 GLU B CA 1
ATOM 3056 C C . GLU B 1 129 ? 0.013 -14.758 -5.941 1 98.88 129 GLU B C 1
ATOM 3058 O O . GLU B 1 129 ? 0.481 -15.805 -6.379 1 98.88 129 GLU B O 1
ATOM 3063 N N . ILE B 1 130 ? 0.378 -13.516 -6.484 1 98.88 130 ILE B N 1
ATOM 3064 C CA . ILE B 1 130 ? 1.257 -13.445 -7.645 1 98.88 130 ILE B CA 1
ATOM 3065 C C . ILE B 1 130 ? 1.94 -12.078 -7.688 1 98.88 130 ILE B C 1
ATOM 3067 O O . ILE B 1 130 ? 1.461 -11.117 -7.082 1 98.88 130 ILE B O 1
ATOM 3071 N N . GLY B 1 131 ? 3.051 -11.992 -8.367 1 98.69 131 GLY B N 1
ATOM 3072 C CA . GLY B 1 131 ? 3.682 -10.711 -8.633 1 98.69 131 GLY B CA 1
ATOM 3073 C C . GLY B 1 131 ? 5.102 -10.625 -8.109 1 98.69 131 GLY B C 1
ATOM 3074 O O . GLY B 1 131 ? 5.918 -9.867 -8.633 1 98.69 131 GLY B O 1
ATOM 3075 N N . GLY B 1 132 ? 5.445 -11.359 -6.961 1 98.31 132 GLY B N 1
ATOM 3076 C CA . GLY B 1 132 ? 6.773 -11.297 -6.367 1 98.31 132 GLY B CA 1
ATOM 3077 C C . GLY B 1 132 ? 7.879 -11.648 -7.344 1 98.31 132 GLY B C 1
ATOM 3078 O O . GLY B 1 132 ? 8.914 -10.977 -7.387 1 98.31 132 GLY B O 1
ATOM 3079 N N . ASN B 1 133 ? 7.699 -12.68 -8.117 1 98.12 133 ASN B N 1
ATOM 3080 C CA . ASN B 1 133 ? 8.719 -13.094 -9.07 1 98.12 133 ASN B CA 1
ATOM 3081 C C . ASN B 1 133 ? 8.875 -12.078 -10.203 1 98.12 133 ASN B C 1
ATOM 3083 O O . ASN B 1 133 ? 9.961 -11.922 -10.75 1 98.12 133 ASN B O 1
ATOM 3087 N N . ASP B 1 134 ? 7.758 -11.375 -10.617 1 98.44 134 ASP B N 1
ATOM 3088 C CA . ASP B 1 134 ? 7.875 -10.273 -11.562 1 98.44 134 ASP B CA 1
ATOM 3089 C C . ASP B 1 134 ? 8.883 -9.234 -11.07 1 98.44 134 ASP B C 1
ATOM 3091 O O . ASP B 1 134 ? 9.742 -8.789 -11.828 1 98.44 134 ASP B O 1
ATOM 3095 N N . LEU B 1 135 ? 8.789 -8.906 -9.812 1 98.25 135 LEU B N 1
ATOM 3096 C CA . LEU B 1 135 ? 9.68 -7.906 -9.227 1 98.25 135 LEU B CA 1
ATOM 3097 C C . LEU B 1 135 ? 11.117 -8.414 -9.18 1 98.25 135 LEU B C 1
ATOM 3099 O O . LEU B 1 135 ? 12.055 -7.652 -9.438 1 98.25 135 LEU B O 1
ATOM 3103 N N . ILE B 1 136 ? 11.266 -9.695 -8.875 1 96.69 136 ILE B N 1
ATOM 3104 C CA . ILE B 1 136 ? 12.586 -10.297 -8.828 1 96.69 136 ILE B CA 1
ATOM 3105 C C . ILE B 1 136 ? 13.242 -10.203 -10.211 1 96.69 136 ILE B C 1
ATOM 3107 O O . ILE B 1 136 ? 14.438 -9.953 -10.32 1 96.69 136 ILE B O 1
ATOM 3111 N N . GLN B 1 137 ? 12.477 -10.344 -11.305 1 96.38 137 GLN B N 1
ATOM 3112 C CA . GLN B 1 137 ? 12.984 -10.297 -12.664 1 96.38 137 GLN B CA 1
ATOM 3113 C C . GLN B 1 137 ? 13.133 -8.859 -13.156 1 96.38 137 GLN B C 1
ATOM 3115 O O . GLN B 1 137 ? 13.586 -8.617 -14.273 1 96.38 137 GLN B O 1
ATOM 3120 N N . GLY B 1 138 ? 12.734 -7.867 -12.336 1 97 138 GLY B N 1
ATOM 3121 C CA . GLY B 1 138 ? 12.797 -6.477 -12.75 1 97 138 GLY B CA 1
ATOM 3122 C C . GLY B 1 138 ? 11.797 -6.133 -13.836 1 97 138 GLY B C 1
ATOM 3123 O O . GLY B 1 138 ? 12.078 -5.312 -14.711 1 97 138 GLY B O 1
ATOM 3124 N N . LYS B 1 139 ? 10.656 -6.777 -13.82 1 98.06 139 LYS B N 1
ATOM 3125 C CA . LYS B 1 139 ? 9.641 -6.531 -14.836 1 98.06 139 LYS B CA 1
ATOM 3126 C C . LYS B 1 139 ? 9.117 -5.102 -14.758 1 98.06 139 LYS B C 1
ATOM 3128 O O . LYS B 1 139 ? 9.07 -4.512 -13.672 1 98.06 139 LYS B O 1
ATOM 3133 N N . CYS B 1 140 ? 8.781 -4.562 -15.945 1 98.44 140 CYS B N 1
ATOM 3134 C CA . CYS B 1 140 ? 8.086 -3.283 -15.922 1 98.44 140 CYS B CA 1
ATOM 3135 C C . CYS B 1 140 ? 6.781 -3.387 -15.141 1 98.44 140 CYS B C 1
ATOM 3137 O O . CYS B 1 140 ? 5.973 -4.281 -15.391 1 98.44 140 CYS B O 1
ATOM 3139 N N . LEU B 1 141 ? 6.582 -2.467 -14.227 1 98.62 141 LEU B N 1
ATOM 3140 C CA . LEU B 1 141 ? 5.43 -2.525 -13.336 1 98.62 141 LEU B CA 1
ATOM 3141 C C . LEU B 1 141 ? 4.129 -2.492 -14.125 1 98.62 141 LEU B C 1
ATOM 3143 O O . LEU B 1 141 ? 3.178 -3.207 -13.797 1 98.62 141 LEU B O 1
ATOM 3147 N N . HIS B 1 142 ? 4.07 -1.653 -15.164 1 98.5 142 HIS B N 1
ATOM 3148 C CA . HIS B 1 142 ? 2.828 -1.519 -15.914 1 98.5 142 HIS B CA 1
ATOM 3149 C C . HIS B 1 142 ? 2.424 -2.842 -16.547 1 98.5 142 HIS B C 1
ATOM 3151 O O . HIS B 1 142 ? 1.233 -3.117 -16.719 1 98.5 142 HIS B O 1
ATOM 3157 N N . ILE B 1 143 ? 3.404 -3.688 -16.906 1 98.62 143 ILE B N 1
ATOM 3158 C CA . ILE B 1 143 ? 3.117 -4.988 -17.5 1 98.62 143 ILE B CA 1
ATOM 3159 C C . ILE B 1 143 ? 2.527 -5.918 -16.438 1 98.62 143 ILE B C 1
ATOM 3161 O O . ILE B 1 143 ? 1.523 -6.594 -16.688 1 98.62 143 ILE B O 1
ATOM 3165 N N . THR B 1 144 ? 3.145 -5.957 -15.266 1 98.75 144 THR B N 1
ATOM 3166 C CA . THR B 1 144 ? 2.654 -6.758 -14.148 1 98.75 144 THR B CA 1
ATOM 3167 C C . THR B 1 144 ? 1.238 -6.34 -13.766 1 98.75 144 THR B C 1
ATOM 3169 O O . THR B 1 144 ? 0.368 -7.188 -13.562 1 98.75 144 THR B O 1
ATOM 3172 N N . GLU B 1 145 ? 1.002 -5.043 -13.703 1 98.75 145 GLU B N 1
ATOM 3173 C CA . GLU B 1 145 ? -0.308 -4.488 -13.375 1 98.75 145 GLU B CA 1
ATOM 3174 C C . GLU B 1 145 ? -1.346 -4.863 -14.43 1 98.75 145 GLU B C 1
ATOM 3176 O O . GLU B 1 145 ? -2.457 -5.277 -14.094 1 98.75 145 GLU B O 1
ATOM 3181 N N . THR B 1 146 ? -0.986 -4.742 -15.68 1 98.69 146 THR B N 1
ATOM 3182 C CA . THR B 1 146 ? -1.874 -5.094 -16.781 1 98.69 146 THR B CA 1
ATOM 3183 C C . THR B 1 146 ? -2.225 -6.578 -16.734 1 98.69 146 THR B C 1
ATOM 3185 O O . THR B 1 146 ? -3.373 -6.957 -16.969 1 98.69 146 THR B O 1
ATOM 3188 N N . ASN B 1 147 ? -1.228 -7.375 -16.469 1 98.88 147 ASN B N 1
ATOM 3189 C CA . ASN B 1 147 ? -1.462 -8.812 -16.406 1 98.88 147 ASN B CA 1
ATOM 3190 C C . ASN B 1 147 ? -2.441 -9.18 -15.289 1 98.88 147 ASN B C 1
ATOM 3192 O O . ASN B 1 147 ? -3.275 -10.07 -15.461 1 98.88 147 ASN B O 1
ATOM 3196 N N . LEU B 1 148 ? -2.35 -8.531 -14.117 1 98.75 148 LEU B N 1
ATOM 3197 C CA . LEU B 1 148 ? -3.332 -8.805 -13.07 1 98.75 148 LEU B CA 1
ATOM 3198 C C . LEU B 1 148 ? -4.738 -8.445 -13.539 1 98.75 148 LEU B C 1
ATOM 3200 O O . LEU B 1 148 ? -5.684 -9.203 -13.305 1 98.75 148 LEU B O 1
ATOM 3204 N N . ASN B 1 149 ? -4.871 -7.281 -14.195 1 98.75 149 ASN B N 1
ATOM 3205 C CA . ASN B 1 149 ? -6.168 -6.91 -14.75 1 98.75 149 ASN B CA 1
ATOM 3206 C C . ASN B 1 149 ? -6.715 -7.992 -15.68 1 98.75 149 ASN B C 1
ATOM 3208 O O . ASN B 1 149 ? -7.883 -8.367 -15.578 1 98.75 149 ASN B O 1
ATOM 3212 N N . ARG B 1 150 ? -5.879 -8.508 -16.516 1 98.88 150 ARG B N 1
ATOM 3213 C CA . ARG B 1 150 ? -6.297 -9.523 -17.469 1 98.88 150 ARG B CA 1
ATOM 3214 C C . ARG B 1 150 ? -6.656 -10.828 -16.781 1 98.88 150 ARG B C 1
ATOM 3216 O O . ARG B 1 150 ? -7.586 -11.523 -17.188 1 98.88 150 ARG B O 1
ATOM 3223 N N . ILE B 1 151 ? -5.938 -11.203 -15.758 1 98.94 151 ILE B N 1
ATOM 3224 C CA . ILE B 1 151 ? -6.25 -12.391 -14.969 1 98.94 151 ILE B CA 1
ATOM 3225 C C . ILE B 1 151 ? -7.641 -12.25 -14.352 1 98.94 151 ILE B C 1
ATOM 3227 O O . ILE B 1 151 ? -8.469 -13.156 -14.469 1 98.94 151 ILE B O 1
ATOM 3231 N N . LEU B 1 152 ? -7.918 -11.125 -13.734 1 98.88 152 LEU B N 1
ATOM 3232 C CA . LEU B 1 152 ? -9.211 -10.875 -13.109 1 98.88 152 LEU B CA 1
ATOM 3233 C C . LEU B 1 152 ? -10.328 -10.875 -14.148 1 98.88 152 LEU B C 1
ATOM 3235 O O . LEU B 1 152 ? -11.406 -11.422 -13.914 1 98.88 152 LEU B O 1
ATOM 3239 N N . GLU B 1 153 ? -10.016 -10.289 -15.305 1 98.62 153 GLU B N 1
ATOM 3240 C CA . GLU B 1 153 ? -11 -10.266 -16.391 1 98.62 153 GLU B CA 1
ATOM 3241 C C . GLU B 1 153 ? -11.383 -11.68 -16.812 1 98.62 153 GLU B C 1
ATOM 3243 O O . GLU B 1 153 ? -12.562 -11.984 -16.984 1 98.62 153 GLU B O 1
ATOM 3248 N N . LYS B 1 154 ? -10.391 -12.555 -16.984 1 98.81 154 LYS B N 1
ATOM 3249 C CA . LYS B 1 154 ? -10.656 -13.938 -17.359 1 98.81 154 LYS B CA 1
ATOM 3250 C C . LYS B 1 154 ? -11.5 -14.648 -16.312 1 98.81 154 LYS B C 1
ATOM 3252 O O . LYS B 1 154 ? -12.461 -15.344 -16.641 1 98.81 154 LYS B O 1
ATOM 3257 N N . ILE B 1 155 ? -11.172 -14.469 -15.055 1 98.88 155 ILE B N 1
ATOM 3258 C CA . ILE B 1 155 ? -11.867 -15.141 -13.961 1 98.88 155 ILE B CA 1
ATOM 3259 C C . ILE B 1 155 ? -13.312 -14.648 -13.891 1 98.88 155 ILE B C 1
ATOM 3261 O O . ILE B 1 155 ? -14.25 -15.453 -13.82 1 98.88 155 ILE B O 1
ATOM 3265 N N . LEU B 1 156 ? -13.508 -13.328 -13.977 1 98.62 156 LEU B N 1
ATOM 3266 C CA . LEU B 1 156 ? -14.82 -12.734 -13.766 1 98.62 156 LEU B CA 1
ATOM 3267 C C . LEU B 1 156 ? -15.703 -12.93 -14.992 1 98.62 156 LEU B C 1
ATOM 3269 O O . LE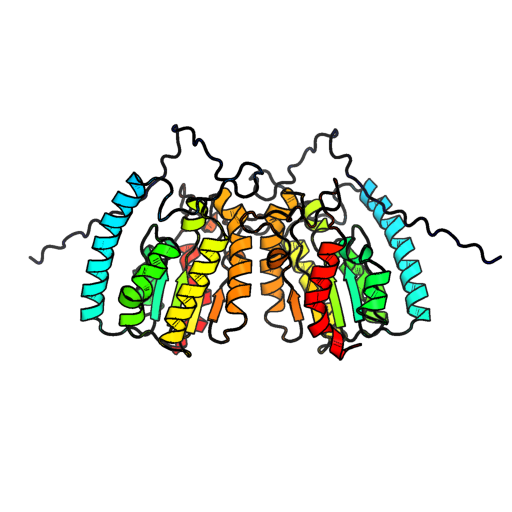U B 1 156 ? -16.938 -12.922 -14.883 1 98.62 156 LEU B O 1
ATOM 3273 N N . LYS B 1 157 ? -15.07 -13.062 -16.172 1 98.38 157 LYS B N 1
ATOM 3274 C CA . LYS B 1 157 ? -15.828 -13.445 -17.359 1 98.38 157 LYS B CA 1
ATOM 3275 C C . LYS B 1 157 ? -16.359 -14.867 -17.234 1 98.38 157 LYS B C 1
ATOM 3277 O O . LYS B 1 157 ? -17.469 -15.164 -17.672 1 98.38 157 LYS B O 1
ATOM 3282 N N . PHE B 1 158 ? -15.602 -15.688 -16.656 1 98.19 158 PHE B N 1
ATOM 3283 C CA . PHE B 1 158 ? -16 -17.078 -16.422 1 98.19 158 PHE B CA 1
ATOM 3284 C C . PHE B 1 158 ? -17.156 -17.156 -15.445 1 98.19 158 PHE B C 1
ATOM 3286 O O . PHE B 1 158 ? -18.141 -17.844 -15.695 1 98.19 158 PHE B O 1
ATOM 3293 N N . ASN B 1 159 ? -17.125 -16.5 -14.344 1 98.06 159 ASN B N 1
ATOM 3294 C CA . ASN B 1 159 ? -18.156 -16.406 -13.32 1 98.06 159 ASN B CA 1
ATOM 3295 C C . ASN B 1 159 ? -18.125 -15.047 -12.609 1 98.06 159 ASN B C 1
ATOM 3297 O O . ASN B 1 159 ? -17.266 -14.82 -11.742 1 98.06 159 ASN B O 1
ATOM 3301 N N . PRO B 1 160 ? -19.047 -14.188 -12.906 1 97.5 160 PRO B N 1
ATOM 3302 C CA . PRO B 1 160 ? -19.016 -12.82 -12.375 1 97.5 160 PRO B CA 1
ATOM 3303 C C . PRO B 1 160 ? -19.234 -12.773 -10.859 1 97.5 160 PRO B C 1
ATOM 3305 O O . PRO B 1 160 ? -18.969 -11.742 -10.234 1 97.5 160 PRO B O 1
ATOM 3308 N N . ASN B 1 161 ? -19.656 -13.875 -10.312 1 96.31 161 ASN B N 1
ATOM 3309 C CA . ASN B 1 161 ? -19.984 -13.883 -8.883 1 96.31 161 ASN B CA 1
ATOM 3310 C C . ASN B 1 161 ? -18.906 -14.609 -8.078 1 96.31 161 ASN B C 1
ATOM 3312 O O . ASN B 1 161 ? -19.016 -14.703 -6.852 1 96.31 161 ASN B O 1
ATOM 3316 N N . ILE B 1 162 ? -17.906 -15.109 -8.719 1 98.62 162 ILE B N 1
ATOM 3317 C CA . ILE B 1 162 ? -16.844 -15.859 -8.047 1 98.62 162 ILE B CA 1
ATOM 3318 C C . ILE B 1 162 ? -16.172 -14.969 -7.004 1 98.62 162 ILE B C 1
ATOM 3320 O O . ILE B 1 162 ? -15.922 -13.789 -7.254 1 98.62 162 ILE B O 1
ATOM 3324 N N . LYS B 1 163 ? -15.93 -15.508 -5.785 1 98.81 163 LYS B N 1
ATOM 3325 C CA . LYS B 1 163 ? -15.141 -14.812 -4.77 1 98.81 163 LYS B CA 1
ATOM 3326 C C . LYS B 1 163 ? -13.648 -14.922 -5.059 1 98.81 163 LYS B C 1
ATOM 3328 O O . LYS B 1 163 ? -13.141 -16.016 -5.336 1 98.81 163 LYS B O 1
ATOM 3333 N N . ILE B 1 164 ? -12.961 -13.836 -5.109 1 98.94 164 ILE B N 1
ATOM 3334 C CA . ILE B 1 164 ? -11.508 -13.82 -5.285 1 98.94 164 ILE B CA 1
ATOM 3335 C C . ILE B 1 164 ? -10.844 -13.164 -4.082 1 98.94 164 ILE B C 1
ATOM 3337 O O . ILE B 1 164 ? -11.234 -12.062 -3.676 1 98.94 164 ILE B O 1
ATOM 3341 N N . VAL B 1 165 ? -9.945 -13.844 -3.438 1 98.94 165 VAL B N 1
ATOM 3342 C CA . VAL B 1 165 ? -9.094 -13.273 -2.396 1 98.94 165 VAL B CA 1
ATOM 3343 C C . VAL B 1 165 ? -7.664 -13.141 -2.91 1 98.94 165 VAL B C 1
ATOM 3345 O O . VAL B 1 165 ? -7.004 -14.141 -3.182 1 98.94 165 VAL B O 1
ATOM 3348 N N . ILE B 1 166 ? -7.215 -11.93 -3.078 1 98.94 166 ILE B N 1
ATOM 3349 C CA . ILE B 1 166 ? -5.832 -11.688 -3.473 1 98.94 166 ILE B CA 1
ATOM 3350 C C . ILE B 1 166 ? -4.953 -11.57 -2.229 1 98.94 166 ILE B C 1
ATOM 3352 O O . ILE B 1 166 ? -5.156 -10.68 -1.4 1 98.94 166 ILE B O 1
ATOM 3356 N N . LEU B 1 167 ? -4.062 -12.508 -2.059 1 98.81 167 LEU B N 1
ATOM 3357 C CA . LEU B 1 167 ? -3 -12.352 -1.071 1 98.81 167 LEU B CA 1
ATOM 3358 C C . LEU B 1 167 ? -1.92 -11.406 -1.579 1 98.81 167 LEU B C 1
ATOM 3360 O O . LEU B 1 167 ? -1.238 -11.703 -2.562 1 98.81 167 LEU B O 1
ATOM 3364 N N . GLY B 1 168 ? -1.834 -10.219 -0.966 1 98.75 168 GLY B N 1
ATOM 3365 C CA . GLY B 1 168 ? -0.79 -9.289 -1.364 1 98.75 168 GLY B CA 1
ATOM 3366 C C . GLY B 1 168 ? 0.602 -9.891 -1.295 1 98.75 168 GLY B C 1
ATOM 3367 O O . GLY B 1 168 ? 0.845 -10.82 -0.521 1 98.75 168 GLY B O 1
ATOM 3368 N N . ILE B 1 169 ? 1.532 -9.383 -2.141 1 98.88 169 ILE B N 1
ATOM 3369 C CA . ILE B 1 169 ? 2.928 -9.789 -2.014 1 98.88 169 ILE B CA 1
ATOM 3370 C C . ILE B 1 169 ? 3.428 -9.477 -0.605 1 98.88 169 ILE B C 1
ATOM 3372 O O . ILE B 1 169 ? 3.447 -8.32 -0.186 1 98.88 169 ILE B O 1
ATOM 3376 N N . PRO B 1 170 ? 3.799 -10.477 0.153 1 98.69 170 PRO B N 1
ATOM 3377 C CA . PRO B 1 170 ? 4.168 -10.25 1.552 1 98.69 170 PRO B CA 1
ATOM 3378 C C . PRO B 1 170 ? 5.57 -9.656 1.704 1 98.69 170 PRO B C 1
ATOM 3380 O O . PRO B 1 170 ? 6.348 -9.648 0.745 1 98.69 170 PRO B O 1
ATOM 3383 N N . PRO B 1 171 ? 5.859 -9.078 2.92 1 98.62 171 PRO B N 1
ATOM 3384 C CA . PRO B 1 171 ? 7.27 -8.773 3.186 1 98.62 171 PRO B CA 1
ATOM 3385 C C . PRO B 1 171 ? 8.156 -10.023 3.148 1 98.62 171 PRO B C 1
ATOM 3387 O O . PRO B 1 171 ? 7.727 -11.102 3.578 1 98.62 171 PRO B O 1
ATOM 3390 N N . VAL B 1 172 ? 9.312 -9.891 2.611 1 97.75 172 VAL B N 1
ATOM 3391 C CA . VAL B 1 172 ? 10.32 -10.945 2.584 1 97.75 172 VAL B CA 1
ATOM 3392 C C . VAL B 1 172 ? 11.664 -10.383 3.047 1 97.75 172 VAL B C 1
ATOM 3394 O O . VAL B 1 172 ? 11.727 -9.289 3.613 1 97.75 172 VAL B O 1
ATOM 3397 N N . ARG B 1 173 ? 12.719 -11.156 2.924 1 95.75 173 ARG B N 1
ATOM 3398 C CA . ARG B 1 173 ? 14.031 -10.703 3.373 1 95.75 173 ARG B CA 1
ATOM 3399 C C . ARG B 1 173 ? 14.836 -10.125 2.215 1 95.75 173 ARG B C 1
ATOM 3401 O O . ARG B 1 173 ? 15.914 -9.562 2.422 1 95.75 173 ARG B O 1
ATOM 3408 N N . ASN B 1 174 ? 14.25 -10.227 1.001 1 94.94 174 ASN B N 1
ATOM 3409 C CA . ASN B 1 174 ? 14.82 -9.57 -0.17 1 94.94 174 ASN B CA 1
ATOM 3410 C C . ASN B 1 174 ? 14.414 -8.102 -0.245 1 94.94 174 ASN B C 1
ATOM 3412 O O . ASN B 1 174 ? 13.266 -7.789 -0.549 1 94.94 174 ASN B O 1
ATOM 3416 N N . GLN B 1 175 ? 15.359 -7.199 -0.109 1 91.62 175 GLN B N 1
ATOM 3417 C CA . GLN B 1 175 ? 15.047 -5.781 0.031 1 91.62 175 GLN B CA 1
ATOM 3418 C C . GLN B 1 175 ? 14.625 -5.176 -1.305 1 91.62 175 GLN B C 1
ATOM 3420 O O . GLN B 1 175 ? 13.852 -4.223 -1.342 1 91.62 175 GLN B O 1
ATOM 3425 N N . THR B 1 176 ? 15.125 -5.758 -2.367 1 91.25 176 THR B N 1
ATOM 3426 C CA . THR B 1 176 ? 14.719 -5.273 -3.68 1 91.25 176 THR B CA 1
ATOM 3427 C C . THR B 1 176 ? 13.219 -5.477 -3.885 1 91.25 176 THR B C 1
ATOM 3429 O O . THR B 1 176 ? 12.523 -4.582 -4.375 1 91.25 176 THR B O 1
ATOM 3432 N N . VAL B 1 177 ? 12.734 -6.617 -3.48 1 96.75 177 VAL B N 1
ATOM 3433 C CA . VAL B 1 177 ? 11.305 -6.926 -3.559 1 96.75 177 VAL B CA 1
ATOM 3434 C C . VAL B 1 177 ? 10.539 -6.055 -2.566 1 96.75 177 VAL B C 1
ATOM 3436 O O . VAL B 1 177 ? 9.531 -5.438 -2.924 1 96.75 177 VAL B O 1
ATOM 3439 N N . ASN B 1 178 ? 11.07 -5.902 -1.358 1 97.38 178 ASN B N 1
ATOM 3440 C CA . ASN B 1 178 ? 10.383 -5.188 -0.291 1 97.38 178 ASN B CA 1
ATOM 3441 C C . ASN B 1 178 ? 10.227 -3.703 -0.617 1 97.38 178 ASN B C 1
ATOM 3443 O O . ASN B 1 178 ? 9.258 -3.068 -0.202 1 97.38 178 ASN B O 1
ATOM 3447 N N . ARG B 1 179 ? 11.117 -3.209 -1.395 1 95.94 179 ARG B N 1
ATOM 3448 C CA . ARG B 1 179 ? 11.094 -1.781 -1.69 1 95.94 179 ARG B CA 1
ATOM 3449 C C . ARG B 1 179 ? 10 -1.444 -2.695 1 95.94 179 ARG B C 1
ATOM 3451 O O . ARG B 1 179 ? 9.57 -0.292 -2.791 1 95.94 179 ARG B O 1
ATOM 3458 N N . VAL B 1 180 ? 9.484 -2.455 -3.383 1 98 180 VAL B N 1
ATOM 3459 C CA . VAL B 1 180 ? 8.562 -2.15 -4.473 1 98 180 VAL B CA 1
ATOM 3460 C C . VAL B 1 180 ? 7.23 -2.863 -4.238 1 98 180 VAL B C 1
ATOM 3462 O O . VAL B 1 180 ? 6.18 -2.389 -4.672 1 98 180 VAL B O 1
ATOM 3465 N N . SER B 1 181 ? 7.211 -3.953 -3.529 1 98.69 181 SER B N 1
ATOM 3466 C CA . SER B 1 181 ? 6.016 -4.781 -3.412 1 98.69 181 SER B CA 1
ATOM 3467 C C . SER B 1 181 ? 4.867 -4.004 -2.779 1 98.69 181 SER B C 1
ATOM 3469 O O . SER B 1 181 ? 3.711 -4.156 -3.184 1 98.69 181 SER B O 1
ATOM 3471 N N . PRO B 1 182 ? 5.113 -3.123 -1.755 1 98.81 182 PRO B N 1
ATOM 3472 C CA . PRO B 1 182 ? 3.971 -2.375 -1.223 1 98.81 182 PRO B CA 1
ATOM 3473 C C . PRO B 1 182 ? 3.342 -1.443 -2.258 1 98.81 182 PRO B C 1
ATOM 3475 O O . PRO B 1 182 ? 2.129 -1.215 -2.23 1 98.81 182 PRO B O 1
ATOM 3478 N N . VAL B 1 183 ? 4.133 -0.879 -3.172 1 98.75 183 VAL B N 1
ATOM 3479 C CA . VAL B 1 183 ? 3.623 -0.03 -4.242 1 98.75 183 VAL B CA 1
ATOM 3480 C C . VAL B 1 183 ? 2.723 -0.848 -5.168 1 98.75 183 VAL B C 1
ATOM 3482 O O . VAL B 1 183 ? 1.628 -0.406 -5.527 1 98.75 183 VAL B O 1
ATOM 3485 N N . LEU B 1 184 ? 3.18 -1.984 -5.508 1 98.75 184 LEU B N 1
ATOM 3486 C CA . LEU B 1 184 ? 2.381 -2.865 -6.352 1 98.75 184 LEU B CA 1
ATOM 3487 C C . LEU B 1 184 ? 1.122 -3.324 -5.625 1 98.75 184 LEU B C 1
ATOM 3489 O O . LEU B 1 184 ? 0.049 -3.412 -6.227 1 98.75 184 LEU B O 1
ATOM 3493 N N . ASN B 1 185 ? 1.23 -3.645 -4.312 1 98.88 185 ASN B N 1
ATOM 3494 C CA . ASN B 1 185 ? 0.067 -4.008 -3.508 1 98.88 185 ASN B CA 1
ATOM 3495 C C . ASN B 1 185 ? -0.974 -2.893 -3.492 1 98.88 185 ASN B C 1
ATOM 3497 O O . ASN B 1 185 ? -2.174 -3.156 -3.582 1 98.88 185 ASN B O 1
ATOM 3501 N N . LEU B 1 186 ? -0.521 -1.65 -3.357 1 98.81 186 LEU B N 1
ATOM 3502 C CA . LEU B 1 186 ? -1.444 -0.526 -3.457 1 98.81 186 LEU B CA 1
ATOM 3503 C C . LEU B 1 186 ? -2.15 -0.521 -4.809 1 98.81 186 LEU B C 1
ATOM 3505 O O . LEU B 1 186 ? -3.346 -0.229 -4.887 1 98.81 186 LEU B O 1
ATOM 3509 N N . THR B 1 187 ? -1.414 -0.824 -5.832 1 98.69 187 THR B N 1
ATOM 3510 C CA . THR B 1 187 ? -1.998 -0.876 -7.168 1 98.69 187 THR B CA 1
ATOM 3511 C C . THR B 1 187 ? -3.021 -2.004 -7.266 1 98.69 187 THR B C 1
ATOM 3513 O O . THR B 1 187 ? -4.078 -1.839 -7.879 1 98.69 187 THR B O 1
ATOM 3516 N N . TRP B 1 188 ? -2.691 -3.195 -6.66 1 98.75 188 TRP B N 1
ATOM 3517 C CA . TRP B 1 188 ? -3.66 -4.285 -6.613 1 98.75 188 TRP B CA 1
ATOM 3518 C C . TRP B 1 188 ? -4.973 -3.82 -5.992 1 98.75 188 TRP B C 1
ATOM 3520 O O . TRP B 1 188 ? -6.047 -4.051 -6.551 1 98.75 188 TRP B O 1
ATOM 3530 N N . ILE B 1 189 ? -4.871 -3.115 -4.875 1 98.56 189 ILE B N 1
ATOM 3531 C CA . ILE B 1 189 ? -6.047 -2.617 -4.164 1 98.56 189 ILE B CA 1
ATOM 3532 C C . ILE B 1 189 ? -6.832 -1.669 -5.066 1 98.56 189 ILE B C 1
ATOM 3534 O O . ILE B 1 189 ? -8.062 -1.729 -5.117 1 98.56 189 ILE B O 1
ATOM 3538 N N . SER B 1 190 ? -6.121 -0.81 -5.797 1 97.81 190 SER B N 1
ATOM 3539 C CA . SER B 1 190 ? -6.777 0.121 -6.711 1 97.81 190 SER B CA 1
ATOM 3540 C C . SER B 1 190 ? -7.508 -0.621 -7.824 1 97.81 190 SER B C 1
ATOM 3542 O O . SER B 1 190 ? -8.633 -0.268 -8.172 1 97.81 190 SER B O 1
ATOM 3544 N N . ILE B 1 191 ? -6.898 -1.647 -8.359 1 98.19 191 ILE B N 1
ATOM 3545 C CA . ILE B 1 191 ? -7.418 -2.412 -9.484 1 98.19 191 ILE B CA 1
ATOM 3546 C C . ILE B 1 191 ? -8.719 -3.111 -9.086 1 98.19 191 ILE B C 1
ATOM 3548 O O . ILE B 1 191 ? -9.648 -3.219 -9.883 1 98.19 191 ILE B O 1
ATOM 3552 N N . ILE B 1 192 ? -8.812 -3.523 -7.832 1 98.25 192 ILE B N 1
ATOM 3553 C CA . ILE B 1 192 ? -9.938 -4.395 -7.488 1 98.25 192 ILE B CA 1
ATOM 3554 C C . ILE B 1 192 ? -11.078 -3.562 -6.91 1 98.25 192 ILE B C 1
ATOM 3556 O O . ILE B 1 192 ? -12.148 -4.094 -6.617 1 98.25 192 ILE B O 1
ATOM 3560 N N . ARG B 1 193 ? -10.898 -2.264 -6.754 1 95.62 193 ARG B N 1
ATOM 3561 C CA . ARG B 1 193 ? -11.852 -1.363 -6.109 1 95.62 193 ARG B CA 1
ATOM 3562 C C . ARG B 1 193 ? -13.25 -1.521 -6.703 1 95.62 193 ARG B C 1
ATOM 3564 O O . ARG B 1 193 ? -14.242 -1.518 -5.977 1 95.62 193 ARG B O 1
ATOM 3571 N N . PRO B 1 194 ? -13.43 -1.756 -8.039 1 95.75 194 PRO B N 1
ATOM 3572 C CA . PRO B 1 194 ? -14.773 -1.817 -8.617 1 95.75 194 PRO B CA 1
ATOM 3573 C C . PRO B 1 194 ? -15.461 -3.158 -8.375 1 95.75 194 PRO B C 1
ATOM 3575 O O . PRO B 1 194 ? -16.656 -3.295 -8.625 1 95.75 194 PRO B O 1
ATOM 3578 N N . TYR B 1 195 ? -14.734 -4.137 -7.859 1 97.62 195 TYR B N 1
ATOM 3579 C CA . TYR B 1 195 ? -15.266 -5.488 -7.742 1 97.62 195 TYR B CA 1
ATOM 3580 C C . TYR B 1 195 ? -15.617 -5.809 -6.297 1 97.62 195 TYR B C 1
ATOM 3582 O O . TYR B 1 195 ? -14.734 -6 -5.457 1 97.62 195 TYR B O 1
ATOM 3590 N N . LYS B 1 196 ? -16.859 -6.031 -6.016 1 96.31 196 LYS B N 1
ATOM 3591 C CA . LYS B 1 196 ? -17.328 -6.262 -4.652 1 96.31 196 LYS B CA 1
ATOM 3592 C C . LYS B 1 196 ? -16.969 -7.664 -4.172 1 96.31 196 LYS B C 1
ATOM 3594 O O . LYS B 1 196 ? -16.859 -7.906 -2.969 1 96.31 196 LYS B O 1
ATOM 3599 N N . ASN B 1 197 ? -16.797 -8.578 -5.145 1 98.06 197 ASN B N 1
ATOM 3600 C CA . ASN B 1 197 ? -16.531 -9.961 -4.781 1 98.06 197 ASN B CA 1
ATOM 3601 C C . ASN B 1 197 ? -15.031 -10.258 -4.785 1 98.06 197 ASN B C 1
ATOM 3603 O O . ASN B 1 197 ? -14.625 -11.422 -4.73 1 98.06 197 ASN B O 1
ATOM 3607 N N . VAL B 1 198 ? -14.164 -9.242 -4.926 1 98.69 198 VAL B N 1
ATOM 3608 C CA . VAL B 1 198 ? -12.711 -9.383 -4.859 1 98.69 198 VAL B CA 1
ATOM 3609 C C . VAL B 1 198 ? -12.172 -8.656 -3.625 1 98.69 198 VAL B C 1
ATOM 3611 O O . VAL B 1 198 ? -12.492 -7.488 -3.396 1 98.69 198 VAL B O 1
ATOM 3614 N N . GLU B 1 199 ? -11.461 -9.305 -2.795 1 97.69 199 GLU B N 1
ATOM 3615 C CA . GLU B 1 199 ? -10.898 -8.688 -1.6 1 97.69 199 GLU B CA 1
ATOM 3616 C C . GLU B 1 199 ? -9.383 -8.867 -1.548 1 97.69 199 GLU B C 1
ATOM 3618 O O . GLU B 1 199 ? -8.836 -9.766 -2.188 1 97.69 199 GLU B O 1
ATOM 3623 N N . PHE B 1 200 ? -8.773 -7.973 -0.927 1 98.75 200 PHE B N 1
ATOM 3624 C CA . PHE B 1 200 ? -7.324 -7.949 -0.774 1 98.75 200 PHE B CA 1
ATOM 3625 C C . PHE B 1 200 ? -6.926 -8.234 0.669 1 98.75 200 PHE B C 1
ATOM 3627 O O . PHE B 1 200 ? -7.434 -7.594 1.595 1 98.75 200 PHE B O 1
ATOM 3634 N N . LEU B 1 201 ? -6.082 -9.258 0.853 1 98.5 201 LEU B N 1
ATOM 3635 C CA . LEU B 1 201 ? -5.516 -9.555 2.164 1 98.5 201 LEU B CA 1
ATOM 3636 C C . LEU B 1 201 ? -4.07 -9.078 2.254 1 98.5 201 LEU B C 1
ATOM 3638 O O . LEU B 1 201 ? -3.191 -9.617 1.579 1 98.5 201 LEU B O 1
ATOM 3642 N N . ASP B 1 202 ? -3.795 -8.117 3.09 1 98.25 202 ASP B N 1
ATOM 3643 C CA . ASP B 1 202 ? -2.508 -7.438 3.201 1 98.25 202 ASP B CA 1
ATOM 3644 C C . ASP B 1 202 ? -1.603 -8.141 4.211 1 98.25 202 ASP B C 1
ATOM 3646 O O . ASP B 1 202 ? -1.702 -7.898 5.414 1 98.25 202 ASP B O 1
ATOM 3650 N N . GLY B 1 203 ? -0.632 -8.891 3.719 1 97.94 203 GLY B N 1
ATOM 3651 C CA . GLY B 1 203 ? 0.3 -9.609 4.574 1 97.94 203 GLY B CA 1
ATOM 3652 C C . GLY B 1 203 ? 1.288 -8.695 5.277 1 97.94 203 GLY B C 1
ATOM 3653 O O . GLY B 1 203 ? 1.937 -9.102 6.242 1 97.94 203 GLY B O 1
ATOM 3654 N N . TRP B 1 204 ? 1.457 -7.477 4.777 1 98.25 204 TRP B N 1
ATOM 3655 C CA . TRP B 1 204 ? 2.385 -6.543 5.402 1 98.25 204 TRP B CA 1
ATOM 3656 C C . TRP B 1 204 ? 1.905 -6.148 6.797 1 98.25 204 TRP B C 1
ATOM 3658 O O . TRP B 1 204 ? 2.705 -5.742 7.645 1 98.25 204 TRP B O 1
ATOM 3668 N N . GLN B 1 205 ? 0.627 -6.266 7.039 1 96.75 205 GLN B N 1
ATOM 3669 C CA . GLN B 1 205 ? 0.055 -5.824 8.305 1 96.75 205 GLN B CA 1
ATOM 3670 C C . GLN B 1 205 ? 0.321 -6.836 9.414 1 96.75 205 GLN B C 1
ATOM 3672 O O . GLN B 1 205 ? 0.357 -6.48 10.594 1 96.75 205 GLN B O 1
ATOM 3677 N N . PHE B 1 206 ? 0.534 -8.109 9.047 1 97.12 206 PHE B N 1
ATOM 3678 C CA . PHE B 1 206 ? 0.659 -9.062 10.141 1 97.12 206 PHE B CA 1
ATOM 3679 C C . PHE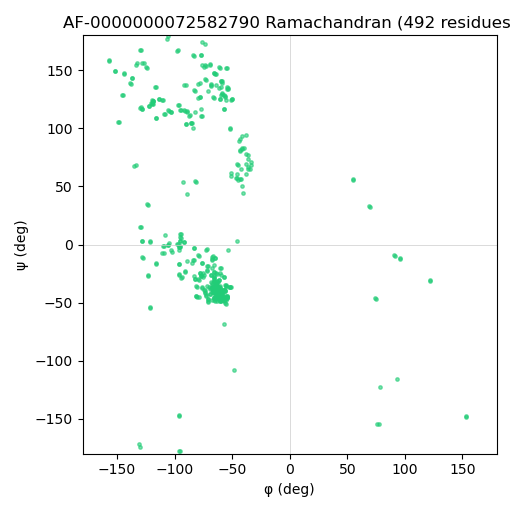 B 1 206 ? 1.925 -9.898 9.992 1 97.12 206 PHE B C 1
ATOM 3681 O O . PHE B 1 206 ? 2.23 -10.734 10.844 1 97.12 206 PHE B O 1
ATOM 3688 N N . LEU B 1 207 ? 2.781 -9.648 8.961 1 98.62 207 LEU B N 1
ATOM 3689 C CA . LEU B 1 207 ? 3.988 -10.445 8.789 1 98.62 207 LEU B CA 1
ATOM 3690 C C . LEU B 1 207 ? 5.238 -9.586 8.961 1 98.62 207 LEU B C 1
ATOM 3692 O O . LEU B 1 207 ? 6.344 -10.117 9.094 1 98.62 207 LEU B O 1
ATOM 3696 N N . ARG B 1 208 ? 5.105 -8.258 8.898 1 98.19 208 ARG B N 1
ATOM 3697 C CA . ARG B 1 208 ? 6.293 -7.418 8.992 1 98.19 208 ARG B CA 1
ATOM 3698 C C . ARG B 1 208 ? 6.688 -7.18 10.445 1 98.19 208 ARG B C 1
ATOM 3700 O O . ARG B 1 208 ? 5.879 -7.383 11.352 1 98.19 208 ARG B O 1
ATOM 3707 N N . GLU B 1 209 ? 7.957 -6.742 10.688 1 97.81 209 GLU B N 1
ATOM 3708 C CA . GLU B 1 209 ? 8.359 -6.242 11.992 1 97.81 209 GLU B CA 1
ATOM 3709 C C . GLU B 1 209 ? 7.543 -5.016 12.391 1 97.81 209 GLU B C 1
ATOM 3711 O O . GLU B 1 209 ? 7.082 -4.266 11.531 1 97.81 209 GLU B O 1
ATOM 3716 N N . LYS B 1 210 ? 7.387 -4.832 13.656 1 97.06 210 LYS B N 1
ATOM 3717 C CA . LYS B 1 210 ? 6.52 -3.799 14.211 1 97.06 210 LYS B CA 1
ATOM 3718 C C . LYS B 1 210 ? 6.906 -2.416 13.703 1 97.06 210 LYS B C 1
ATOM 3720 O O . LYS B 1 210 ? 6.039 -1.605 13.367 1 97.06 210 LYS B O 1
ATOM 3725 N N . ASP B 1 211 ? 8.273 -2.148 13.57 1 97.81 211 ASP B N 1
ATOM 3726 C CA . ASP B 1 211 ? 8.688 -0.782 13.273 1 97.81 211 ASP B CA 1
ATOM 3727 C C . ASP B 1 211 ? 9.656 -0.75 12.094 1 97.81 211 ASP B C 1
ATOM 3729 O O . ASP B 1 211 ? 10.383 0.228 11.906 1 97.81 211 ASP B O 1
ATOM 3733 N N . ARG B 1 212 ? 9.75 -1.848 11.312 1 97.06 212 ARG B N 1
ATOM 3734 C CA . ARG B 1 212 ? 10.578 -1.922 10.117 1 97.06 212 ARG B CA 1
ATOM 3735 C C . ARG B 1 212 ? 9.844 -2.621 8.977 1 97.06 212 ARG B C 1
ATOM 3737 O O . ARG B 1 212 ? 9.078 -3.557 9.211 1 97.06 212 ARG B O 1
ATOM 3744 N N . PRO B 1 213 ? 10.055 -2.158 7.754 1 97.75 213 PRO B N 1
ATOM 3745 C CA . PRO B 1 213 ? 9.406 -2.768 6.59 1 97.75 213 PRO B CA 1
ATOM 3746 C C . PRO B 1 213 ? 10.141 -4.008 6.086 1 97.75 213 PRO B C 1
ATOM 3748 O O . PRO B 1 213 ? 10.555 -4.055 4.926 1 97.75 213 PRO B O 1
ATOM 3751 N N . VAL B 1 214 ? 10.352 -4.961 6.973 1 97.19 214 VAL B N 1
ATOM 3752 C CA . VAL B 1 214 ? 10.992 -6.242 6.672 1 97.19 214 VAL B CA 1
ATOM 3753 C C . VAL B 1 214 ? 10.188 -7.379 7.293 1 97.19 214 VAL B C 1
ATOM 3755 O O . VAL B 1 214 ? 9.406 -7.16 8.227 1 97.19 214 VAL B O 1
ATOM 3758 N N . LEU B 1 215 ? 10.32 -8.516 6.719 1 98.31 215 LEU B N 1
ATOM 3759 C CA . LEU B 1 215 ? 9.68 -9.695 7.301 1 98.31 215 LEU B CA 1
ATOM 3760 C C . LEU B 1 215 ? 10.133 -9.906 8.742 1 98.31 215 LEU B C 1
ATOM 3762 O O . LEU B 1 215 ? 11.336 -9.914 9.023 1 98.31 215 LEU B O 1
ATOM 3766 N N . ASP B 1 216 ? 9.172 -10.055 9.633 1 97.94 216 ASP B N 1
ATOM 3767 C CA . ASP B 1 216 ? 9.5 -10.344 11.023 1 97.94 216 ASP B CA 1
ATOM 3768 C C . ASP B 1 216 ? 10.297 -11.641 11.133 1 97.94 216 ASP B C 1
ATOM 3770 O O . ASP B 1 216 ? 10 -12.625 10.445 1 97.94 216 ASP B O 1
ATOM 3774 N N . SER B 1 217 ? 11.273 -11.68 11.984 1 96.25 217 SER B N 1
ATOM 3775 C CA . SER B 1 217 ? 12.164 -12.82 12.133 1 96.25 217 SER B CA 1
ATOM 3776 C C . SER B 1 217 ? 11.398 -14.086 12.508 1 96.25 217 SER B C 1
ATOM 3778 O O . SER B 1 217 ? 11.82 -15.195 12.188 1 96.25 217 SER B O 1
ATOM 3780 N N . GLU B 1 218 ? 10.273 -13.938 13.141 1 97.56 218 GLU B N 1
ATOM 3781 C CA . GLU B 1 218 ? 9.492 -15.094 13.562 1 97.56 218 GLU B CA 1
ATOM 3782 C C . GLU B 1 218 ? 8.93 -15.852 12.359 1 97.56 218 GLU B C 1
ATOM 3784 O O . GLU B 1 218 ? 8.602 -17.031 12.469 1 97.56 218 GLU B O 1
ATOM 3789 N N . PHE B 1 219 ? 8.844 -15.219 11.211 1 98.44 219 PHE B N 1
ATOM 3790 C CA . PHE B 1 219 ? 8.266 -15.828 10.023 1 98.44 219 PHE B CA 1
ATOM 3791 C C . PHE B 1 219 ? 9.352 -16.203 9.023 1 98.44 219 PHE B C 1
ATOM 3793 O O . PHE B 1 219 ? 9.055 -16.672 7.922 1 98.44 219 PHE B O 1
ATOM 3800 N N . TRP B 1 220 ? 10.625 -15.938 9.328 1 95.06 220 TRP B N 1
ATOM 3801 C CA . TRP B 1 220 ? 11.766 -16.141 8.445 1 95.06 220 TRP B CA 1
ATOM 3802 C C . TRP B 1 220 ? 12.188 -17.609 8.422 1 95.06 220 TRP B C 1
ATOM 3804 O O . TRP B 1 220 ? 12.445 -18.203 9.469 1 95.06 220 TRP B O 1
ATOM 3814 N N . PRO B 1 221 ? 12.297 -18.281 7.285 1 91.88 221 PRO B N 1
ATOM 3815 C CA . PRO B 1 221 ? 12.711 -19.672 7.207 1 91.88 221 PRO B CA 1
ATOM 3816 C C . PRO B 1 221 ? 14.227 -19.844 7.082 1 91.88 221 PRO B C 1
ATOM 3818 O O . PRO B 1 221 ? 14.695 -20.641 6.262 1 91.88 221 PRO B O 1
ATOM 3821 N N . GLY B 1 222 ? 14.977 -19.062 7.879 1 90.06 222 GLY B N 1
ATOM 3822 C CA . GLY B 1 222 ? 16.422 -19.203 7.871 1 90.06 222 GLY B CA 1
ATOM 3823 C C . GLY B 1 222 ? 17.109 -18.266 6.902 1 90.06 222 GLY B C 1
ATOM 3824 O O . GLY B 1 222 ? 16.891 -17.062 6.949 1 90.06 222 GLY B O 1
ATOM 3825 N N . GLN B 1 223 ? 17.781 -18.875 5.871 1 89.38 223 GLN B N 1
ATOM 3826 C CA . GLN B 1 223 ? 18.562 -18.047 4.977 1 89.38 223 GLN B CA 1
ATOM 3827 C C . GLN B 1 223 ? 17.797 -17.719 3.701 1 89.38 223 GLN B C 1
ATOM 3829 O O . GLN B 1 223 ? 18.266 -16.953 2.857 1 89.38 223 GLN B O 1
ATOM 3834 N N . ASP B 1 224 ? 16.641 -18.219 3.66 1 92.25 224 ASP B N 1
ATOM 3835 C CA . ASP B 1 224 ? 15.781 -17.938 2.514 1 92.25 224 ASP B CA 1
ATOM 3836 C C . ASP B 1 224 ? 15.359 -16.469 2.49 1 92.25 224 ASP B C 1
ATOM 3838 O O . ASP B 1 224 ? 15 -15.906 3.525 1 92.25 224 ASP B O 1
ATOM 3842 N N . LYS B 1 225 ? 15.359 -15.812 1.317 1 94.81 225 LYS B N 1
ATOM 3843 C CA . LYS B 1 225 ? 15.125 -14.375 1.274 1 94.81 225 LYS B CA 1
ATOM 3844 C C . LYS B 1 225 ? 13.781 -14.047 0.633 1 94.81 225 LYS B C 1
ATOM 3846 O O . LYS B 1 225 ? 13.359 -12.891 0.605 1 94.81 225 LYS B O 1
ATOM 3851 N N . ILE B 1 226 ? 13.117 -15.078 0.083 1 95.69 226 ILE B N 1
ATOM 3852 C CA . ILE B 1 226 ? 11.922 -14.711 -0.67 1 95.69 226 ILE B CA 1
ATOM 3853 C C . ILE B 1 226 ? 10.734 -15.539 -0.193 1 95.69 226 ILE B C 1
ATOM 3855 O O . ILE B 1 226 ? 9.594 -15.273 -0.573 1 95.69 226 ILE B O 1
ATOM 3859 N N . HIS B 1 227 ? 10.961 -16.594 0.635 1 97.44 227 HIS B N 1
ATOM 3860 C CA . HIS B 1 227 ? 9.883 -17.422 1.158 1 97.44 227 HIS B CA 1
ATOM 3861 C C . HIS B 1 227 ? 9.641 -17.141 2.639 1 97.44 227 HIS B C 1
ATOM 3863 O O . HIS B 1 227 ? 10.344 -16.312 3.24 1 97.44 227 HIS B O 1
ATOM 3869 N N . VAL B 1 228 ? 8.641 -17.781 3.219 1 98.12 228 VAL B N 1
ATOM 3870 C CA . VAL B 1 228 ? 8.258 -17.641 4.617 1 98.12 228 VAL B CA 1
ATOM 3871 C C . VAL B 1 228 ? 8.148 -19.016 5.27 1 98.12 228 VAL B C 1
ATOM 3873 O O . VAL B 1 228 ? 8.172 -20.031 4.582 1 98.12 228 VAL B O 1
ATOM 3876 N N . ASN B 1 229 ? 8.055 -19.047 6.609 1 98 229 ASN B N 1
ATOM 3877 C CA . ASN B 1 229 ? 7.965 -20.328 7.312 1 98 229 ASN B CA 1
ATOM 3878 C C . ASN B 1 229 ? 6.516 -20.688 7.617 1 98 229 ASN B C 1
ATOM 3880 O O . ASN B 1 229 ? 5.594 -19.984 7.211 1 98 229 ASN B O 1
ATOM 3884 N N . GLU B 1 230 ? 6.297 -21.797 8.281 1 98.12 230 GLU B N 1
ATOM 3885 C CA . GLU B 1 230 ? 4.969 -22.344 8.562 1 98.12 230 GLU B CA 1
ATOM 3886 C C . GLU B 1 230 ? 4.137 -21.359 9.391 1 98.12 230 GLU B C 1
ATOM 3888 O O . GLU B 1 230 ? 2.922 -21.266 9.211 1 98.12 230 GLU B O 1
ATOM 3893 N N . LYS B 1 231 ? 4.758 -20.641 10.328 1 98.44 231 LYS B N 1
ATOM 3894 C CA . LYS B 1 231 ? 4.047 -19.656 11.156 1 98.44 231 LYS B CA 1
ATOM 3895 C C . LYS B 1 231 ? 3.359 -18.609 10.289 1 98.44 231 LYS B C 1
ATOM 3897 O O . LYS B 1 231 ? 2.258 -18.156 10.617 1 98.44 231 LYS B O 1
ATOM 3902 N N . ALA B 1 232 ? 4.02 -18.188 9.242 1 98.69 232 ALA B N 1
ATOM 3903 C CA . ALA B 1 232 ? 3.416 -17.219 8.328 1 98.69 232 ALA B CA 1
ATOM 3904 C C . ALA B 1 232 ? 2.172 -17.797 7.66 1 98.69 232 ALA B C 1
ATOM 3906 O O . ALA B 1 232 ? 1.157 -17.109 7.527 1 98.69 232 ALA B O 1
ATOM 3907 N N . TYR B 1 233 ? 2.266 -19.078 7.25 1 98.69 233 TYR B N 1
ATOM 3908 C CA . TYR B 1 233 ? 1.104 -19.719 6.648 1 98.69 233 TYR B CA 1
ATOM 3909 C C . TYR B 1 233 ? -0.045 -19.812 7.645 1 98.69 233 TYR B C 1
ATOM 3911 O O . TYR B 1 233 ? -1.208 -19.625 7.281 1 98.69 233 TYR B O 1
ATOM 3919 N N . ARG B 1 234 ? 0.239 -20.094 8.859 1 98.75 234 ARG B N 1
ATOM 3920 C CA . ARG B 1 234 ? -0.794 -20.125 9.891 1 98.75 234 ARG B CA 1
ATOM 3921 C C . ARG B 1 234 ? -1.441 -18.766 10.07 1 98.75 234 ARG B C 1
ATOM 3923 O O . ARG B 1 234 ? -2.648 -18.656 10.305 1 98.75 234 ARG B O 1
ATOM 3930 N N . ALA B 1 235 ? -0.654 -17.719 10 1 98.62 235 ALA B N 1
ATOM 3931 C CA . ALA B 1 235 ? -1.207 -16.359 10.062 1 98.62 235 ALA B CA 1
ATOM 3932 C C . ALA B 1 235 ? -2.156 -16.109 8.898 1 98.62 235 ALA B C 1
ATOM 3934 O O . ALA B 1 235 ? -3.238 -15.547 9.078 1 98.62 235 ALA B O 1
ATOM 3935 N N . TRP B 1 236 ? -1.754 -16.578 7.656 1 98.5 236 TRP B N 1
ATOM 3936 C CA . TRP B 1 236 ? -2.629 -16.453 6.492 1 98.5 236 TRP B CA 1
ATOM 3937 C C . TRP B 1 236 ? -3.914 -17.25 6.699 1 98.5 236 TRP B C 1
ATOM 3939 O O . TRP B 1 236 ? -5.008 -16.766 6.41 1 98.5 236 TRP B O 1
ATOM 3949 N N . ILE B 1 237 ? -3.75 -18.438 7.223 1 98.75 237 ILE B N 1
ATOM 3950 C CA . ILE B 1 237 ? -4.895 -19.312 7.449 1 98.75 237 ILE B CA 1
ATOM 3951 C C . ILE B 1 237 ? -5.879 -18.641 8.406 1 98.75 237 ILE B C 1
ATOM 3953 O O . ILE B 1 237 ? -7.086 -18.641 8.164 1 98.75 237 ILE B O 1
ATOM 3957 N N . HIS B 1 238 ? -5.371 -18.062 9.445 1 98.56 238 HIS B N 1
ATOM 3958 C CA . HIS B 1 238 ? -6.207 -17.375 10.422 1 98.56 238 HIS B CA 1
ATOM 3959 C C . HIS B 1 238 ? -7.059 -16.297 9.766 1 98.56 238 HIS B C 1
ATOM 3961 O O . HIS B 1 238 ? -8.234 -16.141 10.102 1 98.56 238 HIS B O 1
ATOM 3967 N N . LYS B 1 239 ? -6.5 -15.57 8.828 1 98.31 239 LYS B N 1
ATOM 3968 C CA . LYS B 1 239 ? -7.215 -14.492 8.148 1 98.31 239 LYS B CA 1
ATOM 3969 C C . LYS B 1 239 ? -8.148 -15.047 7.074 1 98.31 239 LYS B C 1
ATOM 3971 O O . LYS B 1 239 ? -9.203 -14.469 6.805 1 98.31 239 LYS B O 1
ATOM 3976 N N . LEU B 1 240 ? -7.809 -16.188 6.457 1 98.69 240 LEU B N 1
ATOM 3977 C CA . LEU B 1 240 ? -8.547 -16.766 5.34 1 98.69 240 LEU B CA 1
ATOM 3978 C C . LEU B 1 240 ? -9.75 -17.562 5.84 1 98.69 240 LEU B C 1
ATOM 3980 O O . LEU B 1 240 ? -10.766 -17.656 5.148 1 98.69 240 LEU B O 1
ATOM 3984 N N . LYS B 1 241 ? -9.688 -18.125 6.988 1 98.44 241 LYS B N 1
ATOM 3985 C CA . LYS B 1 241 ? -10.68 -19.062 7.492 1 98.44 241 LYS B CA 1
ATOM 3986 C C . LYS B 1 241 ? -12.078 -18.453 7.473 1 98.44 241 LYS B C 1
ATOM 3988 O O . LYS B 1 241 ? -13.008 -19.031 6.922 1 98.44 241 LYS B O 1
ATOM 3993 N N . PRO B 1 242 ? -12.234 -17.203 8.062 1 98 242 PRO B N 1
ATOM 3994 C CA . PRO B 1 242 ? -13.586 -16.656 8.055 1 98 242 PRO B CA 1
ATOM 3995 C C . PRO B 1 242 ? -14.109 -16.391 6.645 1 98 242 PRO B C 1
ATOM 3997 O O . PRO B 1 242 ? -15.328 -16.391 6.426 1 98 242 PRO B O 1
ATOM 4000 N N . ILE B 1 243 ? -13.242 -16.188 5.691 1 98.06 243 ILE B N 1
ATOM 4001 C CA . ILE B 1 243 ? -13.641 -15.883 4.32 1 98.06 243 ILE B CA 1
ATOM 4002 C C . ILE B 1 243 ? -14.008 -17.172 3.59 1 98.06 243 ILE B C 1
ATOM 4004 O O . ILE B 1 243 ? -14.969 -17.188 2.811 1 98.06 243 ILE B O 1
ATOM 4008 N N . LEU B 1 244 ? -13.297 -18.281 3.875 1 98.56 244 LEU B N 1
ATOM 4009 C CA . LEU B 1 244 ? -13.398 -19.5 3.07 1 98.56 244 LEU B CA 1
ATOM 4010 C C . LEU B 1 244 ? -14.391 -20.484 3.688 1 98.56 244 LEU B C 1
ATOM 4012 O O . LEU B 1 244 ? -14.875 -21.391 3.01 1 98.56 244 LEU B O 1
ATOM 4016 N N . LEU B 1 245 ? -14.758 -20.328 4.926 1 97.88 245 LEU B N 1
ATOM 4017 C CA . LEU B 1 245 ? -15.586 -21.266 5.676 1 97.88 245 LEU B CA 1
ATOM 4018 C C . LEU B 1 245 ? -16.922 -21.5 4.965 1 97.88 245 LEU B C 1
ATOM 4020 O O . LEU B 1 245 ? -17.359 -22.641 4.84 1 97.88 245 LEU B O 1
ATOM 4024 N N . PRO B 1 246 ? -17.547 -20.469 4.379 1 97.62 246 PRO B N 1
ATOM 4025 C CA . PRO B 1 246 ? -18.844 -20.688 3.729 1 97.62 246 PRO B CA 1
ATOM 4026 C C . PRO B 1 246 ? -18.75 -21.578 2.492 1 97.62 246 PRO B C 1
ATOM 4028 O O . PRO B 1 246 ? -19.766 -22.031 1.971 1 97.62 246 PRO B O 1
ATOM 4031 N N . TYR B 1 247 ? -17.578 -21.859 2.049 1 97 247 TYR B N 1
ATOM 4032 C CA . TYR B 1 247 ? -17.406 -22.578 0.792 1 97 247 TYR B CA 1
ATOM 4033 C C . TYR B 1 247 ? -16.875 -23.984 1.041 1 97 247 TYR B C 1
ATOM 4035 O O . TYR B 1 247 ? -16.578 -24.719 0.096 1 97 247 TYR B O 1
ATOM 4043 N N . LEU B 1 248 ? -16.641 -24.281 2.299 1 95 248 LEU B N 1
ATOM 4044 C CA . LEU B 1 248 ? -16.109 -25.594 2.668 1 95 248 LEU B CA 1
ATOM 4045 C C . LEU B 1 248 ? -17.234 -26.625 2.738 1 95 248 LEU B C 1
ATOM 4047 O O . LEU B 1 248 ? -18.375 -26.281 3.035 1 95 248 LEU B O 1
#

pLDDT: mean 91.83, std 17.77, range [27.47, 98.94]

Foldseek 3Di:
DPPPPPPPPCPCPCPVPVPPDPPPADLAPVDPRHDADADPAFPDVVVRVVLVVVVVVLLVVLLVVCVVLQAAQEEEEEAVQQVVQDPVCCCVQPNRYYGHYYHLDALVNCLVCCCRRPCSRVYQEYEYEHHLSSSVRRHDLVVSLVSVLSSVVVVCVSPVNRAYEYEQQAFWQDVSSLVCSVVSLVSVCVSCVVRPRYYYDYNQVPQCDPPDSHGDPVQDPPPDTRYTHNVSSVVVSVVCNVVCVVRD/DPPPPPPPPPPCPCPVPVPDDPPPADLAPVDPRHDADADPAFPDVVVRVVLVVVVVVLLVVLLVVCVVLQAAQEEEEEAVQQVVQDPVCCCVQPNRYYGHYYHLDALVNCLVCCCRRPCSRVYQEYEYEHHLSSSVRRHDLVVSLVSVLSSVVVVCVSPVNRAYEYEQQAFWQDVSSLVCSVVSLVSVCVSCVVRPRYYYDYNQVPQCPPPDSHGDPVQHPPPDTRYTHNVSSVVVSVVCNVVCVVRD

Sequence (496 aa):
MAKFLFSISLLFLFTYCSSLIKKSYTDDYSSPNFECWSGSGFRDSETFGLYKSAWAELRNFYKIENQKIKSANIVFVGDSLIQLFPKELMVQEFPGAVNRGIGGDLTETLLERIEEDVLSLNPKVIVLEIGGNDLIQGKCLHITETNLNRILEKILKFNPNIKIVILGIPPVRNQTVNRVSPVLNLTWISIIRPYKNVEFLDGWQFLREKDRPVLDSEFWPGQDKIHVNEKAYRAWIHKLKPILLPYLMAKFLFSISLLFLFTYCSSLIKKSYTDDYSSPNFECWSGSGFRDSETFGLYKSAWAELRNFYKIENQKIKSANIVFVGDSLIQLFPKELMVQEFPGAVNRGIGGDLTETLLERIEEDVLSLNPKVIVLEIGGNDLIQGKCLHITETNLNRILEKILKFNPNIKIVILGIPPVRNQTVNRVSPVLNLTWISIIRPYKNVEFLDGWQFLREKDRPVLDSEFWPGQDKIHVNEKAYRAWIHKLKPILLPYL

Organism: Leptospira interrogans serogroup Icterohaemorrhagiae serovar Lai (strain 56601) (NCBI:txid189518)

Solvent-accessible surface area (backbone atoms only — not comparable to full-atom values): 27305 Å² total; per-residue (Å²): 133,81,79,76,72,72,73,73,73,72,68,76,68,73,68,70,75,61,77,80,66,79,66,94,63,58,68,44,55,74,44,92,76,40,66,59,37,81,66,79,81,43,79,52,58,68,60,33,50,54,48,50,56,54,48,51,52,52,49,52,52,46,45,55,50,43,67,72,62,50,56,29,43,33,34,38,31,30,13,38,77,44,46,61,48,56,64,70,57,42,50,70,77,40,59,71,50,43,79,53,28,38,66,74,34,29,36,64,59,44,51,72,38,42,58,70,67,46,53,60,25,63,45,50,31,38,41,38,36,64,41,62,48,32,49,72,50,27,39,28,43,57,58,51,53,49,30,50,54,51,40,52,48,55,51,38,70,73,39,78,77,40,35,35,38,36,41,37,55,55,52,24,67,36,61,62,46,40,54,43,35,42,56,52,38,53,49,52,54,61,68,38,65,88,38,90,49,43,47,75,45,65,37,54,80,79,44,32,34,79,60,30,78,32,38,23,73,87,30,50,46,73,87,51,37,77,59,62,26,70,62,45,52,51,55,51,45,64,67,41,44,80,72,48,53,86,61,96,133,80,78,76,72,74,73,74,73,73,69,77,67,72,66,71,77,70,72,85,74,79,66,94,64,56,66,43,53,72,44,92,77,39,67,61,38,80,66,79,81,44,78,50,59,69,60,31,51,55,48,50,54,55,48,51,53,52,49,51,52,45,46,54,49,44,67,70,60,50,56,29,43,35,35,38,31,32,14,41,78,43,46,62,49,56,63,67,58,42,50,71,77,39,59,71,52,40,78,55,27,38,67,76,34,30,35,64,59,43,51,74,38,44,57,71,67,47,53,60,23,64,45,50,30,38,40,37,34,65,42,60,47,31,48,71,50,27,38,28,43,56,57,50,54,49,30,50,52,50,41,51,49,56,53,38,70,72,38,75,77,40,34,35,38,36,41,38,54,54,50,24,69,36,62,61,46,39,54,43,36,41,54,51,38,52,48,52,53,60,68,38,65,87,40,90,49,44,46,76,45,65,37,55,80,78,44,30,34,78,60,29,77,31,38,21,73,85,30,48,55,72,86,51,35,77,59,65,28,70,63,44,53,51,54,50,46,65,67,42,45,79,72,48,54,88,63,95